Protein AF-A0A946WUS3-F1 (afdb_monomer)

Mean predicted aligned error: 9.5 Å

Solvent-accessible surface area (backbone atoms only — not comparable to full-atom values): 21952 Å² total; per-residue (Å²): 134,90,82,85,86,83,82,83,81,80,84,81,83,83,77,85,83,76,84,80,79,88,74,81,86,87,81,86,90,80,88,83,87,79,92,74,97,63,91,72,76,72,76,72,86,73,58,22,77,37,67,80,45,76,36,72,44,73,52,69,78,36,39,33,30,28,34,39,35,52,34,50,41,29,17,45,41,72,92,76,74,36,55,32,26,21,60,57,51,92,68,83,28,26,45,29,29,34,24,17,58,30,39,35,24,31,36,90,85,74,43,67,24,30,34,46,44,63,83,61,83,79,33,44,26,38,16,24,19,72,39,18,65,84,37,74,16,42,47,51,45,67,52,22,59,72,30,41,48,73,52,67,51,44,44,66,58,37,51,51,49,44,52,49,47,52,23,55,74,72,71,41,33,70,76,80,34,70,90,60,87,77,82,62,71,60,61,81,70,48,61,38,60,39,55,58,94,68,40,28,52,57,76,61,41,54,57,41,60,64,77,68,80,85,67,92,39,60,91,66,44,23,38,70,22,56,68,84,82,63,82,70,59,79,93,71,68,53,92,86,54,85,67,60,54,53,51,47,38,29,40,32,39,35,18,21,30,30,26,37,76,36,48,50,57,61,29,42,63,67,17,36,28,36,44,34,37,40,27,27,39,81,57,97,54,76,62,13,68,49,78,46,78,51,75,49,80,41,74,29,31,78,73,71,61,44,84,68,47,75,50,73,48,72,45,68,21,46,20,27,65,88,45,51,44,77,54,73,40,79,92,75,58,31,39,34,37,31,49,73,58,63,57,26,55,67,55,98,83,20,61,21,60,32,74,68,47,67,69,48,75,51,70,76,94,72,78,84,80,76,70,99,74,89,63,96,125

pLDDT: mean 86.66, std 20.34, range [28.05, 98.62]

Secondary structure (DSSP, 8-state):
-------------PPP---------------------------------PPPP--EEEEESSS-EEEEETTSEESEETTTTEE-EESSTTSS-EEE-EEEEEEEEE-TTSPEEEEE-SS-SS--S-EESPPPTTBT----HHHHHHTSS-EEEEHHHHHHHHHHHHHHHHT-HHHH-TT-----HHHHT------GGGT--S--S-EE-SSSSSS--GGGT-EE-B-SS----GGG--TTSPPPB-SSEEEEEEEES-SS---SS-PBP--EEEEEEEEE---SSGGGG--EEEEEEEE-BSPPPEEEEEEEEEE---SSTTSEEEEEETTTTEEEEEESSSEE---SS----EESPPEEEE--SS-PPPPTTS---

Nearest PDB structures (foldseek):
  7x8g-assembly2_C  TM=2.483E-01  e=9.664E+00  Homo sapiens

Radius of gyration: 25.21 Å; Cα contacts (8 Å, |Δi|>4): 784; chains: 1; bounding box: 76×76×69 Å

Sequence (377 aa):
MKRILSIFAVVLIAQPLFAYKYVGNGGPGATDNSNNNGSVVQPQLRSAACAPATALRNIEWNNVRALIETGGSLWQDRATSSASYEVPKGGGVSSLYAGALWMGGISPDQQLKLAALTFRNRGNDYWTGPLTIDGSAEIDASTCQQYDNFFVSTRSDAQLHRSYFDALQTGTADEEFPDGYAIPSYFFDYPAHGNTALNQDFYLAPFKDYDGNGFYDPSQGDYPWYDFISEIDCGRRLREDIVPLYGDRNFYWIFNDKGNVHSESQGEPIGMEIRSQTFQFSTNDEVNNMTFHNYVLINQGTQTLGDTYFGVWVDADVGTATDDYVGCDVQRGLGYAYNGDAYDETSSSSAGYLENPPAVGIDFFEGPYQDSDEIDN

Foldseek 3Di:
DDDDDDDDDDDDDDDDDDDDDDDDDDDDDDDDDDDDPDPPPPPDDAFAPADQQDDKDWPDDFQWTWIDFLLFKTQADLVVQAGGTDGRPPPQFHFFHIKGKWKWFAWPVRAIAIDDDTSCPFWGQKFFAFAALPQSLHDYRVRRVLQSFWLKDFPVLLVVLQVLLVCVVVVNNCVVPVVDDDRDPSLVVDPQADDVVNRGHGGQADKDPPVPPSDRDSVNSMGQDDPPVCPDDPVDDDLPDHDGADARMKIWGKMARRNHQTGRVNGHHQSKIKTKIKYAHHDPDCSSRDIDIDINIDRSHPTDGDPMDIDMDTGTQLFHNPAKDWDDDPVQQKTKIDGNDQAFPCDPRGNGPGGRGDMDIDHDPDDDDDDPPPDPD

Structure (mmCIF, N/CA/C/O backbone):
data_AF-A0A946WUS3-F1
#
_entry.id   AF-A0A946WUS3-F1
#
loop_
_atom_site.group_PDB
_atom_site.id
_atom_site.type_symbol
_atom_site.label_atom_id
_atom_site.label_alt_id
_atom_site.label_comp_id
_atom_site.label_asym_id
_atom_site.label_entity_id
_atom_site.label_seq_id
_atom_site.pdbx_PDB_ins_code
_atom_site.Cartn_x
_atom_site.Cartn_y
_atom_site.Cartn_z
_atom_site.occupancy
_atom_site.B_iso_or_equiv
_atom_site.auth_seq_id
_atom_site.auth_comp_id
_atom_site.auth_asym_id
_atom_site.auth_atom_id
_atom_site.pdbx_PDB_model_num
ATOM 1 N N . MET A 1 1 ? -30.514 -54.468 35.140 1.00 37.59 1 MET A N 1
ATOM 2 C CA . MET A 1 1 ? -29.316 -54.127 34.337 1.00 37.59 1 MET A CA 1
ATOM 3 C C . MET A 1 1 ? -29.813 -53.496 33.042 1.00 37.59 1 MET A C 1
ATOM 5 O O . MET A 1 1 ? -30.593 -54.143 32.369 1.00 37.59 1 MET A O 1
ATOM 9 N N . LYS A 1 2 ? -29.682 -52.164 32.906 1.00 33.91 2 LYS A N 1
ATOM 10 C CA . LYS A 1 2 ? -28.818 -51.470 31.913 1.00 33.91 2 LYS A CA 1
ATOM 11 C C . LYS A 1 2 ? -29.241 -51.781 30.459 1.00 33.91 2 LYS A C 1
ATOM 13 O O . LYS A 1 2 ? -29.169 -52.935 30.086 1.00 33.91 2 LYS A O 1
ATOM 18 N N . ARG A 1 3 ? -29.623 -50.864 29.565 1.00 36.16 3 ARG A N 1
ATOM 19 C CA . ARG A 1 3 ? -29.618 -49.391 29.458 1.00 36.16 3 ARG A CA 1
ATOM 20 C C . ARG A 1 3 ? -30.637 -49.047 28.351 1.00 36.16 3 ARG A C 1
ATOM 22 O O . ARG A 1 3 ? -30.595 -49.689 27.309 1.00 36.16 3 ARG A O 1
ATOM 29 N N . ILE A 1 4 ? -31.504 -48.055 28.552 1.00 43.12 4 ILE A N 1
ATOM 30 C CA . ILE A 1 4 ? -32.286 -47.436 27.468 1.00 43.12 4 ILE A CA 1
ATOM 31 C C . ILE A 1 4 ? -31.508 -46.183 27.058 1.00 43.12 4 ILE A C 1
ATOM 33 O O . ILE A 1 4 ? -31.272 -45.312 27.894 1.00 43.12 4 ILE A O 1
ATOM 37 N N . LEU A 1 5 ? -31.023 -46.150 25.815 1.00 37.53 5 LEU A N 1
ATOM 38 C CA . LEU A 1 5 ? -30.427 -44.961 25.209 1.00 37.53 5 LEU A CA 1
ATOM 39 C C . LEU A 1 5 ? -31.559 -43.982 24.873 1.00 37.53 5 LEU A C 1
ATOM 41 O O . LEU A 1 5 ? -32.360 -44.252 23.982 1.00 37.53 5 LEU A O 1
ATOM 45 N N . SER A 1 6 ? -31.606 -42.851 25.571 1.00 35.75 6 SER A N 1
ATOM 46 C CA . SER A 1 6 ? -32.395 -41.689 25.163 1.00 35.75 6 SER A CA 1
ATOM 47 C C . SER A 1 6 ? -31.533 -40.823 24.247 1.00 35.75 6 SER A C 1
ATOM 49 O O . SER A 1 6 ? -30.539 -40.253 24.692 1.00 35.75 6 SER A O 1
ATOM 51 N N . ILE A 1 7 ? -31.900 -40.745 22.969 1.00 37.75 7 ILE A N 1
ATOM 52 C CA . ILE A 1 7 ? -31.337 -39.798 22.003 1.00 37.75 7 ILE A CA 1
ATOM 53 C C . ILE A 1 7 ? -32.170 -38.516 22.112 1.00 37.75 7 ILE A C 1
ATOM 55 O O . ILE A 1 7 ? -33.345 -38.508 21.755 1.00 37.75 7 ILE A O 1
ATOM 59 N N . PHE A 1 8 ? -31.576 -37.448 22.645 1.00 34.09 8 PHE A N 1
ATOM 60 C CA . PHE A 1 8 ? -32.133 -36.099 22.562 1.00 34.09 8 PHE A CA 1
ATOM 61 C C . PHE A 1 8 ? -31.813 -35.540 21.171 1.00 34.09 8 PHE A C 1
ATOM 63 O O . PHE A 1 8 ? -30.661 -35.239 20.872 1.00 34.09 8 PHE A O 1
ATOM 70 N N . ALA A 1 9 ? -32.828 -35.423 20.316 1.00 33.00 9 ALA A N 1
ATOM 71 C CA . ALA A 1 9 ? -32.744 -34.651 19.083 1.00 33.00 9 ALA A CA 1
ATOM 72 C C . ALA A 1 9 ? -33.006 -33.176 19.422 1.00 33.00 9 ALA A C 1
ATOM 74 O O . ALA A 1 9 ? -34.132 -32.799 19.743 1.00 33.00 9 ALA A O 1
ATOM 75 N N . VAL A 1 10 ? -31.959 -32.351 19.392 1.00 33.88 10 VAL A N 1
ATOM 76 C CA . VAL A 1 10 ? -32.085 -30.890 19.441 1.00 33.88 10 VAL A CA 1
ATOM 77 C C . VAL A 1 10 ? -32.390 -30.418 18.023 1.00 33.88 10 VAL A C 1
ATOM 79 O O . VAL A 1 10 ? -31.551 -30.513 17.133 1.00 33.88 10 VAL A O 1
ATOM 82 N N . VAL A 1 11 ? -33.619 -29.953 17.806 1.00 31.86 11 VAL A N 1
ATOM 83 C CA . VAL A 1 11 ? -34.035 -29.289 16.569 1.00 31.86 11 VAL A CA 1
ATOM 84 C C . VAL A 1 11 ? -33.580 -27.832 16.658 1.00 31.86 11 VAL A C 1
ATOM 86 O O . VAL A 1 11 ? -34.190 -27.030 17.359 1.00 31.86 11 VAL A O 1
ATOM 89 N N . LEU A 1 12 ? -32.484 -27.504 15.975 1.00 29.89 12 LEU A N 1
ATOM 90 C CA . LEU A 1 12 ? -32.058 -26.129 15.714 1.00 29.89 12 LEU A CA 1
ATOM 91 C C . LEU A 1 12 ? -32.826 -25.617 14.491 1.00 29.89 12 LEU A C 1
ATOM 93 O O . LEU A 1 12 ? -32.601 -26.064 13.369 1.00 29.89 12 LEU A O 1
ATOM 97 N N . ILE A 1 13 ? -33.765 -24.701 14.722 1.00 34.38 13 ILE A N 1
ATOM 98 C CA . ILE A 1 13 ? -34.451 -23.955 13.665 1.00 34.38 13 ILE A CA 1
ATOM 99 C C . ILE A 1 13 ? -33.560 -22.758 13.328 1.00 34.38 13 ILE A C 1
ATOM 101 O O . ILE A 1 13 ? -33.567 -21.760 14.044 1.00 34.38 13 ILE A O 1
ATOM 105 N N . ALA A 1 14 ? -32.777 -22.866 12.256 1.00 32.12 14 ALA A N 1
ATOM 106 C CA . ALA A 1 14 ? -32.101 -21.722 11.658 1.00 32.12 14 ALA A CA 1
ATOM 107 C C . ALA A 1 14 ? -33.132 -20.904 10.862 1.00 32.12 14 ALA A C 1
ATOM 109 O O . ALA A 1 14 ? -33.758 -21.412 9.931 1.00 32.12 14 ALA A O 1
ATOM 110 N N . GLN A 1 15 ? -33.350 -19.652 11.259 1.00 30.95 15 GLN A N 1
ATOM 111 C CA . GLN A 1 15 ? -34.070 -18.665 10.453 1.00 30.95 15 GLN A CA 1
ATOM 112 C C . GLN A 1 15 ? -33.051 -17.992 9.517 1.00 30.95 15 GLN A C 1
ATOM 114 O O . GLN A 1 15 ? -32.002 -17.572 10.006 1.00 30.95 15 GLN A O 1
ATOM 119 N N . PRO A 1 16 ? -33.316 -17.858 8.208 1.00 34.06 16 PRO A N 1
ATOM 120 C CA . PRO A 1 16 ? -32.492 -17.025 7.343 1.00 34.06 16 PRO A CA 1
ATOM 121 C C . PRO A 1 16 ? -32.736 -15.548 7.682 1.00 34.06 16 PRO A C 1
ATOM 123 O O . PRO A 1 16 ? -33.854 -15.044 7.556 1.00 34.06 16 PRO A O 1
ATOM 126 N N . LEU A 1 17 ? -31.687 -14.854 8.124 1.00 28.94 17 LEU A N 1
ATOM 127 C CA . LEU A 1 17 ? -31.661 -13.396 8.176 1.00 28.94 17 LEU A CA 1
ATOM 128 C C . LEU A 1 17 ? -31.561 -12.888 6.734 1.00 28.94 17 LEU A C 1
ATOM 130 O O . LEU A 1 17 ? -30.529 -13.015 6.082 1.00 28.94 17 LEU A O 1
ATOM 134 N N . PHE A 1 18 ? -32.666 -12.359 6.216 1.00 31.30 18 PHE A N 1
ATOM 135 C CA . PHE A 1 18 ? -32.685 -11.651 4.943 1.00 31.30 18 PHE A CA 1
ATOM 136 C C . PHE A 1 18 ? -32.058 -10.266 5.134 1.00 31.30 18 PHE A C 1
ATOM 138 O O . PHE A 1 18 ? -32.578 -9.452 5.898 1.00 31.30 18 PHE A O 1
ATOM 145 N N . ALA A 1 19 ? -30.970 -9.990 4.414 1.00 31.38 19 ALA A N 1
ATOM 146 C CA . ALA A 1 19 ? -30.461 -8.637 4.238 1.00 31.38 19 ALA A CA 1
ATOM 147 C C . ALA A 1 19 ? -31.515 -7.805 3.488 1.00 31.38 19 ALA A C 1
ATOM 149 O O . ALA A 1 19 ? -31.899 -8.117 2.357 1.00 31.38 19 ALA A O 1
ATOM 150 N N . TYR A 1 20 ? -32.030 -6.764 4.138 1.00 28.64 20 TYR A N 1
ATOM 151 C CA . TYR A 1 20 ? -32.977 -5.839 3.529 1.00 28.64 20 TYR A CA 1
ATOM 152 C C . TYR A 1 20 ? -32.230 -4.865 2.611 1.00 28.64 20 TYR A C 1
ATOM 154 O O . TYR A 1 20 ? -31.493 -4.000 3.075 1.00 28.64 20 TYR A O 1
ATOM 162 N N . LYS A 1 21 ? -32.478 -4.954 1.300 1.00 33.44 21 LYS A N 1
ATOM 163 C CA . LYS A 1 21 ? -32.196 -3.866 0.356 1.00 33.44 21 LYS A CA 1
ATOM 164 C C . LYS A 1 21 ? -33.205 -2.746 0.610 1.00 33.44 21 LYS A C 1
ATOM 166 O O . LYS A 1 21 ? -34.405 -2.943 0.416 1.00 33.44 21 LYS A O 1
ATOM 171 N N . TYR A 1 22 ? -32.736 -1.575 1.031 1.00 38.12 22 TYR A N 1
ATOM 172 C CA . TYR A 1 22 ? -33.572 -0.378 1.102 1.00 38.12 22 TYR A CA 1
ATOM 173 C C . TYR A 1 22 ? -33.997 0.024 -0.319 1.00 38.12 22 TYR A C 1
ATOM 175 O O . TYR A 1 22 ? -33.163 0.337 -1.167 1.00 38.12 22 TYR A O 1
ATOM 183 N N . VAL A 1 23 ? -35.303 -0.011 -0.593 1.00 39.62 23 VAL A N 1
ATOM 184 C CA . VAL A 1 23 ? -35.896 0.510 -1.829 1.00 39.62 23 VAL A CA 1
ATOM 185 C C . VAL A 1 23 ? -36.684 1.755 -1.446 1.00 39.62 23 VAL A C 1
ATOM 187 O O . VAL A 1 23 ? -37.726 1.667 -0.797 1.00 39.62 23 VAL A O 1
ATOM 190 N N . GLY A 1 24 ? -36.148 2.920 -1.808 1.00 39.44 24 GLY A N 1
ATOM 191 C CA . GLY A 1 24 ? -36.800 4.208 -1.598 1.00 39.44 24 GLY A CA 1
ATOM 192 C C . GLY A 1 24 ? -38.165 4.276 -2.290 1.00 39.44 24 GLY A C 1
ATOM 193 O O . GLY A 1 24 ? -38.375 3.720 -3.368 1.00 39.44 24 GLY A O 1
ATOM 194 N N . ASN A 1 25 ? -39.105 4.951 -1.635 1.00 33.78 25 ASN A N 1
ATOM 195 C CA . ASN A 1 25 ? -40.508 5.021 -2.022 1.00 33.78 25 ASN A CA 1
ATOM 196 C C . ASN A 1 25 ? -40.689 5.819 -3.329 1.00 33.78 25 ASN A C 1
ATOM 198 O O . ASN A 1 25 ? -40.441 7.023 -3.368 1.00 33.78 25 ASN A O 1
ATOM 202 N N . GLY A 1 26 ? -41.154 5.160 -4.391 1.00 39.81 26 GLY A N 1
ATOM 203 C CA . GLY A 1 26 ? -41.633 5.832 -5.597 1.00 39.81 26 GLY A CA 1
ATOM 204 C C . GLY A 1 26 ? -42.983 6.511 -5.347 1.00 39.81 26 GLY A C 1
ATOM 205 O O . GLY A 1 26 ? -43.932 5.875 -4.893 1.00 39.81 26 GLY A O 1
ATOM 206 N N . GLY A 1 27 ? -43.083 7.798 -5.679 1.00 30.33 27 GLY A N 1
ATOM 207 C CA . GLY A 1 27 ? -44.332 8.561 -5.685 1.00 30.33 27 GLY A CA 1
ATOM 208 C C . GLY A 1 27 ? -44.173 9.924 -6.377 1.00 30.33 27 GLY A C 1
ATOM 209 O O . GLY A 1 27 ? -43.065 10.441 -6.422 1.00 30.33 27 GLY A O 1
ATOM 210 N N . PRO A 1 28 ? -45.238 10.488 -6.976 1.00 38.62 28 PRO A N 1
ATOM 211 C CA . PRO A 1 28 ? -45.213 10.933 -8.371 1.00 38.62 28 PRO A CA 1
ATOM 212 C C . PRO A 1 28 ? -45.279 12.457 -8.574 1.00 38.62 28 PRO A C 1
ATOM 214 O O . PRO A 1 28 ? -45.878 13.175 -7.780 1.00 38.62 28 PRO A O 1
ATOM 217 N N . GLY A 1 29 ? -44.817 12.907 -9.747 1.00 28.44 29 GLY A N 1
ATOM 218 C CA . GLY A 1 29 ? -45.416 14.047 -10.451 1.00 28.44 29 GLY A CA 1
ATOM 219 C C . GLY A 1 29 ? -44.615 15.349 -10.478 1.00 28.44 29 GLY A C 1
ATOM 220 O O . GLY A 1 29 ? -44.693 16.156 -9.561 1.00 28.44 29 GLY A O 1
ATOM 221 N N . ALA A 1 30 ? -43.989 15.616 -11.624 1.00 28.05 30 ALA A N 1
ATOM 222 C CA . ALA A 1 30 ? -43.956 16.948 -12.224 1.00 28.05 30 ALA A CA 1
ATOM 223 C C . ALA A 1 30 ? -43.789 16.791 -13.741 1.00 28.05 30 ALA A C 1
ATOM 225 O O . ALA A 1 30 ? -42.706 16.509 -14.247 1.00 28.05 30 ALA A O 1
ATOM 226 N N . THR A 1 31 ? -44.891 16.925 -14.472 1.00 36.25 31 THR A N 1
ATOM 227 C CA . THR A 1 31 ? -44.845 17.293 -15.886 1.00 36.25 31 THR A CA 1
ATOM 228 C C . THR A 1 31 ? -44.425 18.754 -15.973 1.00 36.25 31 THR A C 1
ATOM 230 O O . THR A 1 31 ? -45.128 19.592 -15.412 1.00 36.25 31 THR A O 1
ATOM 233 N N . ASP A 1 32 ? -43.388 19.077 -16.743 1.00 30.22 32 ASP A N 1
ATOM 234 C CA . ASP A 1 32 ? -43.545 20.189 -17.672 1.00 30.22 32 ASP A CA 1
ATOM 235 C C . ASP A 1 32 ? -42.713 20.027 -18.944 1.00 30.22 32 ASP A C 1
ATOM 237 O O . ASP A 1 32 ? -41.655 19.403 -18.992 1.00 30.22 32 ASP A O 1
ATOM 241 N N . ASN A 1 33 ? -43.309 20.555 -19.994 1.00 31.94 33 ASN A N 1
ATOM 242 C CA . ASN A 1 33 ? -43.086 20.301 -21.395 1.00 31.94 33 ASN A CA 1
ATOM 243 C C . ASN A 1 33 ? -42.317 21.491 -21.979 1.00 31.94 33 ASN A C 1
ATOM 245 O O . ASN A 1 33 ? -42.842 22.601 -21.995 1.00 31.94 33 ASN A O 1
ATOM 249 N N . SER A 1 34 ? -41.113 21.293 -22.521 1.00 30.45 34 SER A N 1
ATOM 250 C CA . SER A 1 34 ? -40.635 22.188 -23.580 1.00 30.45 34 SER A CA 1
ATOM 251 C C . SER A 1 34 ? -39.678 21.482 -24.536 1.00 30.45 34 SER A C 1
ATOM 253 O O . SER A 1 34 ? -38.602 2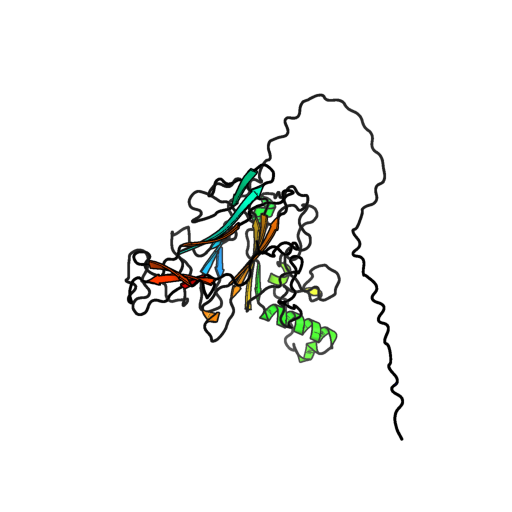1.011 -24.178 1.00 30.45 34 SER A O 1
ATOM 255 N N . ASN A 1 35 ? -40.129 21.413 -25.786 1.00 34.47 35 ASN A N 1
ATOM 256 C CA . ASN A 1 35 ? -39.338 21.099 -26.962 1.00 34.47 35 ASN A CA 1
ATOM 257 C C . ASN A 1 35 ? -38.098 21.997 -27.039 1.00 34.47 35 ASN A C 1
ATOM 259 O O . ASN A 1 35 ? -38.236 23.214 -27.153 1.00 34.47 35 ASN A O 1
ATOM 263 N N . ASN A 1 36 ? -36.917 21.394 -27.158 1.00 33.09 36 ASN A N 1
ATOM 264 C CA . ASN A 1 36 ? -35.884 21.951 -28.019 1.00 33.09 36 ASN A CA 1
ATOM 265 C C . ASN A 1 36 ? -35.092 20.831 -28.689 1.00 33.09 36 ASN A C 1
ATOM 267 O O . ASN A 1 36 ? -34.334 20.091 -28.070 1.00 33.09 36 ASN A O 1
ATOM 271 N N . ASN A 1 37 ? -35.324 20.727 -29.993 1.00 39.38 37 ASN A N 1
ATOM 272 C CA . ASN A 1 37 ? -34.605 19.878 -30.917 1.00 39.38 37 ASN A CA 1
ATOM 273 C C . ASN A 1 37 ? -33.208 20.477 -31.125 1.00 39.38 37 ASN A C 1
ATOM 275 O O . ASN A 1 37 ? -33.015 21.368 -31.951 1.00 39.38 37 ASN A O 1
ATOM 279 N N . GLY A 1 38 ? -32.251 20.020 -30.330 1.00 31.50 38 GLY A N 1
ATOM 280 C CA . GLY A 1 38 ? -30.833 20.251 -30.532 1.00 31.50 38 GLY A CA 1
ATOM 281 C C . GLY A 1 38 ? -30.139 18.942 -30.234 1.00 31.50 38 GLY A C 1
ATOM 282 O O . GLY A 1 38 ? -30.178 18.479 -29.099 1.00 31.50 38 GLY A O 1
ATOM 283 N N . SER A 1 39 ? -29.562 18.317 -31.255 1.00 34.62 39 SER A N 1
ATOM 284 C CA . SER A 1 39 ? -28.704 17.150 -31.107 1.00 34.62 39 SER A CA 1
ATOM 285 C C . SER A 1 39 ? -27.573 17.506 -30.144 1.00 34.62 39 SER A C 1
ATOM 287 O O . SER A 1 39 ? -26.577 18.110 -30.541 1.00 34.62 39 SER A O 1
ATOM 289 N N . VAL A 1 40 ? -27.752 17.187 -28.862 1.00 32.75 40 VAL A N 1
ATOM 290 C CA . VAL A 1 40 ? -26.682 17.240 -27.875 1.00 32.75 40 VAL A CA 1
ATOM 291 C C . VAL A 1 40 ? -25.738 16.126 -28.283 1.00 32.75 40 VAL A C 1
ATOM 293 O O . VAL A 1 40 ? -25.998 14.948 -28.044 1.00 32.75 40 VAL A O 1
ATOM 296 N N . VAL A 1 41 ? -24.668 16.503 -28.976 1.00 38.97 41 VAL A N 1
ATOM 297 C CA . VAL A 1 41 ? -23.456 15.696 -29.011 1.00 38.97 41 VAL A CA 1
ATOM 298 C C . VAL A 1 41 ? -23.084 15.513 -27.545 1.00 38.97 41 VAL A C 1
ATOM 300 O O . VAL A 1 41 ? -22.646 16.462 -26.897 1.00 38.97 41 VAL A O 1
ATOM 303 N N . GLN A 1 42 ? -23.388 14.332 -27.003 1.00 33.06 42 GLN A N 1
ATOM 304 C CA . GLN A 1 42 ? -22.947 13.923 -25.678 1.00 33.06 42 GLN A CA 1
ATOM 305 C C . GLN A 1 42 ? -21.438 14.172 -25.634 1.00 33.06 42 GLN A C 1
ATOM 307 O O . GLN A 1 42 ? -20.731 13.654 -26.507 1.00 33.06 42 GLN A O 1
ATOM 312 N N . PRO A 1 43 ? -20.932 15.017 -24.719 1.00 36.81 43 PRO A N 1
ATOM 313 C CA . PRO A 1 43 ? -19.504 15.186 -24.576 1.00 36.81 43 PRO A CA 1
ATOM 314 C C . PRO A 1 43 ? -18.921 13.811 -24.281 1.00 36.81 43 PRO A C 1
ATOM 316 O O . PRO A 1 43 ? -19.329 13.140 -23.336 1.00 36.81 43 PRO A O 1
ATOM 319 N N . GLN A 1 44 ? -18.007 13.400 -25.147 1.00 39.34 44 GLN A N 1
ATOM 320 C CA . GLN A 1 44 ? -17.111 12.273 -24.967 1.00 39.34 44 GLN A CA 1
ATOM 321 C C . GLN A 1 44 ? -16.649 12.217 -23.502 1.00 39.34 44 GLN A C 1
ATOM 323 O O . GLN A 1 44 ? -16.249 13.254 -22.966 1.00 39.34 44 GLN A O 1
ATOM 328 N N . LEU A 1 45 ? -16.786 11.034 -22.888 1.00 43.47 45 LEU A N 1
ATOM 329 C CA . LEU A 1 45 ? -16.370 10.670 -21.527 1.00 43.47 45 LEU A CA 1
ATOM 330 C C . LEU A 1 45 ? -15.191 11.538 -21.067 1.00 43.47 45 LEU A C 1
ATOM 332 O O . LEU A 1 45 ? -14.065 11.356 -21.528 1.00 43.47 45 LEU A O 1
ATOM 336 N N . ARG A 1 46 ? -15.454 12.539 -20.222 1.00 42.78 46 ARG A N 1
ATOM 337 C CA . ARG A 1 46 ? -14.375 13.303 -19.600 1.00 42.78 46 ARG A CA 1
ATOM 338 C C . ARG A 1 46 ? -13.900 12.465 -18.432 1.00 42.78 46 ARG A C 1
ATOM 340 O O . ARG A 1 46 ? -14.620 12.392 -17.445 1.00 42.78 46 ARG A O 1
ATOM 347 N N . SER A 1 47 ? -12.711 11.877 -18.556 1.00 49.91 47 SER A N 1
ATOM 348 C CA . SER A 1 47 ? -11.974 11.438 -17.377 1.00 49.91 47 SER A CA 1
ATOM 349 C C . SER A 1 47 ? -11.946 12.586 -16.371 1.00 49.91 47 SER A C 1
ATOM 351 O O . SER A 1 47 ? -11.914 13.768 -16.758 1.00 49.91 47 SER A O 1
ATOM 353 N N . ALA A 1 48 ? -11.932 12.262 -15.084 1.00 59.22 48 ALA A N 1
ATOM 354 C CA . ALA A 1 48 ? -11.625 13.265 -14.085 1.00 59.22 48 ALA A CA 1
ATOM 355 C C . ALA A 1 48 ? -10.282 13.942 -14.427 1.00 59.22 48 ALA A C 1
ATOM 357 O O . ALA A 1 48 ? -9.405 13.374 -15.082 1.00 59.22 48 ALA A O 1
ATOM 358 N N . ALA A 1 49 ? -10.129 15.208 -14.047 1.00 81.69 49 ALA A N 1
ATOM 359 C CA . ALA A 1 49 ? -8.873 15.934 -14.220 1.00 81.69 49 ALA A CA 1
ATOM 360 C C . ALA A 1 49 ? -7.994 15.766 -12.972 1.00 81.69 49 ALA A C 1
ATOM 362 O O . ALA A 1 49 ? -7.467 16.755 -12.459 1.00 81.69 49 ALA A O 1
ATOM 363 N N . CYS A 1 50 ? -7.886 14.543 -12.434 1.00 94.12 50 CYS A N 1
ATOM 364 C CA . CYS A 1 50 ? -7.064 14.322 -11.252 1.00 94.12 50 CYS A CA 1
ATOM 365 C C . CYS A 1 50 ? -5.600 14.611 -11.575 1.00 94.12 50 CYS A C 1
ATOM 367 O O . CYS A 1 50 ? -5.060 14.184 -12.605 1.00 94.12 50 CYS A O 1
ATOM 369 N N . ALA A 1 51 ? -4.971 15.384 -10.692 1.00 94.12 51 ALA A N 1
ATOM 370 C CA . ALA A 1 51 ? -3.540 15.611 -10.741 1.00 94.12 51 ALA A CA 1
ATOM 371 C C . ALA A 1 51 ? -2.807 14.312 -10.364 1.00 94.12 51 ALA A C 1
ATOM 373 O O . ALA A 1 51 ? -3.349 13.506 -9.604 1.00 94.12 51 ALA A O 1
ATOM 374 N N . PRO A 1 52 ? -1.582 14.096 -10.870 1.00 94.38 52 PRO A N 1
ATOM 375 C CA . PRO A 1 52 ? -0.737 13.006 -10.406 1.00 94.38 52 PRO A CA 1
ATOM 376 C C . PRO A 1 52 ? -0.587 13.048 -8.881 1.00 94.38 52 PRO A C 1
ATOM 378 O O . PRO A 1 52 ? -0.263 14.099 -8.335 1.00 94.38 52 PRO A O 1
ATOM 381 N N . ALA A 1 53 ? -0.785 11.908 -8.217 1.00 94.56 53 ALA A N 1
ATOM 382 C CA . ALA A 1 53 ? -0.602 11.778 -6.773 1.00 94.56 53 ALA A CA 1
ATOM 383 C C . ALA A 1 53 ? 0.837 12.123 -6.353 1.00 94.56 53 ALA A C 1
ATOM 385 O O . ALA A 1 53 ? 1.784 11.835 -7.097 1.00 94.56 53 ALA A O 1
ATOM 386 N N . THR A 1 54 ? 1.006 12.735 -5.184 1.00 94.88 54 THR A N 1
ATOM 387 C CA . THR A 1 54 ? 2.298 13.264 -4.714 1.00 94.88 54 THR A CA 1
ATOM 388 C C . THR A 1 54 ? 2.667 12.838 -3.301 1.00 94.88 54 THR A C 1
ATOM 390 O O . THR A 1 54 ? 3.816 13.043 -2.901 1.00 94.88 54 THR A O 1
ATOM 393 N N . ALA A 1 55 ? 1.739 12.253 -2.541 1.00 97.19 55 ALA A N 1
ATOM 394 C CA . ALA A 1 55 ? 2.038 11.825 -1.189 1.00 97.19 55 ALA A CA 1
ATOM 395 C C . ALA A 1 55 ? 3.019 10.647 -1.178 1.00 97.19 55 ALA A C 1
ATOM 397 O O . ALA A 1 55 ? 2.845 9.621 -1.838 1.00 97.19 55 ALA A O 1
ATOM 398 N N . LEU A 1 56 ? 4.062 10.832 -0.375 1.00 97.06 56 LEU A N 1
ATOM 399 C CA . LEU A 1 56 ? 5.185 9.928 -0.185 1.00 97.06 56 LEU A CA 1
ATOM 400 C C . LEU A 1 56 ? 5.206 9.465 1.266 1.00 97.06 56 LEU A C 1
ATOM 402 O O . LEU A 1 56 ? 4.982 10.260 2.187 1.00 97.06 56 LEU A O 1
ATOM 406 N N . ARG A 1 57 ? 5.538 8.196 1.493 1.00 97.12 57 ARG A N 1
ATOM 407 C CA . ARG A 1 57 ? 5.708 7.663 2.844 1.00 97.12 57 ARG A CA 1
ATOM 408 C C . ARG A 1 57 ? 6.842 6.659 2.898 1.00 97.12 57 ARG A C 1
ATOM 410 O O . ARG A 1 57 ? 6.889 5.733 2.102 1.00 97.12 57 ARG A O 1
ATOM 417 N N . ASN A 1 58 ? 7.717 6.814 3.888 1.00 97.00 58 ASN A N 1
ATOM 418 C CA . ASN A 1 58 ? 8.618 5.733 4.263 1.00 97.00 58 ASN A CA 1
ATOM 419 C C . ASN A 1 58 ? 7.837 4.714 5.100 1.00 97.00 58 ASN A C 1
ATOM 421 O O . ASN A 1 58 ? 7.298 5.063 6.157 1.00 97.00 58 ASN A O 1
ATOM 425 N N . ILE A 1 59 ? 7.786 3.467 4.641 1.00 95.62 59 ILE A N 1
ATOM 426 C CA . ILE A 1 59 ? 7.448 2.329 5.487 1.00 95.62 59 ILE A CA 1
ATOM 427 C C . ILE A 1 59 ? 8.689 1.981 6.300 1.00 95.62 59 ILE A C 1
ATOM 429 O O . ILE A 1 59 ? 9.694 1.513 5.778 1.00 95.62 59 ILE A O 1
ATOM 433 N N . GLU A 1 60 ? 8.647 2.311 7.585 1.00 93.19 60 GLU A N 1
ATOM 434 C CA . GLU A 1 60 ? 9.725 2.038 8.527 1.00 93.19 60 GLU A CA 1
ATOM 435 C C . GLU A 1 60 ? 9.142 1.552 9.857 1.00 93.19 60 GLU A C 1
ATOM 437 O O . GLU A 1 60 ? 8.455 2.274 10.592 1.00 93.19 60 GLU A O 1
ATOM 442 N N . TRP A 1 61 ? 9.403 0.289 10.169 1.00 93.69 61 TRP A N 1
ATOM 443 C CA . TRP A 1 61 ? 8.996 -0.325 11.429 1.00 93.69 61 TRP A CA 1
ATOM 444 C C . TRP A 1 61 ? 9.972 -1.430 11.804 1.00 93.69 61 TRP A C 1
ATOM 446 O O . TRP A 1 61 ? 10.741 -1.275 12.753 1.00 93.69 61 TRP A O 1
ATOM 456 N N . ASN A 1 62 ? 10.037 -2.468 10.975 1.00 95.00 62 ASN A N 1
ATOM 457 C CA . ASN A 1 62 ? 10.966 -3.584 11.106 1.00 95.00 62 ASN A CA 1
ATOM 458 C C . ASN A 1 62 ? 12.341 -3.247 10.504 1.00 95.00 62 ASN A C 1
ATOM 460 O O . ASN A 1 62 ? 12.697 -2.073 10.412 1.00 95.00 62 ASN A O 1
ATOM 464 N N . ASN A 1 63 ? 13.149 -4.234 10.124 1.00 96.12 63 ASN A N 1
ATOM 465 C CA . ASN A 1 63 ? 14.483 -4.007 9.568 1.00 96.12 63 ASN A CA 1
ATOM 466 C C . ASN A 1 63 ? 14.480 -3.446 8.133 1.00 96.12 63 ASN A C 1
ATOM 468 O O . ASN A 1 63 ? 15.547 -3.267 7.556 1.00 96.12 63 ASN A O 1
ATOM 472 N N . VAL A 1 64 ? 13.312 -3.155 7.557 1.00 97.06 64 VAL A N 1
ATOM 473 C CA . VAL A 1 64 ? 13.181 -2.546 6.232 1.00 97.06 64 VAL A CA 1
ATOM 474 C C . VAL A 1 64 ? 12.768 -1.082 6.358 1.00 97.06 64 VAL A C 1
ATOM 476 O O . VAL A 1 64 ? 11.866 -0.731 7.130 1.00 97.06 64 VAL A O 1
ATOM 479 N N . ARG A 1 65 ? 13.406 -0.229 5.557 1.00 97.19 65 ARG A N 1
ATOM 480 C CA . ARG A 1 65 ? 12.913 1.106 5.224 1.00 97.19 65 ARG A CA 1
ATOM 481 C C . ARG A 1 65 ? 12.652 1.145 3.725 1.00 97.19 65 ARG A C 1
ATOM 483 O O . ARG A 1 65 ? 13.588 0.966 2.961 1.00 97.19 65 ARG A O 1
ATOM 490 N N . ALA A 1 66 ? 11.417 1.401 3.307 1.00 97.25 66 ALA A N 1
ATOM 491 C CA . ALA A 1 66 ? 11.103 1.563 1.888 1.00 97.25 66 ALA A CA 1
ATOM 492 C C . ALA A 1 66 ? 10.216 2.773 1.611 1.00 97.25 66 ALA A C 1
ATOM 494 O O . ALA A 1 66 ? 9.426 3.162 2.464 1.00 97.25 66 ALA A O 1
ATOM 495 N N . LEU A 1 67 ? 10.337 3.382 0.435 1.00 97.38 67 LEU A N 1
ATOM 496 C CA . LEU A 1 67 ? 9.467 4.482 0.015 1.00 97.38 67 LEU A CA 1
ATOM 497 C C . LEU A 1 67 ? 8.251 3.931 -0.733 1.00 97.38 67 LEU A C 1
ATOM 499 O O . LEU A 1 67 ? 8.393 3.036 -1.559 1.00 97.38 67 LEU A O 1
ATOM 503 N N . ILE A 1 68 ? 7.065 4.459 -0.453 1.00 97.50 68 ILE A N 1
ATOM 504 C CA . ILE A 1 68 ? 5.839 4.183 -1.208 1.00 97.50 68 ILE A CA 1
ATOM 505 C C . ILE A 1 68 ? 5.146 5.492 -1.588 1.00 97.50 68 ILE A C 1
ATOM 507 O O . ILE A 1 68 ? 5.232 6.489 -0.862 1.00 97.50 68 ILE A O 1
ATOM 511 N N . GLU A 1 69 ? 4.441 5.468 -2.716 1.00 96.81 69 GLU A N 1
ATOM 512 C CA . GLU A 1 69 ? 3.631 6.571 -3.229 1.00 96.81 69 GLU A CA 1
ATOM 513 C C . GLU A 1 69 ? 2.161 6.174 -3.339 1.00 96.81 69 GLU A C 1
ATOM 515 O O . GLU A 1 69 ? 1.813 5.080 -3.783 1.00 96.81 69 GLU A O 1
ATOM 520 N N . THR A 1 70 ? 1.275 7.106 -3.004 1.00 96.88 70 THR A N 1
ATOM 521 C CA . THR A 1 70 ? -0.184 6.940 -3.119 1.00 96.88 70 THR A CA 1
ATOM 522 C C . THR A 1 70 ? -0.659 6.723 -4.561 1.00 96.88 70 THR A C 1
ATOM 524 O O . THR A 1 70 ? -1.746 6.196 -4.778 1.00 96.88 70 THR A O 1
ATOM 527 N N . GLY A 1 71 ? 0.170 7.079 -5.550 1.00 93.12 71 GLY A N 1
ATOM 528 C CA . GLY A 1 71 ? -0.033 6.805 -6.978 1.00 93.12 71 GLY A CA 1
ATOM 529 C C . GLY A 1 71 ? 0.430 5.421 -7.448 1.00 93.12 71 GLY A C 1
ATOM 530 O O . GLY A 1 71 ? 0.583 5.226 -8.648 1.00 93.12 71 GLY A O 1
ATOM 531 N N . GLY A 1 72 ? 0.712 4.485 -6.538 1.00 91.06 72 GLY A N 1
ATOM 532 C CA . GLY A 1 72 ? 1.020 3.090 -6.873 1.00 91.06 72 GLY A CA 1
ATOM 533 C C . GLY A 1 72 ? 2.489 2.788 -7.192 1.00 91.06 72 GLY A C 1
ATOM 534 O O . GLY A 1 72 ? 2.818 1.621 -7.391 1.00 91.06 72 GLY A O 1
ATOM 535 N N . SER A 1 73 ? 3.376 3.794 -7.207 1.00 94.75 73 SER A N 1
ATOM 536 C CA . SER A 1 73 ? 4.828 3.570 -7.273 1.00 94.75 73 SER A CA 1
ATOM 537 C C . SER A 1 73 ? 5.363 3.067 -5.934 1.00 94.75 73 SER A C 1
ATOM 539 O O . SER A 1 73 ? 5.017 3.578 -4.865 1.00 94.75 73 SER A O 1
ATOM 541 N N . LEU A 1 74 ? 6.257 2.091 -6.007 1.00 96.50 74 LEU A N 1
ATOM 542 C CA . LEU A 1 74 ? 6.938 1.487 -4.877 1.00 96.50 74 LEU A CA 1
ATOM 543 C C . LEU A 1 74 ? 8.450 1.658 -5.040 1.00 96.50 74 LEU A C 1
ATOM 545 O O . LEU A 1 74 ? 8.990 1.577 -6.140 1.00 96.50 74 LEU A O 1
ATOM 549 N N . TRP A 1 75 ? 9.121 1.857 -3.911 1.00 96.62 75 TRP A N 1
ATOM 550 C CA . TRP A 1 75 ? 10.552 1.652 -3.682 1.00 96.62 75 TRP A CA 1
ATOM 551 C C . TRP A 1 75 ? 11.524 2.594 -4.390 1.00 96.62 75 TRP A C 1
ATOM 553 O O . TRP A 1 75 ? 12.718 2.481 -4.145 1.00 96.62 75 TRP A O 1
ATOM 563 N N . GLN A 1 76 ? 11.039 3.563 -5.162 1.00 95.06 76 GLN A N 1
ATOM 564 C CA . GLN A 1 76 ? 11.865 4.522 -5.890 1.00 95.06 76 GLN A CA 1
ATOM 565 C C . GLN A 1 76 ? 11.668 5.947 -5.362 1.00 95.06 76 GLN A C 1
ATOM 567 O O . GLN A 1 76 ? 10.539 6.431 -5.291 1.00 95.06 76 GLN A O 1
ATOM 572 N N . ASP A 1 77 ? 12.756 6.669 -5.083 1.00 93.81 77 ASP A N 1
ATOM 573 C CA . ASP A 1 77 ? 12.719 8.133 -5.009 1.00 93.81 77 ASP A CA 1
ATOM 574 C C . ASP A 1 77 ? 12.922 8.705 -6.415 1.00 93.81 77 ASP A C 1
ATOM 576 O O . ASP A 1 77 ? 14.033 8.792 -6.950 1.00 93.81 77 ASP A O 1
ATOM 580 N N . ARG A 1 78 ? 11.811 9.095 -7.040 1.00 91.94 78 ARG A N 1
ATOM 581 C CA . ARG A 1 78 ? 11.803 9.620 -8.409 1.00 91.94 78 ARG A CA 1
ATOM 582 C C . ARG A 1 78 ? 12.445 10.999 -8.527 1.00 91.94 78 ARG A C 1
ATOM 584 O O . ARG A 1 78 ? 12.895 11.355 -9.615 1.00 91.94 78 ARG A O 1
ATOM 591 N N . ALA A 1 79 ? 12.497 11.784 -7.448 1.00 91.50 79 ALA A N 1
ATOM 592 C CA . ALA A 1 79 ? 13.086 13.121 -7.490 1.00 91.50 79 ALA A CA 1
ATOM 593 C C . ALA A 1 79 ? 14.610 13.052 -7.661 1.00 91.50 79 ALA A C 1
ATOM 595 O O . ALA A 1 79 ? 15.198 13.899 -8.337 1.00 91.50 79 ALA A O 1
ATOM 596 N N . THR A 1 80 ? 15.235 12.025 -7.086 1.00 91.38 80 THR A N 1
ATOM 597 C CA . THR A 1 80 ? 16.678 11.757 -7.171 1.00 91.38 80 THR A CA 1
ATOM 598 C C . THR A 1 80 ? 17.028 10.597 -8.099 1.00 91.38 80 THR A C 1
ATOM 600 O O . THR A 1 80 ? 18.209 10.370 -8.348 1.00 91.38 80 THR A O 1
ATOM 603 N N . SER A 1 81 ? 16.028 9.896 -8.647 1.00 90.75 81 SER A N 1
ATOM 604 C CA . SER A 1 81 ? 16.202 8.677 -9.452 1.00 90.75 81 SER A CA 1
ATOM 605 C C . SER A 1 81 ? 16.977 7.583 -8.708 1.00 90.75 81 SER A C 1
ATOM 607 O O . SER A 1 81 ? 17.803 6.893 -9.306 1.00 90.75 81 SER A O 1
ATOM 609 N N . SER A 1 82 ? 16.720 7.430 -7.407 1.00 92.25 82 SER A N 1
ATOM 610 C CA . SER A 1 82 ? 17.423 6.478 -6.542 1.00 92.25 82 SER A CA 1
ATOM 611 C C . SER A 1 82 ? 16.498 5.395 -5.999 1.00 92.25 82 SER A C 1
ATOM 613 O O . SER A 1 82 ? 15.345 5.671 -5.664 1.00 92.25 82 SER A O 1
ATOM 615 N N . ALA A 1 83 ? 17.041 4.188 -5.842 1.00 95.25 8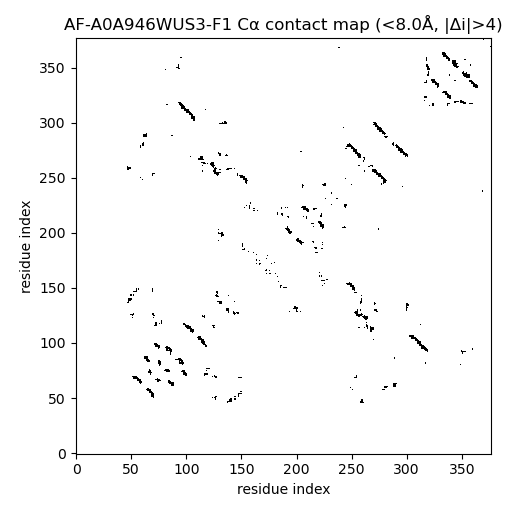3 ALA A N 1
ATOM 616 C CA . ALA A 1 83 ? 16.415 3.117 -5.078 1.00 95.25 83 ALA A CA 1
ATOM 617 C C . ALA A 1 83 ? 16.168 3.549 -3.624 1.00 95.25 83 ALA A C 1
ATOM 619 O O . ALA A 1 83 ? 16.916 4.356 -3.063 1.00 95.25 83 ALA A O 1
ATOM 620 N N . SER A 1 84 ? 15.124 3.001 -3.012 1.00 95.88 84 SER A N 1
ATOM 621 C CA . SER A 1 84 ? 14.735 3.315 -1.641 1.00 95.88 84 SER A CA 1
ATOM 622 C C . SER A 1 84 ? 14.282 2.100 -0.832 1.00 95.88 84 SER A C 1
ATOM 624 O O . SER A 1 84 ? 13.824 2.319 0.284 1.00 95.88 84 SER A O 1
ATOM 626 N N . TYR A 1 85 ? 14.379 0.858 -1.323 1.00 97.25 85 TYR A N 1
ATOM 627 C CA . TYR A 1 85 ? 14.104 -0.338 -0.510 1.00 97.25 85 TYR A CA 1
ATOM 628 C C . TYR A 1 85 ? 15.355 -0.798 0.243 1.00 97.25 85 TYR A C 1
ATOM 630 O O . TYR A 1 85 ? 16.111 -1.652 -0.218 1.00 97.25 85 TYR A O 1
ATOM 638 N N . GLU A 1 86 ? 15.576 -0.224 1.416 1.00 96.56 86 GLU A N 1
ATOM 639 C CA . GLU A 1 86 ? 16.760 -0.432 2.238 1.00 96.56 86 GLU A CA 1
ATOM 640 C C . GLU A 1 86 ? 16.547 -1.557 3.260 1.00 96.56 86 GLU A C 1
ATOM 642 O O . GLU A 1 86 ? 15.677 -1.478 4.136 1.00 96.56 86 GLU A O 1
ATOM 647 N N . VAL A 1 87 ? 17.382 -2.594 3.175 1.00 95.38 87 VAL A N 1
ATOM 648 C CA . VAL A 1 87 ? 17.400 -3.723 4.114 1.00 95.38 87 VAL A CA 1
ATOM 649 C C . VAL A 1 87 ? 18.834 -4.256 4.254 1.00 95.38 87 VAL A C 1
ATOM 651 O O . VAL A 1 87 ? 19.443 -4.598 3.243 1.00 95.38 87 VAL A O 1
ATOM 654 N N . PRO A 1 88 ? 19.405 -4.344 5.470 1.00 94.00 88 PRO A N 1
ATOM 655 C CA . PRO A 1 88 ? 18.889 -3.790 6.722 1.00 94.00 88 PRO A CA 1
ATOM 656 C C . PRO A 1 88 ? 18.828 -2.253 6.688 1.00 94.00 88 PRO A C 1
ATOM 658 O O . PRO A 1 88 ? 19.722 -1.596 6.152 1.00 94.00 88 PRO A O 1
ATOM 661 N N . LYS A 1 89 ? 17.796 -1.663 7.298 1.00 94.88 89 LYS A N 1
ATOM 662 C CA . LYS A 1 89 ? 17.646 -0.204 7.373 1.00 94.88 89 LYS A CA 1
ATOM 663 C C . LYS A 1 89 ? 18.814 0.435 8.129 1.00 94.88 89 LYS A C 1
ATOM 665 O O . LYS A 1 89 ? 19.264 -0.075 9.156 1.00 94.88 89 LYS A O 1
ATOM 670 N N . GLY A 1 90 ? 19.261 1.592 7.662 1.00 93.19 90 GLY A N 1
ATOM 671 C CA . GLY A 1 90 ? 20.466 2.274 8.132 1.00 93.19 90 GLY A CA 1
ATOM 672 C C . GLY A 1 90 ? 21.768 1.803 7.465 1.00 93.19 90 GLY A C 1
ATOM 673 O O . GLY A 1 90 ? 22.813 2.383 7.758 1.00 93.19 90 GLY A O 1
ATOM 674 N N . GLY A 1 91 ? 21.729 0.784 6.597 1.00 91.50 91 GLY A N 1
ATOM 675 C CA . GLY A 1 91 ? 22.880 0.295 5.832 1.00 91.50 91 GLY A CA 1
ATOM 676 C C . GLY A 1 91 ? 23.257 1.155 4.619 1.00 91.50 91 GLY A C 1
ATOM 677 O O . GLY A 1 91 ? 24.389 1.078 4.153 1.00 91.50 91 GLY A O 1
ATOM 678 N N . GLY A 1 92 ? 22.348 1.997 4.122 1.00 92.69 92 GLY A N 1
ATOM 679 C CA . GLY A 1 92 ? 22.575 2.879 2.973 1.00 92.69 92 GLY A CA 1
ATOM 680 C C . GLY A 1 92 ? 22.614 2.174 1.612 1.00 92.69 92 GLY A C 1
ATOM 681 O O . GLY A 1 92 ? 23.021 2.794 0.632 1.00 92.69 92 GLY A O 1
ATOM 682 N N . VAL A 1 93 ? 22.195 0.907 1.549 1.00 95.12 93 VAL A N 1
ATOM 683 C CA . VAL A 1 93 ? 22.160 0.076 0.336 1.00 95.12 93 VAL A CA 1
ATOM 684 C C . VAL A 1 93 ? 20.747 -0.474 0.167 1.00 95.12 93 VAL A C 1
ATOM 686 O O . VAL A 1 93 ? 20.142 -0.943 1.134 1.00 95.12 93 VAL A O 1
ATOM 689 N N . SER A 1 94 ? 20.206 -0.369 -1.047 1.00 95.56 94 SER A N 1
ATOM 690 C CA . SER A 1 94 ? 18.874 -0.882 -1.377 1.00 95.56 94 SER A CA 1
ATOM 691 C C . SER A 1 94 ? 18.961 -2.217 -2.102 1.00 95.56 94 SER A C 1
ATOM 693 O O . SER A 1 94 ? 19.952 -2.467 -2.774 1.00 95.56 94 SER A O 1
ATOM 695 N N . SER A 1 95 ? 17.922 -3.045 -1.981 1.00 95.44 95 SER A N 1
ATOM 696 C CA . SER A 1 95 ? 17.808 -4.317 -2.716 1.00 95.44 95 SER A CA 1
ATOM 697 C C . SER A 1 95 ? 16.774 -4.303 -3.845 1.00 95.44 95 SER A C 1
ATOM 699 O O . SER A 1 95 ? 16.745 -5.221 -4.656 1.00 95.44 95 SER A O 1
ATOM 701 N N . LEU A 1 96 ? 15.913 -3.282 -3.897 1.00 96.44 96 LEU A N 1
ATOM 702 C CA . LEU A 1 96 ? 14.929 -3.074 -4.961 1.00 96.44 96 LEU A CA 1
ATOM 703 C C . LEU A 1 96 ? 14.957 -1.604 -5.382 1.00 96.44 96 LEU A C 1
ATOM 705 O O . LEU A 1 96 ? 14.995 -0.715 -4.522 1.00 96.44 96 LEU A O 1
ATOM 709 N N . TYR A 1 97 ? 14.912 -1.361 -6.691 1.00 95.94 97 TYR A N 1
ATOM 710 C CA . TYR A 1 97 ? 14.946 -0.020 -7.268 1.00 95.94 97 TYR A CA 1
ATOM 711 C C . TYR A 1 97 ? 13.554 0.578 -7.409 1.00 95.94 97 TYR A C 1
ATOM 713 O O . TYR A 1 97 ? 13.318 1.708 -6.982 1.00 95.94 97 TYR A O 1
ATOM 721 N N . ALA A 1 98 ? 12.635 -0.177 -8.007 1.00 96.75 98 ALA A N 1
ATOM 722 C CA . ALA A 1 98 ? 11.277 0.272 -8.255 1.00 96.75 98 ALA A CA 1
ATOM 723 C C . ALA A 1 98 ? 10.307 -0.908 -8.295 1.00 96.75 98 ALA A C 1
ATOM 725 O O . ALA A 1 98 ? 10.672 -2.043 -8.596 1.00 96.75 98 ALA A O 1
ATOM 726 N N . GLY A 1 99 ? 9.043 -0.627 -8.018 1.00 96.62 99 GLY A N 1
ATOM 727 C CA . GLY A 1 99 ? 7.968 -1.573 -8.248 1.00 96.62 99 GLY A CA 1
ATOM 728 C C . GLY A 1 99 ? 6.644 -0.868 -8.467 1.00 96.62 99 GLY A C 1
ATOM 729 O O . GLY A 1 99 ? 6.481 0.299 -8.107 1.00 96.62 99 GLY A O 1
ATOM 730 N N . ALA A 1 100 ? 5.695 -1.562 -9.079 1.00 96.19 100 ALA A N 1
ATOM 731 C CA . ALA A 1 100 ? 4.347 -1.050 -9.260 1.00 96.19 100 ALA A CA 1
ATOM 732 C C . ALA A 1 100 ? 3.356 -2.163 -9.594 1.00 96.19 100 ALA A C 1
ATOM 734 O O . ALA A 1 100 ? 3.718 -3.244 -10.063 1.00 96.19 100 ALA A O 1
ATOM 735 N N . LEU A 1 101 ? 2.079 -1.859 -9.387 1.00 95.12 101 LEU A N 1
ATOM 736 C CA . LEU A 1 101 ? 0.982 -2.752 -9.715 1.00 95.12 101 LEU A CA 1
ATOM 737 C C . LEU A 1 101 ? 0.672 -2.733 -11.211 1.00 95.12 101 LEU A C 1
ATOM 739 O O . LEU A 1 101 ? 0.468 -1.661 -11.786 1.00 95.12 101 LEU A O 1
ATOM 743 N N . TRP A 1 102 ? 0.587 -3.908 -11.828 1.00 96.56 102 TRP A N 1
ATOM 744 C CA . TRP A 1 102 ? 0.120 -4.094 -13.200 1.00 96.56 102 TRP A CA 1
ATOM 745 C C . TRP A 1 102 ? -1.175 -4.893 -13.204 1.00 96.56 102 TRP A C 1
ATOM 747 O O . TRP A 1 102 ? -1.284 -5.938 -12.561 1.00 96.56 102 TRP A O 1
ATOM 757 N N . MET A 1 103 ? -2.151 -4.415 -13.964 1.00 96.06 103 MET A N 1
ATOM 758 C CA . MET A 1 103 ? -3.424 -5.096 -14.144 1.00 96.06 103 MET A CA 1
ATOM 759 C C . MET A 1 103 ? -3.980 -4.838 -15.535 1.00 96.06 103 MET A C 1
ATOM 761 O O . MET A 1 103 ? -3.893 -3.727 -16.059 1.00 96.06 103 MET A O 1
ATOM 765 N N . GLY A 1 104 ? -4.582 -5.858 -16.132 1.00 95.94 104 GLY A N 1
ATOM 766 C CA . GLY A 1 104 ? -5.235 -5.710 -17.422 1.00 95.94 104 GLY A CA 1
ATOM 767 C C . GLY A 1 104 ? -6.099 -6.902 -17.785 1.00 95.94 104 GLY A C 1
ATOM 768 O O . GLY A 1 104 ? -6.004 -7.960 -17.173 1.00 95.94 104 GLY A O 1
ATOM 769 N N . GLY A 1 105 ? -6.946 -6.716 -18.787 1.00 96.00 105 GLY A N 1
ATOM 770 C CA . GLY A 1 105 ? -7.843 -7.746 -19.293 1.00 96.00 105 GLY A CA 1
ATOM 771 C C . GLY A 1 105 ? -8.552 -7.295 -20.561 1.00 96.00 105 GLY A C 1
ATOM 772 O O . GLY A 1 105 ? -8.374 -6.168 -21.033 1.00 96.00 105 GLY A O 1
ATOM 773 N N . ILE A 1 106 ? -9.358 -8.186 -21.124 1.00 97.12 106 ILE A N 1
ATOM 774 C CA . ILE A 1 106 ? -10.094 -7.954 -22.364 1.00 97.12 106 ILE A CA 1
ATOM 775 C C . ILE A 1 106 ? -11.554 -7.648 -22.043 1.00 97.12 106 ILE A C 1
ATOM 777 O O . ILE A 1 106 ? -12.257 -8.443 -21.418 1.00 97.12 106 ILE A O 1
ATOM 781 N N . SER A 1 107 ? -12.035 -6.490 -22.484 1.00 95.25 107 SER A N 1
ATOM 782 C CA . SER A 1 107 ? -13.441 -6.114 -22.347 1.00 95.25 107 SER A CA 1
ATOM 783 C C . SER A 1 107 ? -14.346 -6.870 -23.338 1.00 95.25 107 SER A C 1
ATOM 785 O O . SER A 1 107 ? -13.870 -7.421 -24.338 1.00 95.25 107 SER A O 1
ATOM 787 N N . PRO A 1 108 ? -15.681 -6.888 -23.131 1.00 95.94 108 PRO A N 1
ATOM 788 C CA . PRO A 1 108 ? -16.612 -7.590 -24.025 1.00 95.94 108 PRO A CA 1
ATOM 789 C C . PRO A 1 108 ? -16.575 -7.125 -25.492 1.00 95.94 108 PRO A C 1
ATOM 791 O O . PRO A 1 108 ? -16.924 -7.886 -26.393 1.00 95.94 108 PRO A O 1
ATOM 794 N N . ASP A 1 109 ? -16.135 -5.892 -25.748 1.00 95.00 109 ASP A N 1
ATOM 795 C CA . ASP A 1 109 ? -15.912 -5.305 -27.075 1.00 95.00 109 ASP A CA 1
ATOM 796 C C . ASP A 1 109 ? -14.500 -5.565 -27.642 1.00 95.00 109 ASP A C 1
ATOM 798 O O . ASP A 1 109 ? -14.105 -4.954 -28.638 1.00 95.00 109 ASP A O 1
ATOM 802 N N . GLN A 1 110 ? -13.764 -6.515 -27.054 1.00 95.19 110 GLN A N 1
ATOM 803 C CA . GLN A 1 110 ? -12.443 -6.973 -27.499 1.00 95.19 110 GLN A CA 1
ATOM 804 C C . GLN A 1 110 ? -11.372 -5.871 -27.465 1.00 95.19 110 GLN A C 1
ATOM 806 O O . GLN A 1 110 ? -10.467 -5.858 -28.302 1.00 95.19 110 GLN A O 1
ATOM 811 N N . GLN A 1 111 ? -11.475 -4.939 -26.514 1.00 95.38 111 GLN A N 1
ATOM 812 C CA . GLN A 1 111 ? -10.436 -3.945 -26.251 1.00 95.38 111 GLN A CA 1
ATOM 813 C C . GLN A 1 111 ? -9.579 -4.366 -25.058 1.00 95.38 111 GLN A C 1
ATOM 815 O O . GLN A 1 111 ? -10.060 -4.975 -24.103 1.00 95.38 111 GLN A O 1
ATOM 820 N N . LEU A 1 112 ? -8.292 -4.027 -25.119 1.00 95.81 112 LEU A N 1
ATOM 821 C CA . LEU A 1 112 ? -7.392 -4.180 -23.985 1.00 95.81 112 LEU A CA 1
ATOM 822 C C . LEU A 1 112 ? -7.650 -3.044 -22.990 1.00 95.81 112 LEU A C 1
ATOM 824 O O . LEU A 1 112 ? -7.439 -1.874 -23.316 1.00 95.81 112 LEU A O 1
ATOM 828 N N . LYS A 1 113 ? -8.051 -3.403 -21.772 1.00 97.12 113 LYS A N 1
ATOM 829 C CA . LYS A 1 113 ? -8.024 -2.514 -20.609 1.00 97.12 113 LYS A CA 1
ATOM 830 C C . LYS A 1 113 ? -6.741 -2.773 -19.829 1.00 97.12 113 LYS A C 1
ATOM 832 O O . LYS A 1 113 ? -6.412 -3.935 -19.594 1.00 97.12 113 LYS A O 1
ATOM 837 N N . LEU A 1 114 ? -5.991 -1.729 -19.481 1.00 97.06 114 LEU A N 1
ATOM 838 C CA . LEU A 1 114 ? -4.649 -1.884 -18.913 1.00 97.06 114 LEU A CA 1
ATOM 839 C C . LEU A 1 114 ? -4.245 -0.679 -18.066 1.00 97.06 114 LEU A C 1
ATOM 841 O O . LEU A 1 114 ? -4.220 0.438 -18.577 1.00 97.06 114 LEU A O 1
ATOM 845 N N . ALA A 1 115 ? -3.814 -0.944 -16.834 1.00 97.12 115 ALA A N 1
ATOM 846 C CA . ALA A 1 115 ? -3.043 -0.037 -15.992 1.00 97.12 115 ALA A CA 1
ATOM 847 C C . ALA A 1 115 ? -1.680 -0.687 -15.700 1.00 97.12 115 ALA A C 1
ATOM 849 O O . ALA A 1 115 ? -1.609 -1.758 -15.091 1.00 97.12 115 ALA A O 1
ATOM 850 N N . ALA A 1 116 ? -0.594 -0.078 -16.177 1.00 96.25 116 ALA A N 1
ATOM 851 C CA . ALA A 1 116 ? 0.752 -0.640 -16.086 1.00 96.25 116 ALA A CA 1
ATOM 852 C C . ALA A 1 116 ? 1.787 0.469 -15.871 1.00 96.25 116 ALA A C 1
ATOM 854 O O . ALA A 1 116 ? 2.436 0.956 -16.799 1.00 96.25 116 ALA A O 1
ATOM 855 N N . LEU A 1 117 ? 1.927 0.861 -14.606 1.00 93.44 117 LEU A N 1
ATOM 856 C CA . LEU A 1 117 ? 2.883 1.866 -14.156 1.00 93.44 117 LEU A CA 1
ATOM 857 C C . LEU A 1 117 ? 4.297 1.271 -14.061 1.00 93.44 117 LEU A C 1
ATOM 859 O O . LEU A 1 117 ? 4.455 0.128 -13.650 1.00 93.44 117 LEU A O 1
ATOM 863 N N . THR A 1 118 ? 5.334 2.035 -14.396 1.00 94.25 118 THR A N 1
ATOM 864 C CA . THR A 1 118 ? 6.734 1.628 -14.157 1.00 94.25 118 THR A CA 1
ATOM 865 C C . THR A 1 118 ? 7.440 2.665 -13.288 1.00 94.25 118 THR A C 1
ATOM 867 O O . THR A 1 118 ? 7.087 2.856 -12.128 1.00 94.25 118 THR A O 1
ATOM 870 N N . PHE A 1 119 ? 8.400 3.391 -13.856 1.00 93.38 119 PHE A N 1
ATOM 871 C CA . PHE A 1 119 ? 9.182 4.426 -13.184 1.00 93.38 119 PHE A CA 1
ATOM 872 C C . PHE A 1 119 ? 8.425 5.744 -13.014 1.00 93.38 119 PHE A C 1
ATOM 874 O O . PHE A 1 119 ? 8.959 6.689 -12.427 1.00 93.38 119 PHE A O 1
ATOM 881 N N . ARG A 1 120 ? 7.228 5.870 -13.610 1.00 92.25 120 ARG A N 1
ATOM 882 C CA . ARG A 1 120 ? 6.414 7.088 -13.571 1.00 92.25 120 ARG A CA 1
ATOM 883 C C . ARG A 1 120 ? 7.198 8.316 -14.062 1.00 92.25 120 ARG A C 1
ATOM 885 O O . ARG A 1 120 ? 7.083 9.426 -13.535 1.00 92.25 120 ARG A O 1
ATOM 892 N N . ASN A 1 121 ? 8.050 8.106 -15.073 1.00 86.81 121 ASN A N 1
ATOM 893 C CA . ASN A 1 121 ? 8.937 9.128 -15.648 1.00 86.81 121 ASN A CA 1
ATOM 894 C C . ASN A 1 121 ? 8.321 9.835 -16.866 1.00 86.81 121 ASN A C 1
ATOM 896 O O . ASN A 1 121 ? 8.756 10.924 -17.245 1.00 86.81 121 ASN A O 1
ATOM 900 N N . ARG A 1 122 ? 7.319 9.207 -17.490 1.00 86.00 122 ARG A N 1
ATOM 901 C CA . ARG A 1 122 ? 6.675 9.663 -18.731 1.00 86.00 122 ARG A CA 1
ATOM 902 C C . ARG A 1 122 ? 5.160 9.770 -18.620 1.00 86.00 122 ARG A C 1
ATOM 904 O O . ARG A 1 122 ? 4.545 10.330 -19.523 1.00 86.00 122 ARG A O 1
ATOM 911 N N . GLY A 1 123 ? 4.569 9.281 -17.534 1.00 92.25 123 GLY A N 1
ATOM 912 C CA . GLY A 1 123 ? 3.128 9.293 -17.365 1.00 92.25 123 GLY A CA 1
ATOM 913 C C . GLY A 1 123 ? 2.664 8.769 -16.016 1.00 92.25 123 GLY A C 1
ATOM 914 O O . GLY A 1 123 ? 3.443 8.638 -15.078 1.00 92.25 123 GLY A O 1
ATOM 915 N N . ASN A 1 124 ? 1.360 8.532 -15.944 1.00 94.75 124 ASN A N 1
ATOM 916 C CA . ASN A 1 124 ? 0.626 7.999 -14.806 1.00 94.75 124 ASN A CA 1
ATOM 917 C C . ASN A 1 124 ? -0.504 7.122 -15.326 1.00 94.75 124 ASN A C 1
ATOM 919 O O . ASN A 1 124 ? -1.136 7.493 -16.320 1.00 94.75 124 ASN A O 1
ATOM 923 N N . ASP A 1 125 ? -0.791 6.062 -14.581 1.00 96.38 125 ASP A N 1
ATOM 924 C CA . ASP A 1 125 ? -1.938 5.179 -14.802 1.00 96.38 125 ASP A CA 1
ATOM 925 C C . ASP A 1 125 ? -2.816 5.044 -13.547 1.00 96.38 125 ASP A C 1
ATOM 927 O O . ASP A 1 125 ? -3.859 4.408 -13.592 1.00 96.38 125 ASP A O 1
ATOM 931 N N . TYR A 1 126 ? -2.409 5.648 -12.425 1.00 97.44 126 TYR A N 1
ATOM 932 C CA . TYR A 1 126 ? -3.133 5.582 -11.161 1.00 97.44 126 TYR A CA 1
ATOM 933 C C . TYR A 1 126 ? -3.310 6.964 -10.527 1.00 97.44 126 TYR A C 1
ATOM 935 O O . TYR A 1 126 ? -2.438 7.838 -10.620 1.00 97.44 126 TYR A O 1
ATOM 943 N N . TRP A 1 127 ? -4.433 7.131 -9.832 1.00 97.75 127 TRP A N 1
ATOM 944 C CA . TRP A 1 127 ? -4.833 8.329 -9.096 1.00 97.75 127 TRP A CA 1
ATOM 945 C C . TRP A 1 127 ? -5.463 7.952 -7.765 1.00 97.75 127 TRP A C 1
ATOM 947 O O . TRP A 1 127 ? -5.960 6.852 -7.586 1.00 97.75 127 TRP A O 1
ATOM 957 N N . THR A 1 128 ? -5.448 8.869 -6.815 1.00 98.06 128 THR A N 1
ATOM 958 C CA . THR A 1 128 ? -5.911 8.625 -5.450 1.00 98.06 128 THR A CA 1
ATOM 959 C C . THR A 1 128 ? -7.427 8.687 -5.314 1.00 98.06 128 THR A C 1
ATOM 961 O O . THR A 1 128 ? -8.101 9.413 -6.040 1.00 98.06 128 THR A O 1
ATOM 964 N N . GLY A 1 129 ? -7.950 7.960 -4.330 1.00 97.62 129 GLY A N 1
ATOM 965 C CA . GLY A 1 129 ? -9.343 8.014 -3.895 1.00 97.62 129 GLY A CA 1
ATOM 966 C C . GLY A 1 129 ? -10.264 6.934 -4.470 1.00 97.62 129 GLY A C 1
ATOM 967 O O . GLY A 1 129 ? -9.894 6.237 -5.419 1.00 97.62 129 GLY A O 1
ATOM 968 N N . PRO A 1 130 ? -11.454 6.778 -3.862 1.00 97.88 130 PRO A N 1
ATOM 969 C CA . PRO A 1 130 ? -12.467 5.814 -4.279 1.00 97.88 130 PRO A CA 1
ATOM 970 C C . PRO A 1 130 ? -13.218 6.285 -5.528 1.00 97.88 130 PRO A C 1
ATOM 972 O O . PRO A 1 130 ? -13.444 7.486 -5.709 1.00 97.88 130 PRO A O 1
ATOM 975 N N . LEU A 1 131 ? -13.646 5.338 -6.360 1.00 98.12 131 LEU A N 1
ATOM 976 C CA . LEU A 1 131 ? -14.478 5.624 -7.529 1.00 98.12 131 LEU A CA 1
ATOM 977 C C . LEU A 1 131 ? -15.969 5.595 -7.159 1.00 98.12 131 LEU A C 1
ATOM 979 O O . LEU A 1 131 ? -16.379 5.052 -6.131 1.00 98.12 131 LEU A O 1
ATOM 983 N N . THR A 1 132 ? -16.803 6.171 -8.021 1.00 97.81 132 THR A N 1
ATOM 984 C CA . THR A 1 132 ? -18.259 6.066 -7.905 1.00 97.81 132 THR A CA 1
ATOM 985 C C . THR A 1 132 ? -18.752 4.634 -8.129 1.00 97.81 132 THR A C 1
ATOM 987 O O . THR A 1 132 ? -18.302 3.939 -9.040 1.00 97.81 132 THR A O 1
ATOM 990 N N . ILE A 1 133 ? -19.751 4.217 -7.345 1.00 96.94 133 ILE A N 1
ATOM 991 C CA . ILE A 1 133 ? -20.323 2.855 -7.354 1.00 96.94 133 ILE A CA 1
ATOM 992 C C . ILE A 1 133 ? -21.556 2.700 -8.261 1.00 96.94 133 ILE A C 1
ATOM 994 O O . ILE A 1 133 ? -22.254 1.688 -8.226 1.00 96.94 133 ILE A O 1
ATOM 998 N N . ASP A 1 134 ? -21.883 3.718 -9.057 1.00 95.25 134 ASP A N 1
ATOM 999 C CA . ASP A 1 134 ? -23.055 3.733 -9.946 1.00 95.25 134 ASP A CA 1
ATOM 1000 C C . ASP A 1 134 ? -22.793 3.073 -11.316 1.00 95.25 134 ASP A C 1
ATOM 1002 O O . ASP A 1 134 ? -23.612 3.172 -12.233 1.00 95.25 134 ASP A O 1
ATOM 1006 N N . GLY A 1 135 ? -21.652 2.388 -11.451 1.00 94.00 135 GLY A N 1
ATOM 1007 C CA . GLY A 1 135 ? -21.199 1.739 -12.678 1.00 94.00 135 GLY A CA 1
ATOM 1008 C C . GLY A 1 135 ? -20.419 2.659 -13.620 1.00 94.00 135 GLY A C 1
ATOM 1009 O O . GLY A 1 135 ? -19.872 2.183 -14.621 1.00 94.00 135 GLY A O 1
ATOM 1010 N N . SER A 1 136 ? -20.365 3.967 -13.337 1.00 94.56 136 SER A N 1
ATOM 1011 C CA . SER A 1 136 ? -19.552 4.897 -14.122 1.00 94.56 136 SER A CA 1
ATOM 1012 C C . SER A 1 136 ? -18.072 4.815 -13.761 1.00 94.56 136 SER A C 1
ATOM 1014 O O . SER A 1 136 ? -17.251 5.027 -14.650 1.00 94.56 136 SER A O 1
ATOM 1016 N N . ALA A 1 137 ? -17.724 4.425 -12.529 1.00 96.44 137 ALA A N 1
ATOM 1017 C CA . ALA A 1 137 ? -16.343 4.336 -12.058 1.00 96.44 137 ALA A CA 1
ATOM 1018 C C . ALA A 1 137 ? -15.585 5.660 -12.274 1.00 96.44 137 ALA A C 1
ATOM 1020 O O . ALA A 1 137 ? -14.519 5.692 -12.885 1.00 96.44 137 ALA A O 1
ATOM 1021 N N . GLU A 1 138 ? -16.196 6.768 -11.863 1.00 95.81 138 GLU A N 1
ATOM 1022 C CA . GLU A 1 138 ? -15.663 8.122 -12.012 1.00 95.81 138 GLU A CA 1
ATOM 1023 C C . GLU A 1 138 ? -15.219 8.678 -10.655 1.00 95.81 138 GLU A C 1
ATOM 1025 O O . GLU A 1 138 ? -15.509 8.123 -9.599 1.00 95.81 138 GLU A O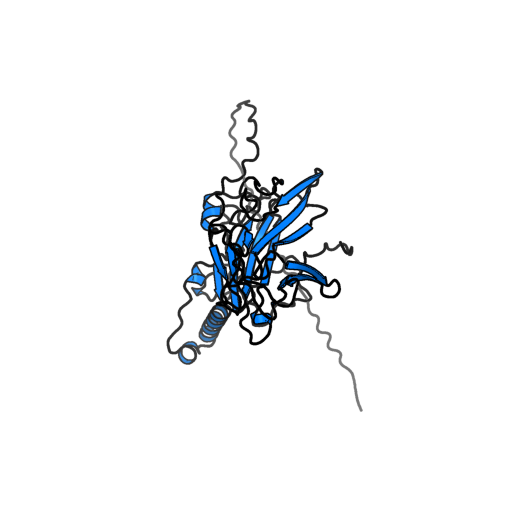 1
ATOM 1030 N N . ILE A 1 139 ? -14.509 9.798 -10.680 1.00 96.50 139 ILE A N 1
ATOM 1031 C CA . ILE A 1 139 ? -14.042 10.513 -9.491 1.00 96.50 139 ILE A CA 1
ATOM 1032 C C . ILE A 1 139 ? -13.945 12.006 -9.823 1.00 96.50 139 ILE A C 1
ATOM 1034 O O . ILE A 1 139 ? -14.034 12.404 -10.983 1.00 96.50 139 ILE A O 1
ATOM 1038 N N . ASP A 1 140 ? -13.788 12.870 -8.828 1.00 93.94 140 ASP A N 1
ATOM 1039 C CA . ASP A 1 140 ? -13.496 14.285 -9.046 1.00 93.94 140 ASP A CA 1
ATOM 1040 C C . ASP A 1 140 ? -12.120 14.673 -8.480 1.00 93.94 140 ASP A C 1
ATOM 1042 O O . ASP A 1 140 ? -11.563 14.017 -7.599 1.00 93.94 140 ASP A O 1
ATOM 1046 N N . ALA A 1 141 ? -11.565 15.782 -8.977 1.00 95.06 141 ALA A N 1
ATOM 1047 C CA . ALA A 1 141 ? -10.229 16.235 -8.593 1.00 95.06 141 ALA A CA 1
ATOM 1048 C C . ALA A 1 141 ? -10.088 16.579 -7.097 1.00 95.06 141 ALA A C 1
ATOM 1050 O O . ALA A 1 141 ? -8.995 16.435 -6.551 1.00 95.06 141 ALA A O 1
ATOM 1051 N N . SER A 1 142 ? -11.162 17.021 -6.431 1.00 95.38 142 SER A N 1
ATOM 1052 C CA . SER A 1 142 ? -11.123 17.313 -4.994 1.00 95.38 142 SER A CA 1
ATOM 1053 C C . SER A 1 142 ? -11.092 16.037 -4.157 1.00 95.38 142 SER A C 1
ATOM 1055 O O . SER A 1 142 ? -10.325 15.974 -3.198 1.00 95.38 142 SER A O 1
ATOM 1057 N N . THR A 1 143 ? -11.818 14.996 -4.574 1.00 96.75 143 THR A N 1
ATOM 1058 C CA . THR A 1 143 ? -11.729 13.658 -3.978 1.00 96.75 143 THR A CA 1
ATOM 1059 C C . THR A 1 143 ? -10.318 13.089 -4.153 1.00 96.75 143 THR A C 1
ATOM 1061 O O . THR A 1 143 ? -9.714 12.659 -3.174 1.00 96.75 143 THR A O 1
ATOM 1064 N N . CYS A 1 144 ? -9.723 13.181 -5.348 1.00 97.31 144 CYS A N 1
ATOM 1065 C CA . CYS A 1 144 ? -8.330 12.763 -5.553 1.00 97.31 144 CYS A CA 1
ATOM 1066 C C . CYS A 1 144 ? -7.364 13.469 -4.586 1.00 97.31 144 CYS A C 1
ATOM 1068 O O . CYS A 1 144 ? -6.551 12.819 -3.933 1.00 97.31 144 CYS A O 1
ATOM 1070 N N . GLN A 1 145 ? -7.483 14.791 -4.427 1.00 96.69 145 GLN A N 1
ATOM 1071 C CA . GLN A 1 145 ? -6.636 15.543 -3.498 1.00 96.69 145 GLN A CA 1
ATOM 1072 C C . GLN A 1 145 ? -6.869 15.153 -2.029 1.00 96.69 145 GLN A C 1
ATOM 1074 O O . GLN A 1 145 ? -5.916 15.094 -1.258 1.00 96.69 145 GLN A O 1
ATOM 1079 N N . GLN A 1 146 ? -8.117 14.886 -1.636 1.00 96.31 146 GLN A N 1
ATOM 1080 C CA . GLN A 1 146 ? -8.459 14.470 -0.275 1.00 96.31 146 GLN A CA 1
ATOM 1081 C C . GLN A 1 146 ? -7.812 13.128 0.096 1.00 96.31 146 GLN A C 1
ATOM 1083 O O . GLN A 1 146 ? -7.366 12.957 1.229 1.00 96.31 146 GLN A O 1
ATOM 1088 N N . TYR A 1 147 ? -7.762 12.193 -0.854 1.00 97.62 147 TYR A N 1
ATOM 1089 C CA . TYR A 1 147 ? -7.223 10.847 -0.652 1.00 97.62 147 TYR A CA 1
ATOM 1090 C C . TYR A 1 147 ? -5.747 10.706 -1.048 1.00 97.62 147 TYR A C 1
ATOM 1092 O O . TYR A 1 147 ? -5.211 9.602 -0.980 1.00 97.62 147 TYR A O 1
ATOM 1100 N N . ASP A 1 148 ? -5.061 11.792 -1.428 1.00 97.94 148 ASP A N 1
ATOM 1101 C CA . ASP A 1 148 ? -3.602 11.806 -1.616 1.00 97.94 148 ASP A CA 1
ATOM 1102 C C . ASP A 1 148 ? -2.887 11.799 -0.255 1.00 97.94 148 ASP A C 1
ATOM 1104 O O . ASP A 1 148 ? -2.210 12.749 0.133 1.00 97.94 148 ASP A O 1
ATOM 1108 N N . ASN A 1 149 ? -3.122 10.738 0.521 1.00 96.69 149 ASN A N 1
ATOM 1109 C CA . ASN A 1 149 ? -2.594 10.533 1.860 1.00 96.69 149 ASN A CA 1
ATOM 1110 C C . ASN A 1 149 ? -2.549 9.038 2.229 1.00 96.69 149 ASN A C 1
ATOM 1112 O O . ASN A 1 149 ? -3.302 8.224 1.695 1.00 96.69 149 ASN A O 1
ATOM 1116 N N . PHE A 1 150 ? -1.699 8.694 3.198 1.00 98.12 150 PHE A N 1
ATOM 1117 C CA . PHE A 1 150 ? -1.663 7.376 3.829 1.00 98.12 150 PHE A CA 1
ATOM 1118 C C . PHE A 1 150 ? -2.304 7.425 5.215 1.00 98.12 150 PHE A C 1
ATOM 1120 O O . PHE A 1 150 ? -1.952 8.260 6.052 1.00 98.12 150 PHE A O 1
ATOM 1127 N N . PHE A 1 151 ? -3.173 6.463 5.492 1.00 98.06 151 PHE A N 1
ATOM 1128 C CA . PHE A 1 151 ? -3.843 6.282 6.771 1.00 98.06 151 PHE A CA 1
ATOM 1129 C C . PHE A 1 151 ? -3.091 5.221 7.567 1.00 98.06 151 PHE A C 1
ATOM 1131 O O . PHE A 1 151 ? -3.222 4.017 7.344 1.00 98.06 151 PHE A O 1
ATOM 1138 N N . VAL A 1 152 ? -2.214 5.691 8.451 1.00 97.88 152 VAL A N 1
ATOM 1139 C CA . VAL A 1 152 ? -1.299 4.829 9.201 1.00 97.88 152 VAL A CA 1
ATOM 1140 C C . VAL A 1 152 ? -1.934 4.434 10.521 1.00 97.88 152 VAL A C 1
ATOM 1142 O O . VAL A 1 152 ? -2.353 5.297 11.286 1.00 97.88 152 VAL A O 1
ATOM 1145 N N . SER A 1 153 ? -1.942 3.139 10.806 1.00 98.00 153 SER A N 1
ATOM 1146 C CA . SER A 1 153 ? -2.453 2.580 12.056 1.00 98.00 153 SER A CA 1
ATOM 1147 C C . SER A 1 153 ? -1.466 1.581 12.652 1.00 98.00 153 SER A C 1
ATOM 1149 O O . SER A 1 153 ? -0.563 1.076 11.969 1.00 98.00 153 SER A O 1
ATOM 1151 N N . THR A 1 154 ? -1.593 1.342 13.957 1.00 97.94 154 THR A N 1
ATOM 1152 C CA . THR A 1 154 ? -0.815 0.316 14.651 1.00 97.94 154 THR A CA 1
ATOM 1153 C C . THR A 1 154 ? -1.731 -0.689 15.327 1.00 97.94 154 THR A C 1
ATOM 1155 O O . THR A 1 154 ? -2.773 -0.346 15.89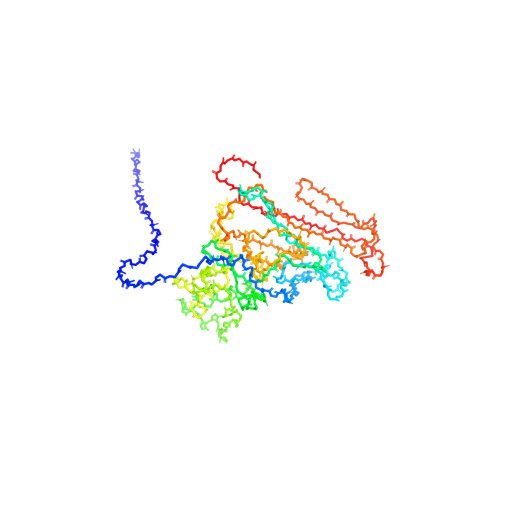4 1.00 97.94 154 THR A O 1
ATOM 1158 N N . ARG A 1 155 ? -1.304 -1.952 15.308 1.00 97.25 155 ARG A N 1
ATOM 1159 C CA . ARG A 1 155 ? -2.022 -3.037 15.975 1.00 97.25 155 ARG A CA 1
ATOM 1160 C C . ARG A 1 155 ? -2.086 -2.825 17.487 1.00 97.25 155 ARG A C 1
ATOM 1162 O O . ARG A 1 155 ? -3.111 -3.114 18.097 1.00 97.25 155 ARG A O 1
ATOM 1169 N N . SER A 1 156 ? -1.012 -2.310 18.087 1.00 97.06 156 SER A N 1
ATOM 1170 C CA . SER A 1 156 ? -0.931 -2.064 19.530 1.00 97.06 156 SER A CA 1
ATOM 1171 C C . SER A 1 156 ? -1.926 -1.008 19.999 1.00 97.06 156 SER A C 1
ATOM 1173 O O . SER A 1 156 ? -2.550 -1.191 21.039 1.00 97.06 156 SER A O 1
ATOM 1175 N N . ASP A 1 157 ? -2.118 0.067 19.230 1.00 98.12 157 ASP A N 1
ATOM 1176 C CA . ASP A 1 157 ? -3.088 1.105 19.581 1.00 98.12 157 ASP A CA 1
ATOM 1177 C C . ASP A 1 157 ? -4.523 0.580 19.484 1.00 98.12 157 ASP A C 1
ATOM 1179 O O . ASP A 1 157 ? -5.330 0.841 20.372 1.00 98.12 157 ASP A O 1
ATOM 1183 N N . ALA A 1 158 ? -4.834 -0.198 18.440 1.00 98.38 158 ALA A N 1
ATOM 1184 C CA . ALA A 1 158 ? -6.132 -0.855 18.283 1.00 98.38 158 ALA A CA 1
ATOM 1185 C C . ALA A 1 158 ? -6.423 -1.841 19.430 1.00 98.38 158 ALA A C 1
ATOM 1187 O O . ALA A 1 158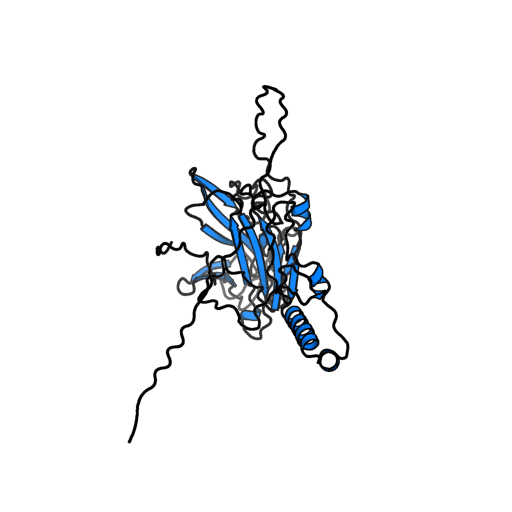 ? -7.531 -1.872 19.966 1.00 98.38 158 ALA A O 1
ATOM 1188 N N . GLN A 1 159 ? -5.420 -2.617 19.852 1.00 97.50 159 GLN A N 1
ATOM 1189 C CA . GLN A 1 159 ? -5.530 -3.515 21.005 1.00 97.50 159 GLN A CA 1
ATOM 1190 C C . GLN A 1 159 ? -5.745 -2.747 22.312 1.00 97.50 159 GLN A C 1
ATOM 1192 O O . GLN A 1 159 ? -6.629 -3.111 23.086 1.00 97.50 159 GLN A O 1
ATOM 1197 N N . LEU A 1 160 ? -4.973 -1.678 22.539 1.00 97.75 160 LEU A N 1
ATOM 1198 C CA . LEU A 1 160 ? -5.107 -0.836 23.725 1.00 97.75 160 LEU A CA 1
ATOM 1199 C C . LEU A 1 160 ? -6.493 -0.183 23.778 1.00 97.75 160 LEU A C 1
ATOM 1201 O O . LEU A 1 160 ? -7.143 -0.214 24.821 1.00 97.75 160 LEU A O 1
ATOM 1205 N N . HIS A 1 161 ? -6.973 0.332 22.643 1.00 98.19 161 HIS A N 1
ATOM 1206 C CA . HIS A 1 161 ? -8.304 0.916 22.513 1.00 98.19 161 HIS A CA 1
ATOM 1207 C C . HIS A 1 161 ? -9.395 -0.075 22.906 1.00 98.19 161 HIS A C 1
ATOM 1209 O O . HIS A 1 161 ? -10.176 0.205 23.812 1.00 98.19 161 HIS A O 1
ATOM 1215 N N . ARG A 1 162 ? -9.396 -1.273 22.306 1.00 97.12 162 ARG A N 1
ATOM 1216 C CA . ARG A 1 162 ? -10.354 -2.317 22.679 1.00 97.12 162 ARG A CA 1
ATOM 1217 C C . ARG A 1 162 ? -10.277 -2.645 24.167 1.00 97.12 162 ARG A C 1
ATOM 1219 O O . ARG A 1 162 ? -11.310 -2.679 24.820 1.00 97.12 162 ARG A O 1
ATOM 1226 N N . SER A 1 163 ? -9.074 -2.851 24.712 1.00 97.00 163 SER A N 1
ATOM 1227 C CA . SER A 1 163 ? -8.923 -3.203 26.130 1.00 97.00 163 SER A CA 1
ATOM 1228 C C . SER A 1 163 ? -9.473 -2.129 27.072 1.00 97.00 163 SER A C 1
ATOM 1230 O O . SER A 1 163 ? -10.061 -2.459 28.095 1.00 97.00 163 SER A O 1
ATOM 1232 N N . TYR A 1 164 ? -9.360 -0.850 26.703 1.00 98.12 164 TYR A N 1
ATOM 1233 C CA . TYR A 1 164 ? -9.948 0.241 27.472 1.00 98.12 164 TYR A CA 1
ATOM 1234 C C . TYR A 1 164 ? -11.482 0.204 27.452 1.00 98.12 164 TYR A C 1
ATOM 1236 O O . TYR A 1 164 ? -12.113 0.332 28.501 1.00 98.12 164 TYR A O 1
ATOM 1244 N N . PHE A 1 165 ? -12.098 -0.013 26.288 1.00 97.56 165 PHE A N 1
ATOM 1245 C CA . PHE A 1 165 ? -13.559 -0.108 26.180 1.00 97.56 165 PHE A CA 1
ATOM 1246 C C . PHE A 1 165 ? -14.126 -1.388 26.813 1.00 97.56 165 PHE A C 1
ATOM 1248 O O . PHE A 1 165 ? -15.192 -1.333 27.434 1.00 97.56 165 PHE A O 1
ATOM 1255 N N . ASP A 1 166 ? -13.393 -2.503 26.749 1.00 96.75 166 ASP A N 1
ATOM 1256 C CA . ASP A 1 166 ? -13.706 -3.725 27.497 1.00 96.75 166 ASP A CA 1
ATOM 1257 C C . ASP A 1 166 ? -13.673 -3.425 29.017 1.00 96.75 166 ASP A C 1
ATOM 1259 O O . ASP A 1 166 ? -14.630 -3.736 29.729 1.00 96.75 166 ASP A O 1
ATOM 1263 N N . ALA A 1 167 ? -12.638 -2.725 29.508 1.00 97.81 167 ALA A N 1
ATOM 1264 C CA . ALA A 1 167 ? -12.493 -2.341 30.918 1.00 97.81 167 ALA A CA 1
ATOM 1265 C C . ALA A 1 167 ? -13.573 -1.351 31.401 1.00 97.81 167 ALA A C 1
ATOM 1267 O O . ALA A 1 167 ? -14.024 -1.414 32.551 1.00 97.81 167 ALA A O 1
ATOM 1268 N N . LEU A 1 168 ? -14.030 -0.436 30.537 1.00 97.19 168 LEU A N 1
ATOM 1269 C CA . LEU A 1 168 ? -15.185 0.424 30.822 1.00 97.19 168 LEU A CA 1
ATOM 1270 C C . LEU A 1 168 ? -16.465 -0.404 30.987 1.00 97.19 168 LEU A C 1
ATOM 1272 O O . LEU A 1 168 ? -17.253 -0.141 31.897 1.00 97.19 168 LEU A O 1
ATOM 1276 N N . GLN A 1 169 ? -16.662 -1.418 30.141 1.00 95.94 169 GLN A N 1
ATOM 1277 C CA . GLN A 1 169 ? -17.828 -2.297 30.202 1.00 95.94 169 GLN A CA 1
ATOM 1278 C C . GLN A 1 169 ? -17.828 -3.172 31.467 1.00 95.94 169 GLN A C 1
ATOM 1280 O O . GLN A 1 169 ? -18.888 -3.404 32.054 1.00 95.94 169 GLN A O 1
ATOM 1285 N N . THR A 1 170 ? -16.658 -3.635 31.913 1.00 97.25 170 THR A N 1
ATOM 1286 C CA . THR A 1 170 ? -16.495 -4.448 33.133 1.00 97.25 170 THR A CA 1
ATOM 1287 C C . THR A 1 170 ? -16.363 -3.624 34.415 1.00 97.25 170 THR A C 1
ATOM 1289 O O . THR A 1 170 ? -16.427 -4.192 35.506 1.00 97.25 170 THR A O 1
ATOM 1292 N N . GLY A 1 171 ? -16.215 -2.300 34.313 1.00 97.00 171 GLY A N 1
ATOM 1293 C CA . GLY A 1 171 ? -16.044 -1.400 35.456 1.00 97.00 171 GLY A CA 1
ATOM 1294 C C . GLY A 1 171 ? -14.656 -1.468 36.104 1.00 97.00 171 GLY A C 1
ATOM 1295 O O . GLY A 1 171 ? -14.523 -1.127 37.278 1.00 97.00 171 GLY A O 1
ATOM 1296 N N . THR A 1 172 ? -13.641 -1.919 35.364 1.00 97.44 172 THR A N 1
ATOM 1297 C CA . THR A 1 172 ? -12.246 -2.074 35.816 1.00 97.44 172 THR A CA 1
ATOM 1298 C C . THR A 1 172 ? -11.306 -1.001 35.258 1.00 97.44 172 THR A C 1
ATOM 1300 O O . THR A 1 172 ? -10.122 -0.993 35.587 1.00 97.44 172 THR A O 1
ATOM 1303 N N . ALA A 1 173 ? -11.818 -0.051 34.466 1.00 96.75 173 ALA A N 1
ATOM 1304 C CA . ALA A 1 173 ? -11.015 0.988 33.816 1.00 96.75 173 ALA A CA 1
ATOM 1305 C C . ALA A 1 173 ? -10.136 1.811 34.781 1.00 96.75 173 ALA A C 1
ATOM 1307 O O . ALA A 1 173 ? -8.986 2.074 34.453 1.00 96.75 173 ALA A O 1
ATOM 1308 N N . ASP A 1 174 ? -10.618 2.158 35.981 1.00 95.38 174 ASP A N 1
ATOM 1309 C CA . ASP A 1 174 ? -9.823 2.915 36.969 1.00 95.38 174 ASP A CA 1
ATOM 1310 C C . ASP A 1 174 ? -8.619 2.115 37.516 1.00 95.38 174 ASP A C 1
ATOM 1312 O O . ASP A 1 174 ? -7.628 2.699 37.953 1.00 95.38 174 ASP A O 1
ATOM 1316 N N . GLU A 1 175 ? -8.706 0.780 37.520 1.00 96.31 175 GLU A N 1
ATOM 1317 C CA . GLU A 1 175 ? -7.632 -0.117 37.969 1.00 96.31 175 GLU A CA 1
ATOM 1318 C C . GLU A 1 175 ? -6.652 -0.431 36.834 1.00 96.31 175 GLU A C 1
ATOM 1320 O O . GLU A 1 175 ? -5.439 -0.404 37.041 1.00 96.31 175 GLU A O 1
ATOM 1325 N N . GLU A 1 176 ? -7.172 -0.717 35.638 1.00 96.75 176 GLU A N 1
ATOM 1326 C CA . GLU A 1 176 ? -6.374 -1.110 34.470 1.00 96.75 176 GLU A CA 1
ATOM 1327 C C . GLU A 1 176 ? -5.729 0.090 33.756 1.00 96.75 176 GLU A C 1
ATOM 1329 O O . GLU A 1 176 ? -4.650 -0.040 33.178 1.00 96.75 176 GLU A O 1
ATOM 1334 N N . PHE A 1 177 ? -6.346 1.273 33.848 1.00 97.25 177 PHE A N 1
ATOM 1335 C CA . PHE A 1 177 ? -5.893 2.527 33.239 1.00 97.25 177 PHE A CA 1
ATOM 1336 C C . PHE A 1 177 ? -5.847 3.663 34.279 1.00 97.25 177 PHE A C 1
ATOM 1338 O O . PHE A 1 177 ? -6.534 4.676 34.124 1.00 97.25 177 PHE A O 1
ATOM 1345 N N . PRO A 1 178 ? -5.021 3.546 35.338 1.00 96.00 178 PRO A N 1
ATOM 1346 C CA . PRO A 1 178 ? -5.004 4.502 36.452 1.00 96.00 178 PRO A CA 1
ATOM 1347 C C . PRO A 1 178 ? -4.555 5.915 36.043 1.00 96.00 178 PRO A C 1
ATOM 1349 O O . PRO A 1 178 ? -4.944 6.896 36.674 1.00 96.00 178 PRO A O 1
ATOM 1352 N N . ASP A 1 179 ? -3.762 6.023 34.972 1.00 95.00 179 ASP A N 1
ATOM 1353 C CA . ASP A 1 179 ? -3.316 7.294 34.385 1.00 95.00 179 ASP A CA 1
ATOM 1354 C C . ASP A 1 179 ? -4.275 7.815 33.291 1.00 95.00 179 ASP A C 1
ATOM 1356 O O . ASP A 1 179 ? -4.030 8.856 32.675 1.00 95.00 179 ASP A O 1
ATOM 1360 N N . GLY A 1 180 ? -5.382 7.104 33.057 1.00 93.19 180 GLY A N 1
ATOM 1361 C CA . GLY A 1 180 ? -6.339 7.353 31.986 1.00 93.19 180 GLY A CA 1
ATOM 1362 C C . GLY A 1 180 ? -5.912 6.789 30.628 1.00 93.19 180 GLY A C 1
ATOM 1363 O O . GLY A 1 180 ? -4.833 6.224 30.453 1.00 93.19 180 GLY A O 1
ATOM 1364 N N . TYR A 1 181 ? -6.793 6.960 29.644 1.00 97.38 181 TYR A N 1
ATOM 1365 C CA . TYR A 1 181 ? -6.573 6.583 28.251 1.00 97.38 181 TYR A CA 1
ATOM 1366 C C . TYR A 1 181 ? -6.910 7.760 27.335 1.00 97.38 181 TYR A C 1
ATOM 1368 O O . TYR A 1 181 ? -7.887 8.478 27.553 1.00 97.38 181 TYR A O 1
ATOM 1376 N N . ALA A 1 182 ? -6.098 7.946 26.298 1.00 97.25 182 ALA A N 1
ATOM 1377 C CA . ALA A 1 182 ? -6.343 8.917 25.246 1.00 97.25 182 ALA A CA 1
ATOM 1378 C C . ALA A 1 182 ? -6.440 8.186 23.909 1.00 97.25 182 ALA A C 1
ATOM 1380 O O . ALA A 1 182 ? -5.517 7.468 23.522 1.00 97.25 182 ALA A O 1
ATOM 1381 N N . ILE A 1 183 ? -7.548 8.400 23.201 1.00 98.31 183 ILE A N 1
ATOM 1382 C CA . ILE A 1 183 ? -7.740 7.862 21.855 1.00 98.31 183 ILE A CA 1
ATOM 1383 C C . ILE A 1 183 ? -6.687 8.500 20.934 1.00 98.31 183 ILE A C 1
ATOM 1385 O O . ILE A 1 183 ? -6.597 9.734 20.889 1.00 98.31 183 ILE A O 1
ATOM 1389 N N . PRO A 1 184 ? -5.885 7.706 20.201 1.00 98.12 184 PRO A N 1
ATOM 1390 C CA . PRO A 1 184 ? -4.944 8.242 19.229 1.00 98.12 184 PRO A CA 1
ATOM 1391 C C . PRO A 1 184 ? -5.665 9.112 18.199 1.00 98.12 184 PRO A C 1
ATOM 1393 O O . PRO A 1 184 ? -6.670 8.701 17.627 1.00 98.12 184 PRO A O 1
ATOM 1396 N N . SER A 1 185 ? -5.143 10.309 17.926 1.00 97.75 185 SER A N 1
ATOM 1397 C CA . SER A 1 185 ? -5.836 11.279 17.065 1.00 97.75 185 SER A CA 1
ATOM 1398 C C . SER A 1 185 ? -6.128 10.738 15.665 1.00 97.75 185 SER A C 1
ATOM 1400 O O . SER A 1 185 ? -7.171 11.048 15.104 1.00 97.75 185 SER A O 1
ATOM 1402 N N . TYR A 1 186 ? -5.246 9.886 15.133 1.00 97.50 186 TYR A N 1
ATOM 1403 C CA . TYR A 1 186 ? -5.404 9.302 13.801 1.00 97.50 186 TYR A CA 1
ATOM 1404 C C . TYR A 1 186 ? -6.608 8.360 13.682 1.00 97.50 186 TYR A C 1
ATOM 1406 O O . TYR A 1 186 ? -7.014 8.064 12.563 1.00 97.50 186 TYR A O 1
ATOM 1414 N N . PHE A 1 187 ? -7.189 7.895 14.796 1.00 98.56 187 PHE A N 1
ATOM 1415 C CA . PHE A 1 187 ? -8.440 7.138 14.745 1.00 98.56 187 PHE A CA 1
ATOM 1416 C C . PHE A 1 187 ? -9.536 8.017 14.139 1.00 98.56 187 PHE A C 1
ATOM 1418 O O . PHE A 1 187 ? -10.256 7.566 13.269 1.00 98.56 187 PHE A O 1
ATOM 1425 N N . PHE A 1 188 ? -9.604 9.302 14.489 1.00 97.88 188 PHE A N 1
ATOM 1426 C CA . PHE A 1 188 ? -10.624 10.211 13.953 1.00 97.88 188 PHE A CA 1
ATOM 1427 C C . PHE A 1 188 ? -10.414 10.590 12.480 1.00 97.88 188 PHE A C 1
ATOM 1429 O O . PHE A 1 188 ? -11.358 11.029 11.828 1.00 97.88 188 PHE A O 1
ATOM 1436 N N . ASP A 1 189 ? -9.202 10.400 11.956 1.00 95.88 189 ASP A N 1
ATOM 1437 C CA . ASP A 1 189 ? -8.860 10.652 10.552 1.00 95.88 189 ASP A CA 1
ATOM 1438 C C . ASP A 1 189 ? -8.944 9.375 9.690 1.00 95.88 189 ASP A C 1
ATOM 1440 O O . ASP A 1 189 ? -8.659 9.413 8.491 1.00 95.88 189 ASP A O 1
ATOM 1444 N N . TYR A 1 190 ? -9.292 8.227 10.284 1.00 98.00 190 TYR A N 1
ATOM 1445 C CA . TYR A 1 190 ? -9.332 6.941 9.593 1.00 98.00 190 TYR A CA 1
ATOM 1446 C C . TYR A 1 190 ? -10.473 6.902 8.557 1.00 98.00 190 TYR A C 1
ATOM 1448 O O . TYR A 1 190 ? -11.605 7.282 8.871 1.00 98.00 190 TYR A O 1
ATOM 1456 N N . PRO A 1 191 ? -10.236 6.422 7.321 1.00 97.31 191 PRO A N 1
ATOM 1457 C CA . PRO A 1 191 ? -11.179 6.560 6.218 1.00 97.31 191 PRO A CA 1
ATOM 1458 C C . PRO A 1 191 ? -12.178 5.395 6.214 1.00 97.31 191 PRO A C 1
ATOM 1460 O O . PRO A 1 191 ? -12.341 4.713 5.206 1.00 97.31 191 PRO A O 1
ATOM 1463 N N . ALA A 1 192 ? -12.820 5.125 7.354 1.00 97.88 192 ALA A N 1
ATOM 1464 C CA . ALA A 1 192 ? -13.782 4.031 7.488 1.00 97.88 192 ALA A CA 1
ATOM 1465 C C . ALA A 1 192 ? -14.954 4.179 6.506 1.00 97.88 192 ALA A C 1
ATOM 1467 O O . ALA A 1 192 ? -15.382 3.192 5.903 1.00 97.88 192 ALA A O 1
ATOM 1468 N N . HIS A 1 193 ? -15.424 5.417 6.307 1.00 97.94 193 HIS A N 1
ATOM 1469 C CA . HIS A 1 193 ? -16.591 5.715 5.487 1.00 97.94 193 HIS A CA 1
ATOM 1470 C C . HIS A 1 193 ? -16.318 6.634 4.304 1.00 97.94 193 HIS A C 1
ATOM 1472 O O . HIS A 1 193 ? -15.627 7.646 4.428 1.00 97.94 193 HIS A O 1
ATOM 1478 N N . GLY A 1 194 ? -16.943 6.307 3.172 1.00 97.00 194 GLY A N 1
ATOM 1479 C CA . GLY A 1 194 ? -17.009 7.173 2.001 1.00 97.00 194 GLY A CA 1
ATOM 1480 C C . GLY A 1 194 ? -18.211 8.111 2.026 1.00 97.00 194 GLY A C 1
ATOM 1481 O O . GLY A 1 194 ? -19.172 7.949 2.782 1.00 97.00 194 GLY A O 1
ATOM 1482 N N . ASN A 1 195 ? -18.162 9.122 1.165 1.00 96.75 195 ASN A N 1
ATOM 1483 C CA . ASN A 1 195 ? -19.230 10.095 1.012 1.00 96.75 195 ASN A CA 1
ATOM 1484 C C . ASN A 1 195 ? -20.297 9.587 0.031 1.00 96.75 195 ASN A C 1
ATOM 1486 O O . ASN A 1 195 ? -20.159 9.697 -1.189 1.00 96.75 195 ASN A O 1
ATOM 1490 N N . THR A 1 196 ? -21.412 9.093 0.566 1.00 96.75 196 THR A N 1
ATOM 1491 C CA . THR A 1 196 ? -22.529 8.564 -0.236 1.00 96.75 196 THR A CA 1
ATOM 1492 C C . THR A 1 196 ? -23.210 9.618 -1.109 1.00 96.75 196 THR A C 1
ATOM 1494 O O . THR A 1 196 ? -23.797 9.269 -2.130 1.00 96.75 196 THR A O 1
ATOM 1497 N N . ALA A 1 197 ? -23.096 10.913 -0.783 1.00 96.81 197 ALA A N 1
ATOM 1498 C CA . ALA A 1 197 ? -23.591 11.988 -1.646 1.00 96.81 197 ALA A CA 1
ATOM 1499 C C . ALA A 1 197 ? -22.752 12.161 -2.926 1.00 96.81 197 ALA A C 1
ATOM 1501 O O . ALA A 1 197 ? -23.223 12.771 -3.885 1.00 96.81 197 ALA A O 1
ATOM 1502 N N . LEU A 1 198 ? -21.529 11.620 -2.942 1.00 95.56 198 LEU A N 1
ATOM 1503 C CA . LEU A 1 198 ? -20.650 11.534 -4.109 1.00 95.56 198 LEU A CA 1
ATOM 1504 C C . LEU A 1 198 ? -20.694 10.144 -4.764 1.00 95.56 198 LEU A C 1
ATOM 1506 O O . LEU A 1 198 ? -19.800 9.819 -5.532 1.00 95.56 198 LEU A O 1
ATOM 1510 N N . ASN A 1 199 ? -21.702 9.316 -4.459 1.00 97.00 199 ASN A N 1
ATOM 1511 C CA . ASN A 1 199 ? -21.810 7.929 -4.927 1.00 97.00 199 ASN A CA 1
ATOM 1512 C C . ASN A 1 199 ? -20.595 7.054 -4.565 1.00 97.00 199 ASN A C 1
ATOM 1514 O O . ASN A 1 199 ? -20.267 6.138 -5.311 1.00 97.00 199 ASN A O 1
ATOM 1518 N N . GLN A 1 200 ? -19.920 7.317 -3.445 1.00 97.12 200 GLN A N 1
ATOM 1519 C CA . GLN A 1 200 ? -18.850 6.447 -2.946 1.00 97.12 200 GLN A CA 1
ATOM 1520 C C . GLN A 1 200 ? -19.432 5.278 -2.146 1.00 97.12 200 GLN A C 1
ATOM 1522 O O . GLN A 1 200 ? -20.529 5.386 -1.584 1.00 97.12 200 GLN A O 1
ATOM 1527 N N . ASP A 1 201 ? -18.678 4.182 -2.061 1.00 96.31 201 ASP A N 1
ATOM 1528 C CA . ASP A 1 201 ? -18.987 3.101 -1.127 1.00 96.31 201 ASP A CA 1
ATOM 1529 C C . ASP A 1 201 ? -18.990 3.638 0.313 1.00 96.31 201 ASP A C 1
ATOM 1531 O O . ASP A 1 201 ? -18.140 4.440 0.704 1.00 96.31 201 ASP A O 1
ATOM 1535 N N . PHE A 1 202 ? -19.973 3.210 1.103 1.00 97.06 202 PHE A N 1
ATOM 1536 C CA . PHE A 1 202 ? -20.084 3.623 2.492 1.00 97.06 202 PHE A CA 1
ATOM 1537 C C . PHE A 1 202 ? -19.030 2.953 3.372 1.00 97.06 202 PHE A C 1
ATOM 1539 O O . PHE A 1 202 ? -18.640 3.557 4.360 1.00 97.06 202 PHE A O 1
ATOM 1546 N N . TYR A 1 203 ? -18.541 1.758 3.034 1.00 96.75 203 TYR A N 1
ATOM 1547 C CA . TYR A 1 203 ? -17.505 1.060 3.802 1.00 96.75 203 TYR A CA 1
ATOM 1548 C C . TYR A 1 203 ? -16.197 1.044 3.018 1.00 96.75 203 TYR A C 1
ATOM 1550 O O . TYR A 1 203 ? -15.982 0.163 2.192 1.00 96.75 203 TYR A O 1
ATOM 1558 N N . LEU A 1 204 ? -15.318 2.016 3.266 1.00 97.38 204 LEU A N 1
ATOM 1559 C CA . LEU A 1 204 ? -14.074 2.183 2.509 1.00 97.38 204 LEU A CA 1
ATOM 1560 C C . LEU A 1 204 ? -12.878 1.464 3.125 1.00 97.38 204 LEU A C 1
ATOM 1562 O O . LEU A 1 204 ? -12.078 0.894 2.387 1.00 97.38 204 LEU A O 1
ATOM 1566 N N . ALA A 1 205 ? -12.738 1.486 4.448 1.00 97.62 205 ALA A N 1
ATOM 1567 C CA . ALA A 1 205 ? -11.636 0.844 5.159 1.00 97.62 205 ALA A CA 1
ATOM 1568 C C . ALA A 1 205 ? -12.165 -0.047 6.290 1.00 97.62 205 ALA A C 1
ATOM 1570 O O . ALA A 1 205 ? -13.174 0.292 6.912 1.00 97.62 205 ALA A O 1
ATOM 1571 N N . PRO A 1 206 ? -11.505 -1.181 6.580 1.00 97.00 206 PRO A N 1
ATOM 1572 C CA . PRO A 1 206 ? -11.976 -2.119 7.592 1.00 97.00 206 PRO A CA 1
ATOM 1573 C C . PRO A 1 206 ? -11.889 -1.502 8.993 1.00 97.00 206 PRO A C 1
ATOM 1575 O O . PRO A 1 206 ? -10.834 -1.014 9.407 1.00 97.00 206 PRO A O 1
ATOM 1578 N N . PHE A 1 207 ? -12.982 -1.557 9.750 1.00 97.81 207 PHE A N 1
ATOM 1579 C CA . PHE A 1 207 ? -13.034 -1.123 11.145 1.00 97.81 207 PHE A CA 1
ATOM 1580 C C . PHE A 1 207 ? -13.849 -2.100 11.991 1.00 97.81 207 PHE A C 1
ATOM 1582 O O . PHE A 1 207 ? -14.694 -2.836 11.479 1.00 97.81 207 PHE A O 1
ATOM 1589 N N . LYS A 1 208 ? -13.536 -2.152 13.288 1.00 97.25 208 LYS A N 1
ATOM 1590 C CA . LYS A 1 208 ? -14.343 -2.882 14.255 1.00 97.25 208 LYS A CA 1
ATOM 1591 C C . LYS A 1 208 ? -15.417 -1.922 14.722 1.00 97.25 208 LYS A C 1
ATOM 1593 O O . LYS A 1 208 ? -15.091 -0.926 15.353 1.00 97.25 208 LYS A O 1
ATOM 1598 N N . ASP A 1 209 ? -16.652 -2.248 14.384 1.00 97.00 209 ASP A N 1
ATOM 1599 C CA . ASP A 1 209 ? -17.853 -1.646 14.948 1.00 97.00 209 ASP A CA 1
ATOM 1600 C C . ASP A 1 209 ? -18.092 -2.278 16.328 1.00 97.00 209 ASP A C 1
ATOM 1602 O O . ASP A 1 209 ? -18.522 -3.433 16.432 1.00 97.00 209 ASP A O 1
ATOM 1606 N N . TYR A 1 210 ? -17.656 -1.592 17.379 1.00 96.06 210 TYR A N 1
ATOM 1607 C CA . TYR A 1 210 ? -17.662 -2.096 18.748 1.00 96.06 210 TYR A CA 1
ATOM 1608 C C . TYR A 1 210 ? -19.061 -2.029 19.364 1.00 96.06 210 TYR A C 1
ATOM 1610 O O . TYR A 1 210 ? -19.452 -2.948 20.091 1.00 96.06 210 TYR A O 1
ATOM 1618 N N . ASP A 1 211 ? -19.832 -0.984 19.055 1.00 95.75 211 ASP A N 1
ATOM 1619 C CA . ASP A 1 211 ? -21.196 -0.808 19.562 1.00 95.75 211 ASP A CA 1
ATOM 1620 C C . ASP A 1 211 ? -22.282 -1.422 18.650 1.00 95.75 211 ASP A C 1
ATOM 1622 O O . ASP A 1 211 ? -23.422 -1.619 19.088 1.00 95.75 211 ASP A O 1
ATOM 1626 N N . GLY A 1 212 ? -21.919 -1.815 17.425 1.00 96.50 212 GLY A N 1
ATOM 1627 C CA . GLY A 1 212 ? -22.773 -2.530 16.478 1.00 96.50 212 GLY A CA 1
ATOM 1628 C C . GLY A 1 212 ? -23.753 -1.628 15.729 1.00 96.50 212 GLY A C 1
ATOM 1629 O O . GLY A 1 212 ? -24.801 -2.113 15.281 1.00 96.50 212 GLY A O 1
ATOM 1630 N N . ASN A 1 213 ? -23.486 -0.321 15.653 1.00 96.69 213 ASN A N 1
ATOM 1631 C CA . ASN A 1 213 ? -24.397 0.655 15.057 1.00 96.69 213 ASN A CA 1
ATOM 1632 C C . ASN A 1 213 ? -24.177 0.860 13.537 1.00 96.69 213 ASN A C 1
ATOM 1634 O O . ASN A 1 213 ? -25.034 1.449 12.868 1.00 96.69 213 ASN A O 1
ATOM 1638 N N . GLY A 1 214 ? -23.071 0.347 12.989 1.00 95.31 214 GLY A N 1
ATOM 1639 C CA . GLY A 1 214 ? -22.681 0.415 11.580 1.00 95.31 214 GLY A CA 1
ATOM 1640 C C . GLY A 1 214 ? -21.916 1.675 11.154 1.00 95.31 214 GLY A C 1
ATOM 1641 O O . GLY A 1 214 ? -21.580 1.778 9.969 1.00 95.31 214 GLY A O 1
ATOM 1642 N N . PHE A 1 215 ? -21.647 2.604 12.071 1.00 97.00 215 PHE A N 1
ATOM 1643 C CA . PHE A 1 215 ? -20.939 3.869 11.884 1.00 97.00 215 PHE A CA 1
ATOM 1644 C C . PHE A 1 215 ? -19.675 3.902 12.731 1.00 97.00 215 PHE A C 1
ATOM 1646 O O . PHE A 1 215 ? -19.722 3.614 13.912 1.00 97.00 215 PHE A O 1
ATOM 1653 N N . TYR A 1 216 ? -18.578 4.356 12.143 1.00 98.44 216 TYR A N 1
ATOM 1654 C CA . TYR A 1 216 ? -17.299 4.484 12.815 1.00 98.44 216 TYR A CA 1
ATOM 1655 C C . TYR A 1 216 ? -17.237 5.731 13.715 1.00 98.44 216 TYR A C 1
ATOM 1657 O O . TYR A 1 216 ? -17.135 6.859 13.222 1.00 98.44 216 TYR A O 1
ATOM 1665 N N . ASP A 1 217 ? -17.250 5.525 15.032 1.00 98.31 217 ASP A N 1
ATOM 1666 C CA . ASP A 1 217 ? -16.946 6.517 16.065 1.00 98.31 217 ASP A CA 1
ATOM 1667 C C . ASP A 1 217 ? -15.954 5.941 17.097 1.00 98.31 217 ASP A C 1
ATOM 1669 O O . ASP A 1 217 ? -16.337 5.174 17.987 1.00 98.31 217 ASP A O 1
ATOM 1673 N N . PRO A 1 218 ? -14.680 6.377 17.073 1.00 98.38 218 PRO A N 1
ATOM 1674 C CA . PRO A 1 218 ? -13.697 5.988 18.084 1.00 98.38 218 PRO A CA 1
ATOM 1675 C C . PRO A 1 218 ? -14.121 6.277 19.526 1.00 98.38 218 PRO A C 1
ATOM 1677 O O . PRO A 1 218 ? -13.652 5.640 20.464 1.00 98.38 218 PRO A O 1
ATOM 1680 N N . SER A 1 219 ? -15.016 7.239 19.743 1.00 97.88 219 SER A N 1
ATOM 1681 C CA . SER A 1 219 ? -15.532 7.567 21.076 1.00 97.88 219 SER A CA 1
ATOM 1682 C C . SER A 1 219 ? -16.529 6.528 21.599 1.00 97.88 219 SER A C 1
ATOM 1684 O O . SER A 1 219 ? -16.768 6.496 22.806 1.00 97.88 219 SER A O 1
ATOM 1686 N N . GLN A 1 220 ? -17.106 5.699 20.718 1.00 97.88 220 GLN A N 1
ATOM 1687 C CA . GLN A 1 220 ? -17.972 4.564 21.067 1.00 97.88 220 GLN A CA 1
ATOM 1688 C C . GLN A 1 220 ? -17.224 3.221 21.098 1.00 97.88 220 GLN A C 1
ATOM 1690 O O . GLN A 1 220 ? -17.830 2.192 21.389 1.00 97.88 220 GLN A O 1
ATOM 1695 N N . GLY A 1 221 ? -15.906 3.232 20.885 1.00 97.56 221 GLY A N 1
ATOM 1696 C CA . GLY A 1 221 ? -15.057 2.045 20.971 1.00 97.56 221 GLY A CA 1
ATOM 1697 C C . GLY A 1 221 ? -14.609 1.498 19.627 1.00 97.56 221 GLY A C 1
ATOM 1698 O O . GLY A 1 221 ? -13.962 0.452 19.603 1.00 97.56 221 GLY A O 1
ATOM 1699 N N . ASP A 1 222 ? -14.929 2.176 18.523 1.00 98.56 222 ASP A N 1
ATOM 1700 C CA . ASP A 1 222 ? -14.569 1.708 17.191 1.00 98.56 222 ASP A CA 1
ATOM 1701 C C . ASP A 1 222 ? -13.104 1.975 16.855 1.00 98.56 222 ASP A C 1
ATOM 1703 O O . ASP A 1 222 ? -12.513 3.000 17.199 1.00 98.56 222 ASP A O 1
ATOM 1707 N N . TYR A 1 223 ? -12.486 1.062 16.111 1.00 98.44 223 TYR A N 1
ATOM 1708 C CA . TYR A 1 223 ? -11.064 1.173 15.784 1.00 98.44 223 TYR A CA 1
ATOM 1709 C C . TYR A 1 223 ? -10.715 0.550 14.424 1.00 98.44 223 TYR A C 1
ATOM 1711 O O . TYR A 1 223 ? -11.440 -0.330 13.952 1.00 98.44 223 TYR A O 1
ATOM 1719 N N . PRO A 1 224 ? -9.601 0.967 13.782 1.00 98.44 224 PRO A N 1
ATOM 1720 C CA . PRO A 1 224 ? -9.087 0.310 12.577 1.00 98.44 224 PRO A CA 1
ATOM 1721 C C . PRO A 1 224 ? -8.897 -1.190 12.826 1.00 98.44 224 PRO A C 1
ATOM 1723 O O . PRO A 1 224 ? -8.202 -1.580 13.764 1.00 98.44 224 PRO A O 1
ATOM 1726 N N . TRP A 1 225 ? -9.548 -2.051 12.045 1.00 97.19 225 TRP A N 1
ATOM 1727 C CA . TRP A 1 225 ? -9.739 -3.437 12.475 1.00 97.19 225 TRP A CA 1
ATOM 1728 C C . TRP A 1 225 ? -8.527 -4.319 12.216 1.00 97.19 225 TRP A C 1
ATOM 1730 O O . TRP A 1 225 ? -8.187 -4.587 11.070 1.00 97.19 225 TRP A O 1
ATOM 1740 N N . TYR A 1 226 ? -7.954 -4.859 13.288 1.00 96.94 226 TYR A N 1
ATOM 1741 C CA . TYR A 1 226 ? -6.986 -5.952 13.250 1.00 96.94 226 TYR A CA 1
ATOM 1742 C C . TYR A 1 226 ? -7.617 -7.208 13.851 1.00 96.94 226 TYR A C 1
ATOM 1744 O O . TYR A 1 226 ? -8.186 -7.152 14.946 1.00 96.94 226 TYR A O 1
ATOM 1752 N N . ASP A 1 227 ? -7.458 -8.357 13.193 1.00 92.62 227 ASP A N 1
ATOM 1753 C CA . ASP A 1 227 ? -7.951 -9.633 13.717 1.00 92.62 227 ASP A CA 1
ATOM 1754 C C . ASP A 1 227 ? -6.975 -10.257 14.733 1.00 92.62 227 ASP A C 1
ATOM 1756 O O . ASP A 1 227 ? -6.259 -11.221 14.464 1.00 92.62 227 ASP A O 1
ATOM 1760 N N . PHE A 1 228 ? -6.898 -9.677 15.931 1.00 88.88 228 PHE A N 1
ATOM 1761 C CA . PHE A 1 228 ? -6.002 -10.171 16.982 1.00 88.88 228 PHE A CA 1
ATOM 1762 C C . PHE A 1 228 ? -6.601 -11.254 17.889 1.00 88.88 228 PHE A C 1
ATOM 1764 O O . PHE A 1 228 ? -5.864 -11.778 18.722 1.00 88.88 228 PHE A O 1
ATOM 1771 N N . ILE A 1 229 ? -7.887 -11.597 17.746 1.00 85.62 229 ILE A N 1
ATOM 1772 C CA . ILE A 1 229 ? -8.498 -12.748 18.443 1.00 85.62 229 ILE A CA 1
ATOM 1773 C C . ILE A 1 229 ? -8.801 -13.921 17.496 1.00 85.62 229 ILE A C 1
ATOM 1775 O O . ILE A 1 229 ? -9.411 -14.898 17.926 1.00 85.62 229 ILE A O 1
ATOM 1779 N N . SER A 1 230 ? -8.337 -13.835 16.244 1.00 85.50 230 SER A N 1
ATOM 1780 C CA . SER A 1 230 ? -8.490 -14.866 15.213 1.00 85.50 230 SER A CA 1
ATOM 1781 C C . SER A 1 230 ? -9.958 -15.222 14.952 1.00 85.50 230 SER A C 1
ATOM 1783 O O . SER A 1 230 ? -10.329 -16.396 14.942 1.00 85.50 230 SER A O 1
ATOM 1785 N N . GLU A 1 231 ? -10.798 -14.194 14.778 1.00 84.12 231 GLU A N 1
ATOM 1786 C CA . GLU A 1 231 ? -12.204 -14.334 14.374 1.00 84.12 231 GLU A CA 1
ATOM 1787 C C . GLU A 1 231 ? -12.322 -14.843 12.928 1.00 84.12 231 GLU A C 1
ATOM 1789 O O . GLU A 1 231 ? -13.318 -15.484 12.590 1.00 84.12 231 GLU A O 1
ATOM 1794 N N . ILE A 1 232 ? -11.323 -14.576 12.077 1.00 84.31 232 ILE A N 1
ATOM 1795 C CA . ILE A 1 232 ? -11.344 -14.936 10.658 1.00 84.31 232 ILE A CA 1
ATOM 1796 C C . ILE A 1 232 ? -10.773 -16.340 10.443 1.00 84.31 232 ILE A C 1
ATOM 1798 O O . ILE A 1 232 ? -9.617 -16.631 10.753 1.00 84.31 232 ILE A O 1
ATOM 1802 N N . ASP A 1 233 ? -11.574 -17.205 9.818 1.00 83.19 233 ASP A N 1
ATOM 1803 C CA . ASP A 1 233 ? -11.110 -18.482 9.273 1.00 83.19 233 ASP A CA 1
ATOM 1804 C C . ASP A 1 233 ? -10.509 -18.257 7.878 1.00 83.19 233 ASP A C 1
ATOM 1806 O O . ASP A 1 233 ? -11.216 -18.280 6.868 1.00 83.19 233 ASP A O 1
ATOM 1810 N N . CYS A 1 234 ? -9.189 -18.046 7.815 1.00 75.94 234 CYS A N 1
ATOM 1811 C CA . CYS A 1 234 ? -8.473 -17.815 6.555 1.00 75.94 234 CYS A CA 1
ATOM 1812 C C . CYS A 1 234 ? -8.697 -18.927 5.513 1.00 75.94 234 CYS A C 1
ATOM 1814 O O . CYS A 1 234 ? -8.643 -18.656 4.319 1.00 75.94 234 CYS A O 1
ATOM 1816 N N . GLY A 1 235 ? -8.972 -20.168 5.939 1.00 76.81 235 GLY A N 1
ATOM 1817 C CA . GLY A 1 235 ? -9.187 -21.302 5.033 1.00 76.81 235 GLY A CA 1
ATOM 1818 C C . GLY A 1 235 ? -10.578 -21.351 4.396 1.00 76.81 235 GLY A C 1
ATOM 1819 O O . GLY A 1 235 ? -10.833 -22.223 3.565 1.00 76.81 235 GLY A O 1
ATOM 1820 N N . ARG A 1 236 ? -11.490 -20.461 4.800 1.00 80.75 236 ARG A N 1
ATOM 1821 C CA . ARG A 1 236 ? -12.871 -20.388 4.298 1.00 80.75 236 ARG A CA 1
ATOM 1822 C C . ARG A 1 236 ? -13.267 -18.999 3.814 1.00 80.75 236 ARG A C 1
ATOM 1824 O O . ARG A 1 236 ? -14.460 -18.734 3.683 1.00 80.75 236 ARG A O 1
ATOM 1831 N N . ARG A 1 237 ? -12.288 -18.128 3.572 1.00 81.06 237 ARG A N 1
ATOM 1832 C CA . ARG A 1 237 ? -12.563 -16.771 3.113 1.00 81.06 237 ARG A CA 1
ATOM 1833 C C . ARG A 1 237 ? -13.220 -16.767 1.744 1.00 81.06 237 ARG A C 1
ATOM 1835 O O . ARG A 1 237 ? -12.809 -17.493 0.839 1.00 81.06 237 ARG A O 1
ATOM 1842 N N . LEU A 1 238 ? -14.231 -15.925 1.624 1.00 81.81 238 LEU A N 1
ATOM 1843 C CA . LEU A 1 238 ? -14.924 -15.611 0.390 1.00 81.81 238 LEU A CA 1
ATOM 1844 C C . LEU A 1 238 ? -14.458 -14.257 -0.143 1.00 81.81 238 LEU A C 1
ATOM 1846 O O . LEU A 1 238 ? -13.940 -13.416 0.594 1.00 81.81 238 LEU A O 1
ATOM 1850 N N . ARG A 1 239 ? -14.698 -14.035 -1.435 1.00 80.44 239 ARG A N 1
ATOM 1851 C CA . ARG A 1 239 ? -14.369 -12.786 -2.132 1.00 80.44 239 ARG A CA 1
ATOM 1852 C C . ARG A 1 239 ? -15.007 -11.560 -1.472 1.00 80.44 239 ARG A C 1
ATOM 1854 O O . ARG A 1 239 ? -14.447 -10.471 -1.531 1.00 80.44 239 ARG A O 1
ATOM 1861 N N . GLU A 1 240 ? -16.183 -11.733 -0.878 1.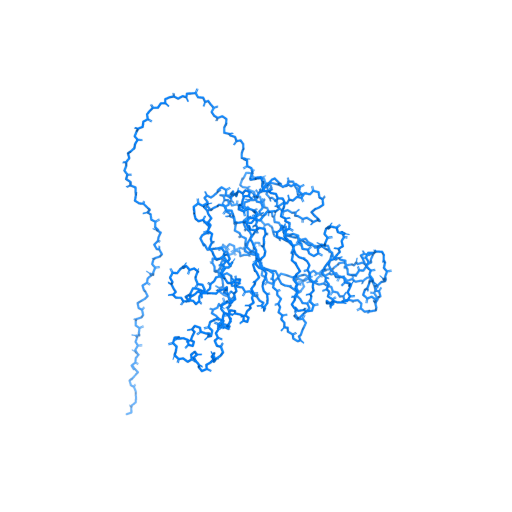00 82.25 240 GLU A N 1
ATOM 1862 C CA . GLU A 1 240 ? -16.960 -10.672 -0.239 1.00 82.25 240 GLU A CA 1
ATOM 1863 C C . GLU A 1 240 ? -16.548 -10.414 1.220 1.00 82.25 240 GLU A C 1
ATOM 1865 O O . GLU A 1 240 ? -17.020 -9.447 1.824 1.00 82.25 240 GLU A O 1
ATOM 1870 N N . ASP A 1 241 ? -15.686 -11.256 1.799 1.00 86.25 241 ASP A N 1
ATOM 1871 C CA . ASP A 1 241 ? -15.264 -11.108 3.188 1.00 86.25 241 ASP A CA 1
ATOM 1872 C C . ASP A 1 241 ? -14.314 -9.922 3.349 1.00 86.25 241 ASP A C 1
ATOM 1874 O O . ASP A 1 241 ? -13.280 -9.813 2.682 1.00 86.25 241 ASP A O 1
ATOM 1878 N N . ILE A 1 242 ? -14.618 -9.069 4.326 1.00 88.00 242 ILE A N 1
ATOM 1879 C CA . ILE A 1 242 ? -13.794 -7.911 4.672 1.00 88.00 242 ILE A CA 1
ATOM 1880 C C . ILE A 1 242 ? -12.377 -8.375 5.029 1.00 88.00 242 ILE A C 1
ATOM 1882 O O . ILE A 1 242 ? -12.174 -9.206 5.916 1.00 88.00 242 ILE A O 1
ATOM 1886 N N . VAL A 1 243 ? -11.379 -7.806 4.351 1.00 92.62 243 VAL A N 1
ATOM 1887 C CA . VAL A 1 243 ? -9.966 -8.003 4.685 1.00 92.62 243 VAL A CA 1
ATOM 1888 C C . VAL A 1 243 ? -9.618 -7.108 5.881 1.00 92.62 243 VAL A C 1
ATOM 1890 O O . VAL A 1 243 ? -9.773 -5.892 5.768 1.00 92.62 243 VAL A O 1
ATOM 1893 N N . PRO A 1 244 ? -9.160 -7.658 7.022 1.00 95.25 244 PRO A N 1
ATOM 1894 C CA . PRO A 1 244 ? -8.708 -6.845 8.143 1.00 95.25 244 PRO A CA 1
ATOM 1895 C C . PRO A 1 244 ? -7.375 -6.167 7.808 1.00 95.25 244 PRO A C 1
ATOM 1897 O O . PRO A 1 244 ? -6.707 -6.473 6.817 1.00 95.25 244 PRO A O 1
ATOM 1900 N N . LEU A 1 245 ? -6.945 -5.276 8.689 1.00 97.62 245 LEU A N 1
ATOM 1901 C CA . LEU A 1 245 ? -5.586 -4.766 8.683 1.00 97.62 245 LEU A CA 1
ATOM 1902 C C . LEU A 1 245 ? -4.613 -5.823 9.207 1.00 97.62 245 LEU A C 1
ATOM 1904 O O . LEU A 1 245 ? -4.878 -6.527 10.188 1.00 97.62 245 LEU A O 1
ATOM 1908 N N . TYR A 1 246 ? -3.450 -5.885 8.567 1.00 96.19 246 TYR A N 1
ATOM 1909 C CA . TYR A 1 246 ? -2.353 -6.769 8.944 1.00 96.19 246 TYR A CA 1
ATOM 1910 C C . TYR A 1 246 ? -1.131 -6.000 9.455 1.00 96.19 246 TYR A C 1
ATOM 1912 O O . TYR A 1 246 ? -1.038 -4.773 9.339 1.00 96.19 246 TYR A O 1
ATOM 1920 N N . GLY A 1 247 ? -0.170 -6.757 9.990 1.00 96.06 247 GLY A N 1
ATOM 1921 C CA . GLY A 1 247 ? 1.083 -6.240 10.532 1.00 96.06 247 GLY A CA 1
ATOM 1922 C C . GLY A 1 247 ? 0.940 -5.597 11.904 1.00 96.06 247 GLY A C 1
ATOM 1923 O O . GLY A 1 247 ? -0.156 -5.416 12.431 1.00 96.06 247 GLY A O 1
ATOM 1924 N N . ASP A 1 248 ? 2.080 -5.225 12.475 1.00 97.06 248 ASP A N 1
ATOM 1925 C CA . ASP A 1 248 ? 2.119 -4.408 13.689 1.00 97.06 248 ASP A CA 1
ATOM 1926 C C . ASP A 1 248 ? 1.985 -2.920 13.349 1.00 97.06 248 ASP A C 1
ATOM 1928 O O . ASP A 1 248 ? 1.415 -2.146 14.122 1.00 97.06 248 ASP A O 1
ATOM 1932 N N . ARG A 1 249 ? 2.454 -2.538 12.154 1.00 97.31 249 ARG A N 1
ATOM 1933 C CA . ARG A 1 249 ? 2.243 -1.225 11.547 1.00 97.31 249 ARG A CA 1
ATOM 1934 C C . ARG A 1 249 ? 1.665 -1.382 10.150 1.00 97.31 249 ARG A C 1
ATOM 1936 O O . ARG A 1 249 ? 2.212 -2.134 9.343 1.00 97.31 249 ARG A O 1
ATOM 1943 N N . ASN A 1 250 ? 0.593 -0.646 9.880 1.00 98.44 250 ASN A N 1
ATOM 1944 C CA . ASN A 1 250 ? -0.138 -0.688 8.623 1.00 98.44 250 ASN A CA 1
ATOM 1945 C C . ASN A 1 250 ? -0.174 0.699 7.973 1.00 98.44 250 ASN A C 1
ATOM 1947 O O . ASN A 1 250 ? -0.315 1.715 8.655 1.00 98.44 250 ASN A O 1
ATOM 1951 N N . PHE A 1 251 ? -0.035 0.724 6.655 1.00 98.44 251 PHE A N 1
ATOM 1952 C CA . PHE A 1 251 ? -0.115 1.904 5.811 1.00 98.44 251 PHE A CA 1
ATOM 1953 C C . PHE A 1 251 ? -1.227 1.650 4.797 1.00 98.44 251 PHE A C 1
ATOM 1955 O O . PHE A 1 251 ? -1.009 0.942 3.814 1.00 98.44 251 PHE A O 1
ATOM 1962 N N . TYR A 1 252 ? -2.409 2.203 5.060 1.00 98.62 252 TYR A N 1
ATOM 1963 C CA . TYR A 1 252 ? -3.591 2.024 4.224 1.00 98.62 252 TYR A CA 1
ATOM 1964 C C . TYR A 1 252 ? -3.788 3.220 3.292 1.00 98.62 252 TYR A C 1
ATOM 1966 O O . TYR A 1 252 ? -3.594 4.364 3.705 1.00 98.62 252 TYR A O 1
ATOM 1974 N N . TRP A 1 253 ? -4.184 2.987 2.045 1.00 98.31 253 TRP A N 1
ATOM 1975 C CA . TRP A 1 253 ? -4.615 4.044 1.130 1.00 98.31 253 TRP A CA 1
ATOM 1976 C C . TRP A 1 253 ? -5.535 3.488 0.045 1.00 98.31 253 TRP A C 1
ATOM 1978 O O . TRP A 1 253 ? -5.596 2.281 -0.194 1.00 98.31 253 TRP A O 1
ATOM 1988 N N . ILE A 1 254 ? -6.261 4.388 -0.612 1.00 98.44 254 ILE A N 1
ATOM 1989 C CA . ILE A 1 254 ? -7.195 4.051 -1.686 1.00 98.44 254 ILE A CA 1
ATOM 1990 C C . ILE A 1 254 ? -6.746 4.788 -2.937 1.00 98.44 254 ILE A C 1
ATOM 1992 O O . ILE A 1 254 ? -6.494 5.995 -2.897 1.00 98.44 254 ILE A O 1
ATOM 1996 N N . PHE A 1 255 ? -6.641 4.063 -4.039 1.00 98.25 255 PHE A N 1
ATOM 1997 C CA . PHE A 1 255 ? -6.324 4.613 -5.349 1.00 98.25 255 PHE A CA 1
ATOM 1998 C C . PHE A 1 255 ? -7.112 3.876 -6.430 1.00 98.25 255 PHE A C 1
ATOM 2000 O O . PHE A 1 255 ? -7.835 2.928 -6.147 1.00 98.25 255 PHE A O 1
ATOM 2007 N N . ASN A 1 256 ? -7.033 4.341 -7.664 1.00 98.12 256 ASN A N 1
ATOM 2008 C CA . ASN A 1 256 ? -7.805 3.837 -8.784 1.00 98.12 256 ASN A CA 1
ATOM 2009 C C . ASN A 1 256 ? -7.067 4.064 -10.102 1.00 98.12 256 ASN A C 1
ATOM 2011 O O . ASN A 1 256 ? -6.151 4.884 -10.166 1.00 98.12 256 ASN A O 1
ATOM 2015 N N . ASP A 1 257 ? -7.499 3.379 -11.156 1.00 97.19 257 ASP A N 1
ATOM 2016 C CA . ASP A 1 257 ? -6.968 3.571 -12.508 1.00 97.19 257 ASP A CA 1
ATOM 2017 C C . ASP A 1 257 ? -7.828 4.504 -13.379 1.00 97.19 257 ASP A C 1
ATOM 2019 O O . ASP A 1 257 ? -7.539 4.722 -14.540 1.00 97.19 257 ASP A O 1
ATOM 2023 N N . LYS A 1 258 ? -8.901 5.111 -12.864 1.00 96.38 258 LYS A N 1
ATOM 2024 C CA . LYS A 1 258 ? -9.829 5.900 -13.698 1.00 96.38 258 LYS A CA 1
ATOM 2025 C C . LYS A 1 258 ? -9.965 7.364 -13.278 1.00 96.38 258 LYS A C 1
ATOM 2027 O O . LYS A 1 258 ? -10.971 8.023 -13.522 1.00 96.38 258 LYS A O 1
ATOM 2032 N N . GLY A 1 259 ? -8.902 7.913 -12.699 1.00 95.25 259 GLY A N 1
ATOM 2033 C CA . GLY A 1 259 ? -8.828 9.316 -12.295 1.00 95.25 259 GLY A CA 1
ATOM 2034 C C . GLY A 1 259 ? -8.383 10.282 -13.391 1.00 95.25 259 GLY A C 1
ATOM 2035 O O . GLY A 1 259 ? -8.606 11.481 -13.249 1.00 95.25 259 GLY A O 1
ATOM 2036 N N . ASN A 1 260 ? -7.745 9.816 -14.468 1.00 95.25 260 ASN A N 1
ATOM 2037 C CA . ASN A 1 260 ? -7.433 10.609 -15.663 1.00 95.25 260 ASN A CA 1
ATOM 2038 C C . ASN A 1 260 ? -7.045 9.676 -16.830 1.00 95.25 260 ASN A C 1
ATOM 2040 O O . ASN A 1 260 ? -7.227 8.464 -16.763 1.00 95.25 260 ASN A O 1
ATOM 2044 N N . VAL A 1 261 ? -6.516 10.232 -17.920 1.00 93.69 261 VAL A N 1
ATOM 2045 C CA . VAL A 1 261 ? -5.973 9.451 -19.038 1.00 93.69 261 VAL A CA 1
ATOM 2046 C C . VAL A 1 261 ? -4.683 8.725 -18.645 1.00 93.69 261 VAL A C 1
ATOM 2048 O O . VAL A 1 261 ? -3.757 9.338 -18.104 1.00 93.69 261 VAL A O 1
ATOM 2051 N N . HIS A 1 262 ? -4.595 7.435 -18.976 1.00 95.88 262 HIS A N 1
ATOM 2052 C CA . HIS A 1 262 ? -3.361 6.662 -18.834 1.00 95.88 262 HIS A CA 1
ATOM 2053 C C . HIS A 1 262 ? -2.320 7.210 -19.798 1.00 95.88 262 HIS A C 1
ATOM 2055 O O . HIS A 1 262 ? -2.516 7.253 -21.014 1.00 95.88 262 HIS A O 1
ATOM 2061 N N . SER A 1 263 ? -1.209 7.665 -19.243 1.00 95.12 263 SER A N 1
ATOM 2062 C CA . SER A 1 263 ? -0.127 8.284 -20.010 1.00 95.12 263 SER A CA 1
ATOM 2063 C C . SER A 1 263 ? 1.159 7.475 -19.959 1.00 95.12 263 SER A C 1
ATOM 2065 O O . SER A 1 263 ? 2.037 7.727 -20.783 1.00 95.12 263 SER A O 1
ATOM 2067 N N . GLU A 1 264 ? 1.277 6.511 -19.037 1.00 94.38 264 GLU A N 1
ATOM 2068 C CA . GLU A 1 264 ? 2.438 5.625 -18.979 1.00 94.38 264 GLU A CA 1
ATOM 2069 C C . GLU A 1 264 ? 2.226 4.395 -19.864 1.00 94.38 264 GLU A C 1
ATOM 2071 O O . GLU A 1 264 ? 2.969 4.223 -20.831 1.00 94.38 264 GLU A O 1
ATOM 2076 N N . SER A 1 265 ? 1.178 3.603 -19.619 1.00 95.06 265 SER A N 1
ATOM 2077 C CA . SER A 1 265 ? 0.871 2.444 -20.476 1.00 95.06 265 SER A CA 1
ATOM 2078 C C . SER A 1 265 ? 0.183 2.813 -21.787 1.00 95.06 265 SER A C 1
ATOM 2080 O O . SER A 1 265 ? 0.238 2.042 -22.744 1.00 95.06 265 SER A O 1
ATOM 2082 N N . GLN A 1 266 ? -0.488 3.971 -21.828 1.00 94.69 266 GLN A N 1
ATOM 2083 C CA . GLN A 1 266 ? -1.422 4.357 -22.898 1.00 94.69 266 GLN A CA 1
ATOM 2084 C C . GLN A 1 266 ? -2.605 3.382 -23.068 1.00 94.69 266 GLN A C 1
ATOM 2086 O O . GLN A 1 266 ? -3.287 3.418 -24.094 1.00 94.69 266 GLN A O 1
ATOM 2091 N N . GLY A 1 267 ? -2.840 2.509 -22.081 1.00 93.88 267 GLY A N 1
ATOM 2092 C CA . GLY A 1 267 ? -3.961 1.577 -22.051 1.00 93.88 267 GLY A CA 1
ATOM 2093 C C . GLY A 1 267 ? -5.295 2.273 -21.801 1.00 93.88 267 GLY A C 1
ATOM 2094 O O . GLY A 1 267 ? -5.350 3.391 -21.290 1.00 93.88 267 GLY A O 1
ATOM 2095 N N . GLU A 1 268 ? -6.398 1.615 -22.155 1.00 95.06 268 GLU A N 1
ATOM 2096 C CA . GLU A 1 268 ? -7.708 2.110 -21.740 1.00 95.06 268 GLU A CA 1
ATOM 2097 C C . GLU A 1 268 ? -7.955 1.781 -20.255 1.00 95.06 268 GLU A C 1
ATOM 2099 O O . GLU A 1 268 ? -7.717 0.637 -19.855 1.00 95.06 268 GLU A O 1
ATOM 2104 N N . PRO A 1 269 ? -8.475 2.730 -19.451 1.00 95.38 269 PRO A N 1
ATOM 2105 C CA . PRO A 1 269 ? -8.795 2.479 -18.049 1.00 95.38 269 PRO A CA 1
ATOM 2106 C C . PRO A 1 269 ? -9.811 1.350 -17.865 1.00 95.38 269 PRO A C 1
ATOM 2108 O O . PRO A 1 269 ? -10.772 1.224 -18.636 1.00 95.38 269 PRO A O 1
ATOM 2111 N N . ILE A 1 270 ? -9.622 0.579 -16.801 1.00 96.25 270 ILE A N 1
ATOM 2112 C CA . ILE A 1 270 ? -10.489 -0.509 -16.352 1.00 96.25 270 ILE A CA 1
ATOM 2113 C C . ILE A 1 270 ? -11.697 0.049 -15.588 1.00 96.25 270 ILE A C 1
ATOM 2115 O O . ILE A 1 270 ? -12.817 -0.413 -15.800 1.00 96.25 270 ILE A O 1
ATOM 2119 N N . GLY A 1 271 ? -11.497 1.058 -14.733 1.00 96.44 271 GLY A N 1
ATOM 2120 C CA . GLY A 1 271 ? -12.474 1.424 -13.700 1.00 96.44 271 GLY A CA 1
ATOM 2121 C C . GLY A 1 271 ? -12.274 0.613 -12.418 1.00 96.44 271 GLY A C 1
ATOM 2122 O O . GLY A 1 271 ? -13.244 0.248 -11.750 1.00 96.44 271 GLY A O 1
ATOM 2123 N N . MET A 1 272 ? -11.018 0.293 -12.114 1.00 96.94 272 MET A N 1
ATOM 2124 C CA . MET A 1 272 ? -10.607 -0.437 -10.929 1.00 96.94 272 MET A CA 1
ATOM 2125 C C . MET A 1 272 ? -10.352 0.539 -9.781 1.00 96.94 272 MET A C 1
ATOM 2127 O O . MET A 1 272 ? -9.524 1.442 -9.892 1.00 96.94 272 MET A O 1
ATOM 2131 N N . GLU A 1 273 ? -11.034 0.325 -8.662 1.00 97.88 273 GLU A N 1
ATOM 2132 C CA . GLU A 1 273 ? -10.663 0.868 -7.358 1.00 97.88 273 GLU A CA 1
ATOM 2133 C C . GLU A 1 273 ? -9.774 -0.151 -6.635 1.00 97.88 273 GLU A C 1
ATOM 2135 O O . GLU A 1 273 ? -10.072 -1.345 -6.591 1.00 97.88 273 GLU A O 1
ATOM 2140 N N . ILE A 1 274 ? -8.672 0.327 -6.067 1.00 97.69 274 ILE A N 1
ATOM 2141 C CA . ILE A 1 274 ? -7.699 -0.454 -5.319 1.00 97.69 274 ILE A CA 1
ATOM 2142 C C . ILE A 1 274 ? -7.672 0.064 -3.887 1.00 97.69 274 ILE A C 1
ATOM 2144 O O . ILE A 1 274 ? -7.277 1.201 -3.612 1.00 97.69 274 ILE A O 1
ATOM 2148 N N . ARG A 1 275 ? -8.039 -0.810 -2.955 1.00 97.62 275 ARG A N 1
ATOM 2149 C CA . ARG A 1 275 ? -7.866 -0.585 -1.521 1.00 97.62 275 ARG A CA 1
ATOM 2150 C C . ARG A 1 275 ? -6.620 -1.320 -1.077 1.00 97.62 275 ARG A C 1
ATOM 2152 O O . ARG A 1 275 ? -6.566 -2.548 -1.116 1.00 97.62 275 ARG A O 1
ATOM 2159 N N . SER A 1 276 ? -5.599 -0.552 -0.733 1.00 97.62 276 SER A N 1
ATOM 2160 C CA . SER A 1 276 ? -4.250 -1.054 -0.543 1.00 97.62 276 SER A CA 1
ATOM 2161 C C . SER A 1 276 ? -3.821 -0.931 0.900 1.00 97.62 276 SER A C 1
ATOM 2163 O O . SER A 1 276 ? -4.016 0.106 1.536 1.00 97.62 276 SER A O 1
ATOM 2165 N N . GLN A 1 277 ? -3.164 -1.975 1.387 1.00 97.88 277 GLN A N 1
ATOM 2166 C CA . GLN A 1 277 ? -2.415 -1.933 2.626 1.00 97.88 277 GLN A CA 1
ATOM 2167 C C . GLN A 1 277 ? -0.996 -2.444 2.403 1.00 97.88 277 GLN A C 1
ATOM 2169 O O . GLN A 1 277 ? -0.772 -3.505 1.824 1.00 97.88 277 GLN A O 1
ATOM 2174 N N . THR A 1 278 ? -0.029 -1.688 2.911 1.00 98.12 278 THR A N 1
ATOM 2175 C CA . THR A 1 278 ? 1.341 -2.165 3.110 1.00 98.12 278 THR A CA 1
ATOM 2176 C C . THR A 1 278 ? 1.588 -2.303 4.598 1.00 98.12 278 THR A C 1
ATOM 2178 O O . THR A 1 278 ? 1.191 -1.427 5.366 1.00 98.12 278 THR A O 1
ATOM 2181 N N . PHE A 1 279 ? 2.230 -3.380 5.032 1.00 98.12 279 PHE A N 1
ATOM 2182 C CA . PHE A 1 279 ? 2.414 -3.634 6.454 1.00 98.12 279 PHE A CA 1
ATOM 2183 C C . PHE A 1 279 ? 3.721 -4.351 6.781 1.00 98.12 279 PHE A C 1
ATOM 2185 O O . PHE A 1 279 ? 4.345 -5.004 5.942 1.00 98.12 279 PHE A O 1
ATOM 2192 N N . GLN A 1 280 ? 4.151 -4.178 8.030 1.00 97.62 280 GLN A N 1
ATOM 2193 C CA . GLN A 1 280 ? 5.396 -4.717 8.571 1.00 97.62 280 GLN A CA 1
ATOM 2194 C C . GLN A 1 280 ? 5.129 -5.377 9.927 1.00 97.62 280 GLN A C 1
ATOM 2196 O O . GLN A 1 280 ? 4.381 -4.841 10.752 1.00 97.62 280 GLN A O 1
ATOM 2201 N N . PHE A 1 281 ? 5.772 -6.518 10.172 1.00 96.19 281 PHE A N 1
ATOM 2202 C CA . PHE A 1 281 ? 5.802 -7.174 11.481 1.00 96.19 281 PHE A CA 1
ATOM 2203 C C . PHE A 1 281 ? 7.144 -6.925 12.159 1.00 96.19 281 PHE A C 1
ATOM 2205 O O . PHE A 1 281 ? 8.186 -6.970 11.506 1.00 96.19 281 PHE A O 1
ATOM 2212 N N . SER A 1 282 ? 7.111 -6.679 13.465 1.00 94.00 282 SER A N 1
ATOM 2213 C CA . SER A 1 282 ? 8.296 -6.561 14.308 1.00 94.00 282 SER A CA 1
ATOM 2214 C C . SER A 1 282 ? 8.568 -7.904 14.981 1.00 94.00 282 SER A C 1
ATOM 2216 O O . SER A 1 282 ? 8.034 -8.191 16.054 1.00 94.00 282 SER A O 1
ATOM 2218 N N . THR A 1 283 ? 9.415 -8.726 14.369 1.00 94.75 283 THR A N 1
ATOM 2219 C CA . THR A 1 283 ? 9.750 -10.072 14.860 1.00 94.75 283 THR A CA 1
ATOM 2220 C C . THR A 1 283 ? 11.250 -10.213 15.136 1.00 94.75 283 THR A C 1
ATOM 2222 O O . THR A 1 283 ? 12.045 -9.327 14.831 1.00 94.75 283 THR A O 1
ATOM 2225 N N . ASN A 1 284 ? 11.653 -11.330 15.749 1.00 93.81 284 ASN A N 1
ATOM 2226 C CA . ASN A 1 284 ? 13.067 -11.668 15.978 1.00 93.81 284 ASN A CA 1
ATOM 2227 C C . ASN A 1 284 ? 13.608 -12.679 14.945 1.00 93.81 284 ASN A C 1
ATOM 2229 O O . ASN A 1 284 ? 14.668 -13.261 15.163 1.00 93.81 284 ASN A O 1
ATOM 2233 N N . ASP A 1 285 ? 12.864 -12.917 13.867 1.00 95.19 285 ASP A N 1
ATOM 2234 C CA . ASP A 1 285 ? 13.166 -13.872 12.797 1.00 95.19 285 ASP A CA 1
ATOM 2235 C C . ASP A 1 285 ? 13.229 -13.162 11.431 1.00 95.19 285 ASP A C 1
ATOM 2237 O O . ASP A 1 285 ? 13.231 -11.931 11.345 1.00 95.19 285 ASP A O 1
ATOM 2241 N N . GLU A 1 286 ? 13.307 -13.933 10.348 1.00 93.19 286 GLU A N 1
ATOM 2242 C CA . GLU A 1 286 ? 13.469 -13.427 8.986 1.00 93.19 286 GLU A CA 1
ATOM 2243 C C . GLU A 1 286 ? 12.293 -12.560 8.511 1.00 93.19 286 GLU A C 1
ATOM 2245 O O . GLU A 1 286 ? 12.491 -11.716 7.634 1.00 93.19 286 GLU A O 1
ATOM 2250 N N . VAL A 1 287 ? 11.101 -12.683 9.112 1.00 95.25 287 VAL A N 1
ATOM 2251 C CA . VAL A 1 287 ? 9.939 -11.828 8.794 1.00 95.25 287 VAL A CA 1
ATOM 2252 C C . VAL A 1 287 ? 10.242 -10.357 9.098 1.00 95.25 287 VAL A C 1
ATOM 2254 O O . VAL A 1 287 ? 9.725 -9.453 8.438 1.00 95.25 287 VAL A O 1
ATOM 2257 N N . ASN A 1 288 ? 11.161 -10.094 10.029 1.00 95.75 288 ASN A N 1
ATOM 2258 C CA . ASN A 1 288 ? 11.611 -8.748 10.359 1.00 95.75 288 ASN A CA 1
ATOM 2259 C C . ASN A 1 288 ? 12.352 -8.061 9.192 1.00 95.75 288 ASN A C 1
ATOM 2261 O O . ASN A 1 288 ? 12.542 -6.848 9.234 1.00 95.75 288 ASN A O 1
ATOM 2265 N N . ASN A 1 289 ? 12.753 -8.810 8.157 1.00 95.69 289 ASN A N 1
ATOM 2266 C CA . ASN A 1 289 ? 13.396 -8.314 6.934 1.00 95.69 289 ASN A CA 1
ATOM 2267 C C . ASN A 1 289 ? 12.435 -8.255 5.729 1.00 95.69 289 ASN A C 1
ATOM 2269 O O . ASN A 1 289 ? 12.882 -8.044 4.604 1.00 95.69 289 ASN A O 1
ATOM 2273 N N . MET A 1 290 ? 11.132 -8.460 5.942 1.00 95.62 290 MET A N 1
ATOM 2274 C CA . MET A 1 290 ? 10.122 -8.520 4.881 1.00 95.62 290 MET A CA 1
ATOM 2275 C C . MET A 1 290 ? 9.170 -7.325 4.938 1.00 95.62 290 MET A C 1
ATOM 2277 O O . MET A 1 290 ? 8.921 -6.746 5.996 1.00 95.62 290 MET A O 1
ATOM 2281 N N . THR A 1 291 ? 8.590 -6.971 3.797 1.00 96.44 291 THR A N 1
ATOM 2282 C CA . THR A 1 291 ? 7.420 -6.089 3.722 1.00 96.44 291 THR A CA 1
ATOM 2283 C C . THR A 1 291 ? 6.310 -6.831 3.001 1.00 96.44 291 THR A C 1
ATOM 2285 O O . THR A 1 291 ? 6.575 -7.709 2.183 1.00 96.44 291 THR A O 1
ATOM 2288 N N . PHE A 1 292 ? 5.067 -6.519 3.347 1.00 97.31 292 PHE A N 1
ATOM 2289 C CA . PHE A 1 292 ? 3.906 -7.197 2.790 1.00 97.31 292 PHE A CA 1
ATOM 2290 C C . PHE A 1 292 ? 2.963 -6.176 2.179 1.00 97.31 292 PHE A C 1
ATOM 2292 O O . PHE A 1 292 ? 2.744 -5.105 2.749 1.00 97.31 292 PHE A O 1
ATOM 2299 N N . HIS A 1 293 ? 2.383 -6.543 1.043 1.00 96.56 293 HIS A N 1
ATOM 2300 C CA . HIS A 1 293 ? 1.404 -5.748 0.321 1.00 96.56 293 HIS A CA 1
ATOM 2301 C C . HIS A 1 293 ? 0.147 -6.591 0.122 1.00 96.56 293 HIS A C 1
ATOM 2303 O O . HIS A 1 293 ? 0.231 -7.756 -0.261 1.00 96.56 293 HIS A O 1
ATOM 2309 N N . ASN A 1 294 ? -1.016 -6.012 0.394 1.00 95.88 294 ASN A N 1
ATOM 2310 C CA . ASN A 1 294 ? -2.306 -6.625 0.111 1.00 95.88 294 ASN A CA 1
ATOM 2311 C C . ASN A 1 294 ? -3.192 -5.600 -0.602 1.00 95.88 294 ASN A C 1
ATOM 2313 O O . ASN A 1 294 ? -3.247 -4.431 -0.212 1.00 95.88 294 ASN A O 1
ATOM 2317 N N . TYR A 1 295 ? -3.861 -6.062 -1.655 1.00 95.44 295 TYR A N 1
ATOM 2318 C CA . TYR A 1 295 ? -4.697 -5.245 -2.520 1.00 95.44 295 TYR A CA 1
ATOM 2319 C C . TYR A 1 295 ? -6.076 -5.883 -2.631 1.00 95.44 295 TYR A C 1
ATOM 2321 O O . TYR A 1 295 ? -6.199 -7.027 -3.064 1.00 95.44 295 TYR A O 1
ATOM 2329 N N . VAL A 1 296 ? -7.117 -5.127 -2.294 1.00 94.88 296 VAL A N 1
ATOM 2330 C CA . VAL A 1 296 ? -8.491 -5.463 -2.672 1.00 94.88 296 VAL A CA 1
ATOM 2331 C C . VAL A 1 296 ? -8.811 -4.711 -3.955 1.00 94.88 296 VAL A C 1
ATOM 2333 O O . VAL A 1 296 ? -8.743 -3.481 -3.993 1.00 94.88 296 VAL A O 1
ATOM 2336 N N . LEU A 1 297 ? -9.131 -5.466 -5.003 1.00 93.94 297 LEU A N 1
ATOM 2337 C CA . LEU A 1 297 ? -9.396 -4.962 -6.348 1.00 93.94 297 LEU A CA 1
ATOM 2338 C C . LEU A 1 297 ? -10.905 -4.978 -6.605 1.00 93.94 297 LEU A C 1
ATOM 2340 O O . LEU A 1 297 ? -11.526 -6.044 -6.621 1.00 93.94 297 LEU A O 1
ATOM 2344 N N . ILE A 1 298 ? -11.493 -3.801 -6.797 1.00 94.69 298 ILE A N 1
ATOM 2345 C CA . ILE A 1 298 ? -12.932 -3.615 -6.976 1.00 94.69 298 ILE A CA 1
ATOM 2346 C C . ILE A 1 298 ? -13.182 -3.011 -8.354 1.00 94.69 298 ILE A C 1
ATOM 2348 O O . ILE A 1 298 ? -12.867 -1.851 -8.614 1.00 94.69 298 ILE A O 1
ATOM 2352 N N . ASN A 1 299 ? -13.792 -3.793 -9.242 1.00 94.81 299 ASN A N 1
ATOM 2353 C CA . ASN A 1 299 ? -14.268 -3.280 -10.519 1.00 94.81 299 ASN A CA 1
ATOM 2354 C C . ASN A 1 299 ? -15.555 -2.477 -10.288 1.00 94.81 299 ASN A C 1
ATOM 2356 O O . ASN A 1 299 ? -16.627 -3.058 -10.130 1.00 94.81 299 ASN A O 1
ATOM 2360 N N . GLN A 1 300 ? -15.432 -1.150 -10.258 1.00 96.44 300 GLN A N 1
ATOM 2361 C CA . GLN A 1 300 ? -16.561 -0.225 -10.100 1.00 96.44 300 GLN A CA 1
ATOM 2362 C C . GLN A 1 300 ? -17.256 0.063 -11.440 1.00 96.44 300 GLN A C 1
ATOM 2364 O O . GLN A 1 300 ? -18.292 0.730 -11.495 1.00 96.44 300 GLN A O 1
ATOM 2369 N N . GLY A 1 301 ? -16.674 -0.417 -12.543 1.00 92.94 301 GLY A N 1
ATOM 2370 C CA . GLY A 1 301 ? -17.248 -0.332 -13.874 1.00 92.94 301 GLY A CA 1
ATOM 2371 C C . GLY A 1 301 ? -18.385 -1.331 -14.093 1.00 92.94 301 GLY A C 1
ATOM 2372 O O . GLY A 1 301 ? -18.689 -2.198 -13.281 1.00 92.94 301 GLY A O 1
ATOM 2373 N N . THR A 1 302 ? -19.022 -1.228 -15.257 1.00 92.38 302 THR A N 1
ATOM 2374 C CA . THR A 1 302 ? -20.109 -2.138 -15.672 1.00 92.38 302 THR A CA 1
ATOM 2375 C C . THR A 1 302 ? -19.636 -3.327 -16.504 1.00 92.38 302 THR A C 1
ATOM 2377 O O . THR A 1 302 ? -20.433 -4.208 -16.824 1.00 92.38 302 THR A O 1
ATOM 2380 N N . GLN A 1 303 ? -18.363 -3.349 -16.902 1.00 91.88 303 GLN A N 1
ATOM 2381 C CA . GLN A 1 303 ? -17.831 -4.349 -17.821 1.00 91.88 303 GLN A CA 1
ATOM 2382 C C . GLN A 1 303 ? -17.132 -5.462 -17.049 1.00 91.88 303 GLN A C 1
ATOM 2384 O O . GLN A 1 303 ? -16.178 -5.210 -16.320 1.00 91.88 303 GLN A O 1
ATOM 2389 N N . THR A 1 304 ? -17.566 -6.703 -17.256 1.00 92.50 304 THR A N 1
ATOM 2390 C CA . THR A 1 304 ? -16.793 -7.879 -16.850 1.00 92.50 304 THR A CA 1
ATOM 2391 C C . THR A 1 304 ? -15.613 -8.045 -17.803 1.00 92.50 304 THR A C 1
ATOM 2393 O O . THR A 1 304 ? -15.818 -8.136 -19.014 1.00 92.50 304 THR A O 1
ATOM 2396 N N . LEU A 1 305 ? -14.396 -8.076 -17.263 1.00 92.50 305 LEU A N 1
ATOM 2397 C CA . LEU A 1 305 ? -13.186 -8.355 -18.032 1.00 92.50 305 LEU A CA 1
ATOM 2398 C C . LEU A 1 305 ? -12.963 -9.866 -18.137 1.00 92.50 305 LEU A C 1
ATOM 2400 O O . LEU A 1 305 ? -13.023 -10.573 -17.133 1.00 92.50 305 LEU A O 1
ATOM 2404 N N . GLY A 1 306 ? -12.702 -10.346 -19.350 1.00 92.81 306 GLY A N 1
ATOM 2405 C CA . GLY A 1 306 ? -12.152 -11.679 -19.602 1.00 92.81 306 GLY A CA 1
ATOM 2406 C C . GLY A 1 306 ? -10.625 -11.639 -19.640 1.00 92.81 306 GLY A C 1
ATOM 2407 O O . GLY A 1 306 ? -10.050 -10.561 -19.785 1.00 92.81 306 GLY A O 1
ATOM 2408 N N . ASP A 1 307 ? -9.977 -12.801 -19.512 1.00 91.50 307 ASP A N 1
ATOM 2409 C CA . ASP A 1 307 ? -8.512 -12.950 -19.561 1.00 91.50 307 ASP A CA 1
ATOM 2410 C C . ASP A 1 307 ? -7.796 -11.893 -18.699 1.00 91.50 307 ASP A C 1
ATOM 2412 O O . ASP A 1 307 ? -6.965 -11.119 -19.179 1.00 91.50 307 ASP A O 1
ATOM 2416 N N . THR A 1 308 ? -8.216 -11.788 -17.434 1.00 91.62 308 THR A N 1
ATOM 2417 C CA . THR A 1 308 ? -7.717 -10.755 -16.521 1.00 91.62 308 THR A CA 1
ATOM 2418 C C . THR A 1 308 ? -6.437 -11.226 -15.850 1.00 91.62 308 THR A C 1
ATOM 2420 O O . THR A 1 308 ? -6.414 -12.275 -15.212 1.00 91.62 308 THR A O 1
ATOM 2423 N N . TYR A 1 309 ? -5.389 -10.415 -15.948 1.00 92.31 309 TYR A N 1
ATOM 2424 C CA . TYR A 1 309 ? -4.090 -10.666 -15.343 1.00 92.31 309 TYR A CA 1
ATOM 2425 C C . TYR A 1 309 ? -3.756 -9.586 -14.326 1.00 92.31 309 TYR A C 1
ATOM 2427 O O . TYR A 1 309 ? -4.045 -8.401 -14.511 1.00 92.31 309 TYR A O 1
ATOM 2435 N N . PHE A 1 310 ? -3.083 -10.022 -13.272 1.00 91.62 310 PHE A N 1
ATOM 2436 C CA . PHE A 1 310 ? -2.549 -9.184 -12.218 1.00 91.62 310 PHE A CA 1
ATOM 2437 C C . PHE A 1 310 ? -1.082 -9.540 -12.005 1.00 91.62 310 PHE A C 1
ATOM 2439 O O . PHE A 1 310 ? -0.712 -10.713 -12.031 1.00 91.62 310 PHE A O 1
ATOM 2446 N N . GLY A 1 311 ? -0.249 -8.532 -11.787 1.00 92.50 311 GLY A N 1
ATOM 2447 C CA . GLY A 1 311 ? 1.158 -8.732 -11.495 1.00 92.50 311 GLY A CA 1
ATOM 2448 C C . GLY A 1 311 ? 1.766 -7.542 -10.777 1.00 92.50 311 GLY A C 1
ATOM 2449 O O . GLY A 1 311 ? 1.208 -6.446 -10.743 1.00 92.50 311 GLY A O 1
ATOM 2450 N N . VAL A 1 312 ? 2.947 -7.769 -10.217 1.00 92.81 312 VAL A N 1
ATOM 2451 C CA . VAL A 1 312 ? 3.793 -6.708 -9.681 1.00 92.81 312 VAL A CA 1
ATOM 2452 C C . VAL A 1 312 ? 4.991 -6.608 -10.607 1.00 92.81 312 VAL A C 1
ATOM 2454 O O . VAL A 1 312 ? 5.750 -7.565 -10.757 1.00 92.81 312 VAL A O 1
ATOM 2457 N N . TRP A 1 313 ? 5.135 -5.464 -11.266 1.00 95.69 313 TRP A N 1
ATOM 2458 C CA . TRP A 1 313 ? 6.370 -5.146 -11.963 1.00 95.69 313 TRP A CA 1
ATOM 2459 C C . TRP A 1 313 ? 7.413 -4.759 -10.921 1.00 95.69 313 TRP A C 1
ATOM 2461 O O . TRP A 1 313 ? 7.121 -3.967 -10.025 1.00 95.69 313 TRP A O 1
ATOM 2471 N N . VAL A 1 314 ? 8.601 -5.347 -11.026 1.00 95.56 314 VAL A N 1
ATOM 2472 C CA . VAL A 1 314 ? 9.705 -5.150 -10.088 1.00 95.56 314 VAL A CA 1
ATOM 2473 C C . VAL A 1 314 ? 10.977 -4.924 -10.884 1.00 95.56 314 VAL A C 1
ATOM 2475 O O . VAL A 1 314 ? 11.326 -5.739 -11.738 1.00 95.56 314 VAL A O 1
ATOM 2478 N N . ASP A 1 315 ? 11.654 -3.826 -10.576 1.00 94.81 315 ASP A N 1
ATOM 2479 C CA . ASP A 1 315 ? 13.023 -3.556 -10.983 1.00 94.81 315 ASP A CA 1
ATOM 2480 C C . ASP A 1 315 ? 13.924 -3.746 -9.762 1.00 94.81 315 ASP A C 1
ATOM 2482 O O . ASP A 1 315 ? 13.835 -2.997 -8.780 1.00 94.81 315 ASP A O 1
ATOM 2486 N N . ALA A 1 316 ? 14.706 -4.821 -9.778 1.00 92.25 316 ALA A N 1
ATOM 2487 C CA . ALA A 1 316 ? 15.561 -5.202 -8.669 1.00 92.25 316 ALA A CA 1
ATOM 2488 C C . ALA A 1 316 ? 16.994 -4.748 -8.949 1.00 92.25 316 ALA A C 1
ATOM 2490 O O . ALA A 1 316 ? 17.609 -5.252 -9.883 1.00 92.25 316 ALA A O 1
ATOM 2491 N N . ASP A 1 317 ? 17.495 -3.866 -8.084 1.00 91.88 317 ASP A N 1
ATOM 2492 C CA . ASP A 1 317 ? 18.901 -3.475 -8.018 1.00 91.88 317 ASP A CA 1
ATOM 2493 C C . ASP A 1 317 ? 19.422 -3.931 -6.648 1.00 91.88 317 ASP A C 1
ATOM 2495 O O . ASP A 1 317 ? 19.151 -3.270 -5.634 1.00 91.88 317 ASP A O 1
ATOM 2499 N N . VAL A 1 318 ? 20.105 -5.079 -6.575 1.00 94.06 318 VAL A N 1
ATOM 2500 C CA . VAL A 1 318 ? 20.657 -5.598 -5.315 1.00 94.06 318 VAL A CA 1
ATOM 2501 C C . VAL A 1 318 ? 21.971 -4.892 -5.038 1.00 94.06 318 VAL A C 1
ATOM 2503 O O . VAL A 1 318 ? 23.048 -5.390 -5.314 1.00 94.06 318 VAL A O 1
ATOM 2506 N N . GLY A 1 319 ? 21.858 -3.692 -4.475 1.00 94.44 319 GLY A N 1
ATOM 2507 C CA . GLY A 1 319 ? 22.976 -2.782 -4.323 1.00 94.44 319 GLY A CA 1
ATOM 2508 C C . GLY A 1 319 ? 23.400 -2.226 -5.675 1.00 94.44 319 GLY A C 1
ATOM 2509 O O . GLY A 1 319 ? 22.761 -1.282 -6.148 1.00 94.44 319 GLY A O 1
ATOM 2510 N N . THR A 1 320 ? 24.499 -2.697 -6.261 1.00 93.44 320 THR A N 1
ATOM 2511 C CA . THR A 1 320 ? 24.938 -2.213 -7.574 1.00 93.44 320 THR A CA 1
ATOM 2512 C C . THR A 1 320 ? 24.217 -2.925 -8.722 1.00 93.44 320 THR A C 1
ATOM 2514 O O . THR A 1 320 ? 24.493 -4.059 -9.067 1.00 93.44 320 THR A O 1
ATOM 2517 N N . ALA A 1 321 ? 23.390 -2.162 -9.439 1.00 91.12 321 ALA A N 1
ATOM 2518 C CA . ALA A 1 321 ? 22.577 -2.619 -10.574 1.00 91.12 321 ALA A CA 1
ATOM 2519 C C . ALA A 1 321 ? 23.311 -3.285 -11.768 1.00 91.12 321 ALA A C 1
ATOM 2521 O O . ALA A 1 321 ? 22.674 -3.683 -12.744 1.00 91.12 321 ALA A O 1
ATOM 2522 N N . THR A 1 322 ? 24.650 -3.302 -11.815 1.00 89.75 322 THR A N 1
ATOM 2523 C CA . THR A 1 322 ? 25.387 -3.699 -13.035 1.00 89.75 322 THR A CA 1
ATOM 2524 C C . THR A 1 322 ? 25.621 -5.195 -13.181 1.00 89.75 322 THR A C 1
ATOM 2526 O O . THR A 1 322 ? 25.959 -5.646 -14.279 1.00 89.75 322 THR A O 1
ATOM 2529 N N . ASP A 1 323 ? 25.459 -5.950 -12.105 1.00 91.06 323 ASP A N 1
ATOM 2530 C CA . ASP A 1 323 ? 25.764 -7.374 -12.037 1.00 91.06 323 ASP A CA 1
ATOM 2531 C C . ASP A 1 323 ? 24.661 -8.182 -11.345 1.00 91.06 323 ASP A C 1
ATOM 2533 O O . ASP A 1 323 ? 24.886 -9.318 -10.936 1.00 91.06 323 ASP A O 1
ATOM 2537 N N . ASP A 1 324 ? 23.443 -7.645 -11.324 1.00 92.12 324 ASP A N 1
ATOM 2538 C CA . ASP A 1 324 ? 22.262 -8.343 -10.839 1.00 92.12 324 ASP A CA 1
ATOM 2539 C C . ASP A 1 324 ? 21.730 -9.378 -11.836 1.00 92.12 324 ASP A C 1
ATOM 2541 O O . ASP A 1 324 ? 21.597 -9.146 -13.043 1.00 92.12 324 ASP A O 1
ATOM 2545 N N . TYR A 1 325 ? 21.366 -10.542 -11.304 1.00 94.94 325 TYR A N 1
ATOM 2546 C CA . TYR A 1 325 ? 20.702 -11.614 -12.033 1.00 94.94 325 TYR A CA 1
ATOM 2547 C C . TYR A 1 325 ? 19.346 -11.903 -11.408 1.00 94.94 325 TYR A C 1
ATOM 2549 O O . TYR A 1 325 ? 19.167 -11.819 -10.196 1.00 94.94 325 TYR A O 1
ATOM 2557 N N . VAL A 1 326 ? 18.396 -12.321 -12.243 1.00 95.94 326 VAL A N 1
ATOM 2558 C CA . VAL A 1 326 ? 17.059 -12.738 -11.810 1.00 95.94 326 VAL A CA 1
ATOM 2559 C C . VAL A 1 326 ? 16.846 -14.228 -12.048 1.00 95.94 326 VAL A C 1
ATOM 2561 O O . VAL A 1 326 ? 17.351 -14.808 -13.013 1.00 95.94 326 VAL A O 1
ATOM 2564 N N . GLY A 1 327 ? 16.071 -14.855 -11.172 1.00 94.69 327 GLY A N 1
ATOM 2565 C CA . GLY A 1 327 ? 15.700 -16.259 -11.253 1.00 94.69 327 GLY A CA 1
ATOM 2566 C C . GLY A 1 327 ? 14.279 -16.506 -10.764 1.00 94.69 327 GLY A C 1
ATOM 2567 O O . GLY A 1 327 ? 1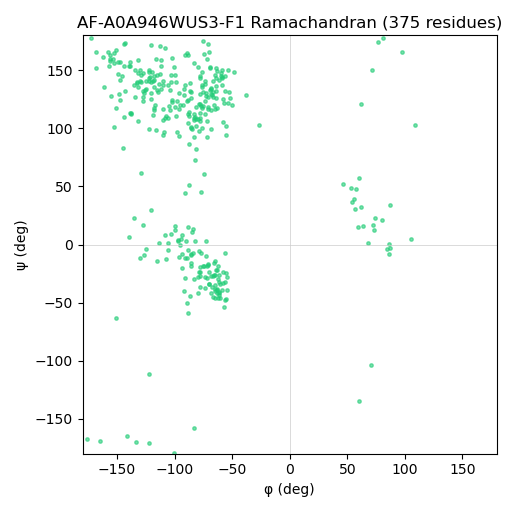3.607 -15.622 -10.234 1.00 94.69 327 GLY A O 1
ATOM 2568 N N . CYS A 1 328 ? 13.817 -17.739 -10.954 1.00 95.38 328 CYS A N 1
ATOM 2569 C CA . CYS A 1 328 ? 12.558 -18.208 -10.393 1.00 95.38 328 CYS A CA 1
ATOM 2570 C C . CYS A 1 328 ? 12.753 -19.572 -9.734 1.00 95.38 328 CYS A C 1
ATOM 2572 O O . CYS A 1 328 ? 13.442 -20.448 -10.262 1.00 95.38 328 CYS A O 1
ATOM 2574 N N . ASP A 1 329 ? 12.128 -19.750 -8.579 1.00 94.81 329 ASP A N 1
ATOM 2575 C CA . ASP A 1 329 ? 11.976 -21.036 -7.923 1.00 94.81 329 ASP A CA 1
ATOM 2576 C C . ASP A 1 329 ? 10.510 -21.456 -8.005 1.00 94.81 329 ASP A C 1
ATOM 2578 O O . ASP A 1 329 ? 9.669 -21.069 -7.193 1.00 94.81 329 ASP A O 1
ATOM 2582 N N . VAL A 1 330 ? 10.214 -22.282 -9.008 1.00 91.62 330 VAL A N 1
ATOM 2583 C CA . VAL A 1 330 ? 8.858 -22.762 -9.300 1.00 91.62 330 VAL A CA 1
ATOM 2584 C C . VAL A 1 330 ? 8.267 -23.564 -8.138 1.00 91.62 330 VAL A C 1
ATOM 2586 O O . VAL A 1 330 ? 7.061 -23.520 -7.929 1.00 91.62 330 VAL A O 1
ATOM 2589 N N . GLN A 1 331 ? 9.084 -24.294 -7.368 1.00 91.94 331 GLN A N 1
ATOM 2590 C CA . GLN A 1 331 ? 8.567 -25.089 -6.246 1.00 91.94 331 GLN A CA 1
ATOM 2591 C C . GLN A 1 331 ? 8.121 -24.209 -5.081 1.00 91.94 331 GLN A C 1
ATOM 2593 O O . GLN A 1 331 ? 7.241 -24.613 -4.323 1.00 91.94 331 GLN A O 1
ATOM 2598 N N . ARG A 1 332 ? 8.744 -23.037 -4.934 1.00 89.25 332 ARG A N 1
ATOM 2599 C CA . ARG A 1 332 ? 8.416 -22.062 -3.893 1.00 89.25 332 ARG A CA 1
ATOM 2600 C C . ARG A 1 332 ? 7.460 -20.966 -4.358 1.00 89.25 332 ARG A C 1
ATOM 2602 O O . ARG A 1 332 ? 6.990 -20.239 -3.504 1.00 89.25 332 ARG A O 1
ATOM 2609 N N . GLY A 1 333 ? 7.187 -20.845 -5.660 1.00 90.06 333 GLY A N 1
ATOM 2610 C CA . GLY A 1 333 ? 6.412 -19.721 -6.206 1.00 90.06 333 GLY A CA 1
ATOM 2611 C C . GLY A 1 333 ? 7.174 -18.389 -6.207 1.00 90.06 333 GLY A C 1
ATOM 2612 O O . GLY A 1 333 ? 6.576 -17.336 -6.372 1.00 90.06 333 GLY A O 1
ATOM 2613 N N . LEU A 1 334 ? 8.501 -18.430 -6.054 1.00 93.81 334 LEU A N 1
ATOM 2614 C CA . LEU A 1 334 ? 9.328 -17.268 -5.733 1.00 93.81 334 LEU A CA 1
ATOM 2615 C C . LEU A 1 334 ? 10.063 -16.734 -6.969 1.00 93.81 334 LEU A C 1
ATOM 2617 O O . LEU A 1 334 ? 10.850 -17.457 -7.584 1.00 93.81 334 LEU A O 1
ATOM 2621 N N . GLY A 1 335 ? 9.883 -15.454 -7.290 1.00 95.25 335 GLY A N 1
ATOM 2622 C CA . GLY A 1 335 ? 10.820 -14.703 -8.132 1.00 95.25 335 GLY A CA 1
ATOM 2623 C C . GLY A 1 335 ? 11.923 -14.105 -7.262 1.00 95.25 335 GLY A C 1
ATOM 2624 O O . GLY A 1 335 ? 11.639 -13.642 -6.162 1.00 95.25 335 GLY A O 1
ATOM 2625 N N . TYR A 1 336 ? 13.180 -14.121 -7.702 1.00 96.50 336 TYR A N 1
ATOM 2626 C CA . TYR A 1 336 ? 14.276 -13.570 -6.901 1.00 96.50 336 TYR A CA 1
ATOM 2627 C C . TYR A 1 336 ? 15.343 -12.882 -7.749 1.00 96.50 336 TYR A C 1
ATOM 2629 O O . TYR A 1 336 ? 15.538 -13.235 -8.913 1.00 96.50 336 TYR A O 1
ATOM 2637 N N . ALA A 1 337 ? 16.044 -11.929 -7.141 1.00 96.75 337 ALA A N 1
ATOM 2638 C CA . ALA A 1 337 ? 17.221 -11.269 -7.689 1.00 96.75 337 ALA A CA 1
ATOM 2639 C C . ALA A 1 337 ? 18.420 -11.441 -6.748 1.00 96.75 337 ALA A C 1
ATOM 2641 O O . ALA A 1 337 ? 18.251 -11.585 -5.531 1.00 96.75 337 ALA A O 1
ATOM 2642 N N . TYR A 1 338 ? 19.621 -11.495 -7.314 1.00 96.56 338 TYR A N 1
ATOM 2643 C CA . TYR A 1 338 ? 20.859 -11.736 -6.580 1.00 96.56 338 TYR A CA 1
ATOM 2644 C C . TYR A 1 338 ? 22.075 -11.191 -7.336 1.00 96.56 338 TYR A C 1
ATOM 2646 O O . TYR A 1 338 ? 22.077 -11.146 -8.567 1.00 96.56 338 TYR A O 1
ATOM 2654 N N . ASN A 1 339 ? 23.123 -10.865 -6.579 1.00 95.94 339 ASN A N 1
ATOM 2655 C CA . ASN A 1 339 ? 24.400 -10.394 -7.105 1.00 95.94 339 ASN A CA 1
ATOM 2656 C C . ASN A 1 339 ? 25.125 -11.470 -7.934 1.00 95.94 339 ASN A C 1
ATOM 2658 O O . ASN A 1 339 ? 25.069 -12.664 -7.617 1.00 95.94 339 ASN A O 1
ATOM 2662 N N . GLY A 1 340 ? 25.850 -11.060 -8.972 1.00 93.62 340 GLY A N 1
ATOM 2663 C CA . GLY A 1 340 ? 26.510 -11.960 -9.920 1.00 93.62 340 GLY A CA 1
ATOM 2664 C C . GLY A 1 340 ? 27.630 -12.807 -9.327 1.00 93.62 340 GLY A C 1
ATOM 2665 O O . GLY A 1 340 ? 27.906 -13.909 -9.815 1.00 93.62 340 GLY A O 1
ATOM 2666 N N . ASP A 1 341 ? 28.252 -12.319 -8.259 1.00 93.00 341 ASP A N 1
ATOM 2667 C CA . ASP A 1 341 ? 29.221 -13.060 -7.465 1.00 93.00 341 ASP A CA 1
ATOM 2668 C C . ASP A 1 341 ? 29.082 -12.779 -5.951 1.00 93.00 341 ASP A C 1
ATOM 2670 O O . ASP A 1 341 ? 28.047 -12.316 -5.473 1.00 93.00 341 ASP A O 1
ATOM 2674 N N . ALA A 1 342 ? 30.095 -13.147 -5.160 1.00 95.06 342 ALA A N 1
ATOM 2675 C CA . ALA A 1 342 ? 30.066 -13.033 -3.702 1.00 95.06 342 ALA A CA 1
ATOM 2676 C C . ALA A 1 342 ? 30.410 -11.628 -3.161 1.00 95.06 342 ALA A C 1
ATOM 2678 O O . ALA A 1 342 ? 30.503 -11.478 -1.935 1.00 95.06 342 ALA A O 1
ATOM 2679 N N . TYR A 1 343 ? 30.640 -10.641 -4.030 1.00 96.25 343 TYR A N 1
ATOM 2680 C CA . TYR A 1 343 ? 31.003 -9.277 -3.670 1.00 96.25 343 TYR A CA 1
ATOM 2681 C C . TYR A 1 343 ? 30.246 -8.253 -4.526 1.00 96.25 343 TYR A C 1
ATOM 2683 O O . TYR A 1 343 ? 30.509 -8.125 -5.709 1.00 96.25 343 TYR A O 1
ATOM 2691 N N . ASP A 1 344 ? 29.353 -7.484 -3.914 1.00 96.25 344 ASP A N 1
ATOM 2692 C CA . ASP A 1 344 ? 28.645 -6.388 -4.590 1.00 96.25 344 ASP A CA 1
ATOM 2693 C C . ASP A 1 344 ? 29.470 -5.092 -4.474 1.00 96.25 344 ASP A C 1
ATOM 2695 O O . ASP A 1 344 ? 29.590 -4.511 -3.384 1.00 96.25 344 ASP A O 1
ATOM 2699 N N . GLU A 1 345 ? 30.127 -4.674 -5.562 1.00 95.38 345 GLU A N 1
ATOM 2700 C CA . GLU A 1 345 ? 31.048 -3.538 -5.548 1.00 95.38 345 GLU A CA 1
ATOM 2701 C C . GLU A 1 345 ? 30.367 -2.177 -5.343 1.00 95.38 345 GLU A C 1
ATOM 2703 O O . GLU A 1 345 ? 29.259 -1.904 -5.791 1.00 95.38 345 GLU A O 1
ATOM 2708 N N . THR A 1 346 ? 31.107 -1.221 -4.773 1.00 95.38 346 THR A N 1
ATOM 2709 C CA . THR A 1 346 ? 30.708 0.191 -4.824 1.00 95.38 346 THR A CA 1
ATOM 2710 C C . THR A 1 346 ? 30.759 0.719 -6.260 1.00 95.38 346 THR A C 1
ATOM 2712 O O . THR A 1 346 ? 31.793 0.642 -6.930 1.00 95.38 346 THR A O 1
ATOM 2715 N N . SER A 1 347 ? 29.686 1.378 -6.693 1.00 92.31 347 SER A N 1
ATOM 2716 C CA . SER A 1 347 ? 29.554 1.988 -8.016 1.00 92.31 347 SER A CA 1
ATOM 2717 C C . SER A 1 347 ? 28.987 3.413 -7.935 1.00 92.31 347 SER A C 1
ATOM 2719 O O . SER A 1 347 ? 28.892 4.020 -6.868 1.00 92.31 347 SER A O 1
ATOM 2721 N N . SER A 1 348 ? 28.632 4.002 -9.082 1.00 89.25 348 SER A N 1
ATOM 2722 C CA . SER A 1 348 ? 27.919 5.284 -9.105 1.00 89.25 348 SER A CA 1
ATOM 2723 C C . SER A 1 348 ? 26.440 5.177 -8.724 1.00 89.25 348 SER A C 1
ATOM 2725 O O . SER A 1 348 ? 25.844 6.211 -8.432 1.00 89.25 348 SER A O 1
ATOM 2727 N N . SER A 1 349 ? 25.838 3.983 -8.778 1.00 86.56 349 SER A N 1
ATOM 2728 C CA . SER A 1 349 ? 24.427 3.769 -8.423 1.00 86.56 349 SER A CA 1
ATOM 2729 C C . SER A 1 349 ? 24.243 3.406 -6.952 1.00 86.56 349 SER A C 1
ATOM 2731 O O . SER A 1 349 ? 23.213 3.749 -6.377 1.00 86.56 349 SER A O 1
ATOM 2733 N N . SER A 1 350 ? 25.234 2.761 -6.327 1.00 93.31 350 SER A N 1
ATOM 2734 C CA . SER A 1 350 ? 25.125 2.267 -4.954 1.00 93.31 350 SER A CA 1
ATOM 2735 C C . SER A 1 350 ? 26.483 2.095 -4.275 1.00 93.31 350 SER A C 1
ATOM 2737 O O . SER A 1 350 ? 27.519 1.978 -4.928 1.00 93.31 350 SER A O 1
ATOM 2739 N N . ALA A 1 351 ? 26.483 2.057 -2.940 1.00 94.75 351 ALA A N 1
ATOM 2740 C CA . ALA A 1 351 ? 27.659 1.658 -2.169 1.00 94.75 351 ALA A CA 1
ATOM 2741 C C . ALA A 1 351 ? 27.968 0.153 -2.282 1.00 94.75 351 ALA A C 1
ATOM 2743 O O . ALA A 1 351 ? 29.099 -0.236 -1.984 1.00 94.75 351 ALA A O 1
ATOM 2744 N N . GLY A 1 352 ? 26.998 -0.645 -2.737 1.00 95.31 352 GLY A N 1
ATOM 2745 C CA . GLY A 1 352 ? 27.080 -2.101 -2.786 1.00 95.31 352 GLY A CA 1
ATOM 2746 C C . GLY A 1 352 ? 27.002 -2.742 -1.394 1.00 95.31 352 GLY A C 1
ATOM 2747 O O . GLY A 1 352 ? 27.407 -2.157 -0.385 1.00 95.31 352 GLY A O 1
ATOM 2748 N N . TYR A 1 353 ? 26.465 -3.952 -1.318 1.00 96.12 353 TYR A N 1
ATOM 2749 C CA . TYR A 1 353 ? 26.409 -4.795 -0.126 1.00 96.12 353 TYR A CA 1
ATOM 2750 C C . TYR A 1 353 ? 27.772 -5.393 0.255 1.00 96.12 353 TYR A C 1
ATOM 2752 O O . TYR A 1 353 ? 27.909 -5.908 1.367 1.00 96.12 353 TYR A O 1
ATOM 2760 N N . LEU A 1 354 ? 28.796 -5.267 -0.600 1.00 95.88 354 LEU A N 1
ATOM 2761 C CA . LEU A 1 354 ? 30.147 -5.792 -0.388 1.00 95.88 354 LEU A CA 1
ATOM 2762 C C . LEU A 1 354 ? 30.129 -7.323 -0.230 1.00 95.88 354 LEU A C 1
ATOM 2764 O O . LEU A 1 354 ? 29.503 -8.018 -1.021 1.00 95.88 354 LEU A O 1
ATOM 2768 N N . GLU A 1 355 ? 30.844 -7.876 0.754 1.00 95.94 355 GLU A N 1
ATOM 2769 C CA . GLU A 1 355 ? 30.954 -9.326 0.945 1.00 95.94 355 GLU A CA 1
ATOM 2770 C C . GLU A 1 355 ? 29.636 -9.974 1.393 1.00 95.94 355 GLU A C 1
ATOM 2772 O O . GLU A 1 355 ? 29.033 -9.562 2.384 1.00 95.94 355 GLU A O 1
ATOM 2777 N N . ASN A 1 356 ? 29.296 -11.105 0.769 1.00 92.56 356 ASN A N 1
ATOM 2778 C CA . ASN A 1 356 ? 28.089 -11.896 1.047 1.00 92.56 356 ASN A CA 1
ATOM 2779 C C . ASN A 1 356 ? 26.790 -11.095 0.825 1.00 92.56 356 ASN A C 1
ATOM 2781 O O . ASN A 1 356 ? 25.982 -10.979 1.756 1.00 92.56 356 ASN A O 1
ATOM 2785 N N . PRO A 1 357 ? 26.577 -10.547 -0.387 1.00 95.00 357 PRO A N 1
ATOM 2786 C CA . PRO A 1 357 ? 25.367 -9.800 -0.696 1.00 95.00 357 PRO A CA 1
ATOM 2787 C C . PRO A 1 357 ? 24.117 -10.677 -0.508 1.00 95.00 357 PRO A C 1
ATOM 2789 O O . PRO A 1 357 ? 24.175 -11.900 -0.702 1.00 95.00 357 PRO A O 1
ATOM 2792 N N . PRO A 1 358 ? 22.981 -10.086 -0.099 1.00 94.06 358 PRO A N 1
ATOM 2793 C CA . PRO A 1 358 ? 21.739 -10.827 0.036 1.00 94.06 358 PRO A CA 1
ATOM 2794 C C . PRO A 1 358 ? 21.190 -11.227 -1.341 1.00 94.06 358 PRO A C 1
ATOM 2796 O O . PRO A 1 358 ? 21.574 -10.688 -2.374 1.00 94.06 358 PRO A O 1
ATOM 2799 N N . ALA A 1 359 ? 20.226 -12.144 -1.340 1.00 94.75 359 ALA A N 1
ATOM 2800 C CA . ALA A 1 359 ? 19.257 -12.253 -2.424 1.00 94.75 359 ALA A CA 1
ATOM 2801 C C . ALA A 1 359 ? 17.935 -11.637 -1.950 1.00 94.75 359 ALA A C 1
ATOM 2803 O O . ALA A 1 359 ? 17.586 -11.758 -0.771 1.00 94.75 359 ALA A O 1
ATOM 2804 N N . VAL A 1 360 ? 17.193 -11.008 -2.857 1.00 95.75 360 VAL A N 1
ATOM 2805 C CA . VAL A 1 360 ? 15.850 -10.475 -2.593 1.00 95.75 360 VAL A CA 1
ATOM 2806 C C . VAL A 1 360 ? 14.816 -11.302 -3.342 1.00 95.75 360 VAL A C 1
ATOM 2808 O O . VAL A 1 360 ? 15.058 -11.738 -4.465 1.00 95.75 360 VAL A O 1
ATOM 2811 N N . GLY A 1 361 ? 13.673 -11.553 -2.709 1.00 95.12 361 GLY A N 1
ATOM 2812 C CA . GLY A 1 361 ? 12.614 -12.396 -3.249 1.00 95.12 361 GLY A CA 1
ATOM 2813 C C . GLY A 1 361 ? 11.257 -11.702 -3.239 1.00 95.12 361 GLY A C 1
ATOM 2814 O O . GLY A 1 361 ? 10.974 -10.916 -2.338 1.00 95.12 361 GLY A O 1
ATOM 2815 N N . ILE A 1 362 ? 10.428 -12.022 -4.230 1.00 94.94 362 ILE A N 1
ATOM 2816 C CA . ILE A 1 362 ? 9.052 -11.556 -4.403 1.00 94.94 362 ILE A CA 1
ATOM 2817 C C . ILE A 1 362 ? 8.158 -12.785 -4.582 1.00 94.94 362 ILE A C 1
ATOM 2819 O O . ILE A 1 362 ? 8.428 -13.634 -5.436 1.00 94.94 362 ILE A O 1
ATOM 2823 N N . ASP A 1 363 ? 7.109 -12.873 -3.771 1.00 93.31 363 ASP A N 1
ATOM 2824 C CA . ASP A 1 363 ? 6.200 -14.018 -3.702 1.00 93.31 363 ASP A CA 1
ATOM 2825 C C . ASP A 1 363 ? 4.745 -13.544 -3.548 1.00 93.31 363 ASP A C 1
ATOM 2827 O O . ASP A 1 363 ? 4.485 -12.464 -3.006 1.00 93.3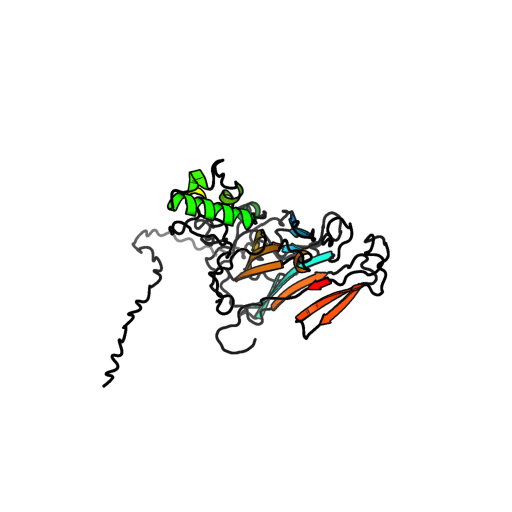1 363 ASP A O 1
ATOM 2831 N N . PHE A 1 364 ? 3.800 -14.362 -4.009 1.00 90.31 364 PHE A N 1
ATOM 2832 C CA . PHE A 1 364 ? 2.363 -14.154 -3.856 1.00 90.31 364 PHE A CA 1
ATOM 2833 C C . PHE A 1 364 ? 1.798 -15.159 -2.850 1.00 90.31 364 PHE A C 1
ATOM 2835 O O . PHE A 1 364 ? 1.647 -16.341 -3.144 1.00 90.31 364 PHE A O 1
ATOM 2842 N N . PHE A 1 365 ? 1.420 -14.676 -1.666 1.00 87.06 365 PHE A N 1
ATOM 2843 C CA . PHE A 1 365 ? 0.798 -15.517 -0.634 1.00 87.06 365 PHE A CA 1
ATOM 2844 C C . PHE A 1 365 ? -0.692 -15.787 -0.879 1.00 87.06 365 PHE A C 1
ATOM 2846 O O . PHE A 1 365 ? -1.238 -16.763 -0.368 1.00 87.06 365 PHE A O 1
ATOM 2853 N N . GLU A 1 366 ? -1.350 -14.912 -1.637 1.00 84.75 366 GLU A N 1
ATOM 2854 C CA . GLU A 1 366 ? -2.766 -14.992 -1.990 1.00 84.75 366 GLU A CA 1
ATOM 2855 C C . GLU A 1 366 ? -2.950 -14.371 -3.381 1.00 84.75 366 GLU A C 1
ATOM 2857 O O . GLU A 1 366 ? -2.444 -13.279 -3.650 1.00 84.75 366 GLU A O 1
ATOM 2862 N N . GLY A 1 367 ? -3.629 -15.094 -4.274 1.00 82.81 367 GLY A N 1
ATOM 2863 C CA . GLY A 1 367 ? -3.992 -14.621 -5.610 1.00 82.81 367 GLY A CA 1
ATOM 2864 C C . GLY A 1 367 ? -5.453 -14.163 -5.684 1.00 82.81 367 GLY A C 1
ATOM 2865 O O . GLY A 1 367 ? -6.175 -14.225 -4.688 1.00 82.81 367 GLY A O 1
ATOM 2866 N N . PRO A 1 368 ? -5.919 -13.714 -6.862 1.00 81.19 368 PRO A N 1
ATOM 2867 C CA . PRO A 1 368 ? -7.330 -13.423 -7.086 1.00 81.19 368 PRO A CA 1
ATOM 2868 C C . PRO A 1 368 ? -8.219 -14.636 -6.784 1.00 81.19 368 PRO A C 1
ATOM 2870 O O . PRO A 1 368 ? -7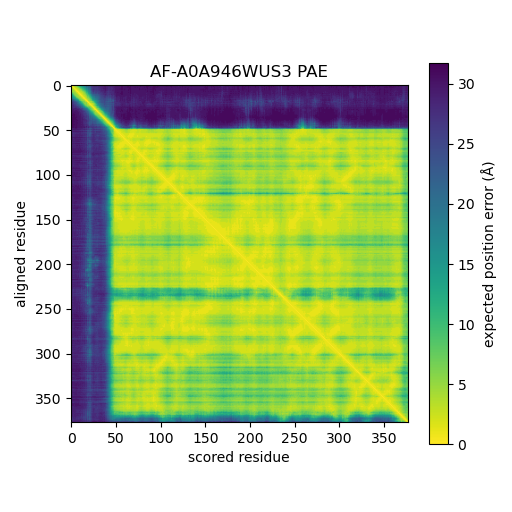.848 -15.776 -7.059 1.00 81.19 368 PRO A O 1
ATOM 2873 N N . TYR A 1 369 ? -9.415 -14.384 -6.253 1.00 78.81 369 TYR A N 1
ATOM 2874 C CA . TYR A 1 369 ? -10.408 -15.438 -6.057 1.00 78.81 369 TYR A CA 1
ATOM 2875 C C . TYR A 1 369 ? -10.882 -15.971 -7.411 1.00 78.81 369 TYR A C 1
ATOM 2877 O O . TYR A 1 369 ? -11.337 -15.203 -8.261 1.00 78.81 369 TYR A O 1
ATOM 2885 N N . GLN A 1 370 ? -10.795 -17.289 -7.568 1.00 73.00 370 GLN A N 1
ATOM 2886 C CA . GLN A 1 370 ? -11.327 -18.030 -8.704 1.00 73.00 370 GLN A CA 1
ATOM 2887 C C . GLN A 1 370 ? -12.858 -17.904 -8.771 1.00 73.00 370 GLN A C 1
ATOM 2889 O O . GLN A 1 370 ? -13.539 -17.794 -7.743 1.00 73.00 370 GLN A O 1
ATOM 2894 N N . ASP A 1 371 ? -13.407 -17.943 -9.985 1.00 72.62 371 ASP A N 1
ATOM 2895 C CA . ASP A 1 371 ? -14.852 -17.997 -10.180 1.00 72.62 371 ASP A CA 1
ATOM 2896 C C . ASP A 1 371 ? -15.431 -19.305 -9.609 1.00 72.62 371 ASP A C 1
ATOM 2898 O O . ASP A 1 371 ? -14.780 -20.344 -9.531 1.00 72.62 371 ASP A O 1
ATOM 2902 N N . SER A 1 372 ? -16.696 -19.280 -9.187 1.00 71.88 372 SER A N 1
ATOM 2903 C CA . SER A 1 372 ? -17.372 -20.467 -8.630 1.00 71.88 372 SER A CA 1
ATOM 2904 C C . SER A 1 372 ? -17.816 -21.466 -9.715 1.00 71.88 372 SER A C 1
ATOM 2906 O O . SER A 1 372 ? -18.949 -21.946 -9.708 1.00 71.88 372 SER A O 1
ATOM 2908 N N . ASP A 1 373 ? -16.935 -21.754 -10.674 1.00 76.56 373 ASP A N 1
ATOM 2909 C CA . ASP A 1 373 ? -17.195 -22.582 -11.855 1.00 76.56 373 ASP A CA 1
ATOM 2910 C C . ASP A 1 373 ? -16.413 -23.910 -11.885 1.00 76.56 373 ASP A C 1
ATOM 2912 O O . ASP A 1 373 ? -16.595 -24.703 -12.808 1.00 76.56 373 ASP A O 1
ATOM 2916 N N . GLU A 1 374 ? -15.609 -24.180 -10.850 1.00 71.69 374 GLU A N 1
ATOM 2917 C CA . GLU A 1 374 ? -14.769 -25.381 -10.695 1.00 71.69 374 GLU A CA 1
ATOM 2918 C C . GLU A 1 374 ? -13.661 -25.531 -11.765 1.00 71.69 374 GLU A C 1
ATOM 2920 O O . GLU A 1 374 ? -13.088 -26.617 -11.906 1.00 71.69 374 GLU A O 1
ATOM 2925 N N . ILE A 1 375 ? -13.327 -24.468 -12.511 1.00 70.12 375 ILE A N 1
ATOM 2926 C CA . ILE A 1 375 ? -12.277 -24.473 -13.543 1.00 70.12 375 ILE A CA 1
ATOM 2927 C C . ILE A 1 375 ? -11.064 -23.698 -13.041 1.00 70.12 375 ILE A C 1
ATOM 2929 O O . ILE A 1 375 ? -11.140 -22.483 -12.907 1.00 70.12 375 ILE A O 1
ATOM 2933 N N . ASP A 1 376 ? -9.956 -24.395 -12.769 1.00 57.38 376 ASP A N 1
ATOM 2934 C CA . ASP A 1 376 ? -8.658 -23.777 -12.439 1.00 57.38 376 ASP A CA 1
ATOM 2935 C C . ASP A 1 376 ? -8.233 -22.858 -13.599 1.00 57.38 376 ASP A C 1
ATOM 2937 O O . ASP A 1 376 ? -7.939 -23.356 -14.695 1.00 57.38 376 ASP A O 1
ATOM 2941 N N . ASN A 1 377 ? -8.343 -21.539 -13.394 1.00 57.84 377 ASN A N 1
ATOM 2942 C CA . ASN A 1 377 ? -8.243 -20.504 -14.425 1.00 57.84 377 ASN A CA 1
ATOM 2943 C C . ASN A 1 377 ? -6.987 -19.639 -14.294 1.00 57.84 377 ASN A C 1
ATOM 2945 O O . ASN A 1 377 ? -6.620 -19.250 -13.165 1.00 57.84 377 ASN A O 1
#